Protein AF-F4RUJ7-F1 (afdb_monomer_lite)

Structure (mmCIF, N/CA/C/O backbone):
data_AF-F4RUJ7-F1
#
_entry.id   AF-F4RUJ7-F1
#
loop_
_atom_site.group_PDB
_atom_site.id
_atom_site.type_symbol
_atom_site.label_atom_id
_atom_site.label_alt_id
_atom_site.label_comp_id
_atom_site.label_asym_id
_atom_site.label_entity_id
_atom_site.label_seq_id
_atom_site.pdbx_PDB_ins_code
_atom_site.Cartn_x
_atom_site.Cartn_y
_atom_site.Cartn_z
_atom_site.occupancy
_atom_site.B_iso_or_equiv
_atom_site.auth_seq_id
_atom_site.auth_comp_id
_atom_site.auth_asym_id
_atom_site.auth_atom_id
_atom_site.pdbx_PDB_model_num
ATOM 1 N N . MET A 1 1 ? 26.026 -34.686 -7.373 1.00 47.38 1 MET A N 1
ATOM 2 C CA . MET A 1 1 ? 25.208 -33.524 -6.958 1.00 47.38 1 MET A CA 1
ATOM 3 C C . MET A 1 1 ? 26.094 -32.291 -6.914 1.00 47.38 1 MET A C 1
ATOM 5 O O . MET A 1 1 ? 27.076 -32.300 -6.185 1.00 47.38 1 MET A O 1
ATOM 9 N N . ARG A 1 2 ? 25.824 -31.263 -7.726 1.00 57.09 2 ARG A N 1
ATOM 10 C CA . ARG A 1 2 ? 26.559 -29.990 -7.639 1.00 57.09 2 ARG A CA 1
ATOM 11 C C . ARG A 1 2 ? 25.932 -29.174 -6.509 1.00 57.09 2 ARG A C 1
ATOM 13 O O . ARG A 1 2 ? 24.768 -28.804 -6.608 1.00 57.09 2 ARG A O 1
ATOM 20 N N . TYR A 1 3 ? 26.667 -28.954 -5.423 1.00 57.44 3 TYR A N 1
ATOM 21 C CA . TYR A 1 3 ? 26.180 -28.172 -4.288 1.00 57.44 3 TYR A CA 1
ATOM 22 C C . TYR A 1 3 ? 25.912 -26.721 -4.713 1.00 57.44 3 TYR A C 1
ATOM 24 O O . TYR A 1 3 ? 26.786 -26.054 -5.268 1.00 57.44 3 TYR A O 1
ATOM 32 N N . SER A 1 4 ? 24.703 -26.227 -4.438 1.00 72.12 4 SER A N 1
ATOM 33 C CA . SER A 1 4 ? 24.337 -24.824 -4.645 1.00 72.12 4 SER A CA 1
ATOM 34 C C . SER A 1 4 ? 25.142 -23.938 -3.693 1.00 72.12 4 SER A C 1
ATOM 36 O O . SER A 1 4 ? 24.874 -23.885 -2.490 1.00 72.12 4 SER A O 1
ATOM 38 N N . THR A 1 5 ? 26.132 -23.217 -4.218 1.00 87.12 5 THR A N 1
ATOM 39 C CA . THR A 1 5 ? 26.920 -22.276 -3.407 1.00 87.12 5 THR A CA 1
ATOM 40 C C . THR A 1 5 ? 26.047 -21.111 -2.910 1.00 87.12 5 THR A C 1
ATOM 42 O O . THR A 1 5 ? 24.950 -20.863 -3.416 1.00 87.12 5 THR A O 1
ATOM 45 N N . LYS A 1 6 ? 26.519 -20.356 -1.906 1.00 85.88 6 LYS A N 1
ATOM 46 C CA . LYS A 1 6 ? 25.842 -19.127 -1.435 1.00 85.88 6 LYS A CA 1
ATOM 47 C C . LYS A 1 6 ? 25.550 -18.159 -2.590 1.00 85.88 6 LYS A C 1
ATOM 49 O O . LYS A 1 6 ? 24.469 -17.582 -2.627 1.00 85.88 6 LYS A O 1
ATOM 54 N N . GLN A 1 7 ? 26.468 -18.054 -3.552 1.00 86.12 7 GLN A N 1
ATOM 55 C CA . GLN A 1 7 ? 26.301 -17.200 -4.726 1.00 86.12 7 GLN A CA 1
ATOM 56 C C . GLN A 1 7 ? 25.121 -17.638 -5.597 1.00 86.12 7 GLN A C 1
ATOM 58 O O . GLN A 1 7 ? 24.330 -16.792 -5.987 1.00 86.12 7 GLN A O 1
ATOM 63 N N . HIS A 1 8 ? 24.944 -18.945 -5.824 1.00 88.06 8 HIS A N 1
ATOM 64 C CA . HIS A 1 8 ? 23.804 -19.470 -6.586 1.00 88.06 8 HIS A CA 1
ATOM 65 C C . HIS A 1 8 ? 22.459 -19.173 -5.907 1.00 88.06 8 HIS A C 1
ATOM 67 O O . HIS A 1 8 ? 21.476 -18.878 -6.579 1.00 88.06 8 HIS A O 1
ATOM 73 N N . ARG A 1 9 ? 22.408 -19.202 -4.568 1.00 88.38 9 ARG A N 1
ATOM 74 C CA . A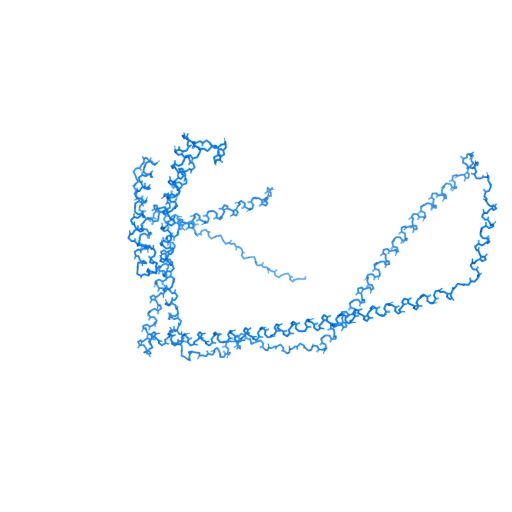RG A 1 9 ? 21.191 -18.844 -3.818 1.00 88.38 9 ARG A CA 1
ATOM 75 C C . ARG A 1 9 ? 20.869 -17.356 -3.932 1.00 88.38 9 ARG A C 1
ATOM 77 O O . ARG A 1 9 ? 19.715 -17.003 -4.144 1.00 88.38 9 ARG A O 1
ATOM 84 N N . LEU A 1 10 ? 21.878 -16.492 -3.818 1.00 89.50 10 LEU A N 1
ATOM 85 C CA . LEU A 1 10 ? 21.692 -15.045 -3.951 1.00 89.50 10 LEU A CA 1
ATOM 86 C C . LEU A 1 10 ? 21.271 -14.653 -5.370 1.00 89.50 10 LEU A C 1
ATOM 88 O O . LEU A 1 10 ? 20.341 -13.866 -5.521 1.00 89.50 10 LEU A O 1
ATOM 92 N N . THR A 1 11 ? 21.888 -15.233 -6.402 1.00 89.38 11 THR A N 1
ATOM 93 C CA . THR A 1 11 ? 21.481 -14.976 -7.790 1.00 89.38 11 THR A CA 1
ATOM 94 C C . THR A 1 11 ? 20.072 -15.493 -8.065 1.00 89.38 11 THR A C 1
ATOM 96 O O . THR A 1 11 ? 19.289 -14.792 -8.695 1.00 89.38 11 THR A O 1
ATOM 99 N N . ALA A 1 12 ? 19.694 -16.662 -7.539 1.00 87.94 12 ALA A N 1
ATOM 100 C CA . ALA A 1 12 ? 18.329 -17.174 -7.662 1.00 87.94 12 ALA A CA 1
ATOM 101 C C . ALA A 1 12 ? 17.289 -16.256 -6.994 1.00 87.94 12 ALA A C 1
ATOM 103 O O . ALA A 1 12 ? 16.228 -16.007 -7.568 1.00 87.94 12 ALA A O 1
ATOM 104 N N . LEU A 1 13 ? 17.591 -15.718 -5.806 1.00 90.00 13 LEU A N 1
ATOM 105 C CA . LEU A 1 13 ? 16.724 -14.747 -5.134 1.00 90.00 13 LEU A CA 1
ATOM 106 C C . LEU A 1 13 ? 16.603 -13.442 -5.927 1.00 90.00 13 LEU A C 1
ATOM 108 O O . LEU A 1 13 ? 15.491 -12.938 -6.081 1.00 90.00 13 LEU A O 1
ATOM 112 N N . ASP A 1 14 ? 17.709 -12.932 -6.471 1.00 91.19 14 ASP A N 1
ATOM 113 C CA . ASP A 1 14 ? 17.715 -11.740 -7.326 1.00 91.19 14 ASP A CA 1
ATOM 114 C C . ASP A 1 14 ? 16.881 -11.952 -8.600 1.00 91.19 14 ASP A C 1
ATOM 116 O O . ASP A 1 14 ? 16.007 -11.143 -8.909 1.00 91.19 14 ASP A O 1
ATOM 120 N N . PHE A 1 15 ? 17.046 -13.084 -9.293 1.00 88.81 15 PHE A N 1
ATOM 121 C CA . PHE A 1 15 ? 16.212 -13.426 -10.450 1.00 88.81 15 PHE A CA 1
ATOM 122 C C . PHE A 1 15 ? 14.732 -13.543 -10.081 1.00 88.81 15 PHE A C 1
ATOM 124 O O . PHE A 1 15 ? 13.878 -13.013 -10.792 1.00 88.81 15 PHE A O 1
ATOM 131 N N . ARG A 1 16 ? 14.410 -14.175 -8.945 1.00 89.25 16 ARG A N 1
ATOM 132 C CA . ARG A 1 16 ? 13.026 -14.291 -8.468 1.00 89.25 16 ARG A CA 1
ATOM 133 C C . ARG A 1 16 ? 12.430 -12.921 -8.150 1.00 89.25 16 ARG A C 1
ATOM 135 O O . ARG A 1 16 ? 11.276 -12.676 -8.496 1.00 89.25 16 ARG A O 1
ATOM 142 N N . ALA A 1 17 ? 13.194 -12.034 -7.516 1.00 89.00 17 ALA A N 1
ATOM 143 C CA . ALA A 1 17 ? 12.764 -10.674 -7.211 1.00 89.00 17 ALA A CA 1
ATOM 144 C C . ALA A 1 17 ? 12.554 -9.854 -8.493 1.00 89.00 17 ALA A C 1
ATOM 146 O O . ALA A 1 17 ? 11.498 -9.247 -8.657 1.00 89.00 17 ALA A O 1
ATOM 147 N N . LYS A 1 18 ? 13.500 -9.901 -9.439 1.00 86.81 18 LYS A N 1
ATOM 148 C CA . LYS A 1 18 ? 13.393 -9.238 -10.749 1.00 86.81 18 LYS A CA 1
ATOM 149 C C . LYS A 1 18 ? 12.168 -9.706 -11.525 1.00 86.81 18 LYS A C 1
ATOM 151 O O . LYS A 1 18 ? 11.369 -8.873 -11.940 1.00 86.81 18 LYS A O 1
ATOM 156 N N . HIS A 1 19 ? 11.967 -11.018 -11.629 1.00 86.31 19 HIS A N 1
ATOM 157 C CA . HIS A 1 19 ? 10.806 -11.592 -12.304 1.00 86.31 19 HIS A CA 1
ATOM 158 C C . HIS A 1 19 ? 9.485 -11.194 -11.626 1.00 86.31 19 HIS A C 1
ATOM 160 O O . HIS A 1 19 ? 8.531 -10.803 -12.298 1.00 86.31 19 HIS A O 1
ATOM 166 N N . LYS A 1 20 ? 9.418 -11.233 -10.286 1.00 87.94 20 LYS A N 1
ATOM 167 C CA . LYS A 1 20 ? 8.234 -10.770 -9.542 1.00 87.94 20 LYS A CA 1
ATOM 168 C C . LYS A 1 20 ? 7.960 -9.285 -9.776 1.00 87.94 20 LYS A C 1
ATOM 170 O O . LYS A 1 20 ? 6.807 -8.921 -9.980 1.00 87.94 20 LYS A O 1
ATOM 175 N N . ASN A 1 21 ? 8.995 -8.448 -9.790 1.00 88.25 21 ASN A N 1
ATOM 176 C CA . ASN A 1 21 ? 8.867 -7.016 -10.050 1.00 88.25 21 ASN A CA 1
ATOM 177 C C . ASN A 1 21 ? 8.399 -6.743 -11.484 1.00 88.25 21 ASN A C 1
ATOM 179 O O . ASN A 1 21 ? 7.529 -5.902 -11.690 1.00 88.25 21 ASN A O 1
ATOM 183 N N . GLU A 1 22 ? 8.925 -7.470 -12.470 1.00 85.50 22 GLU A N 1
ATOM 184 C CA . GLU A 1 22 ? 8.511 -7.363 -13.872 1.00 85.50 22 GLU A CA 1
ATOM 185 C C . GLU A 1 22 ? 7.051 -7.801 -14.062 1.00 85.50 22 GLU A C 1
ATOM 187 O O . GLU A 1 22 ? 6.236 -7.031 -14.576 1.00 85.50 22 GLU A O 1
ATOM 192 N N . ARG A 1 23 ? 6.669 -8.976 -13.534 1.00 86.50 23 ARG A N 1
ATOM 193 C CA . ARG A 1 23 ? 5.269 -9.444 -13.516 1.00 86.50 23 ARG A CA 1
ATOM 194 C C . ARG A 1 23 ? 4.365 -8.454 -12.774 1.00 86.50 23 ARG A C 1
ATOM 196 O O . ARG A 1 23 ? 3.244 -8.206 -13.219 1.00 86.50 23 ARG A O 1
ATOM 203 N N . GLY A 1 24 ? 4.861 -7.859 -11.689 1.00 87.88 24 GLY A N 1
ATOM 204 C CA . GLY A 1 24 ? 4.192 -6.812 -10.920 1.00 87.88 24 GLY A CA 1
ATOM 205 C C . GLY A 1 24 ? 3.903 -5.570 -11.759 1.00 87.88 24 GLY A C 1
ATOM 206 O O . GLY A 1 24 ? 2.753 -5.153 -11.829 1.00 87.88 24 GLY A O 1
ATOM 207 N N . ARG A 1 25 ? 4.899 -5.037 -12.479 1.00 88.75 25 ARG A N 1
ATOM 208 C CA . ARG A 1 25 ? 4.715 -3.909 -13.412 1.00 88.75 25 ARG A CA 1
ATOM 209 C C . ARG A 1 25 ? 3.718 -4.262 -14.513 1.00 88.75 25 ARG A C 1
ATOM 211 O O . ARG A 1 25 ? 2.780 -3.519 -14.763 1.00 88.75 25 ARG A O 1
ATOM 218 N N . HIS A 1 26 ? 3.838 -5.436 -15.124 1.00 87.38 26 HIS A N 1
ATOM 219 C CA . HIS A 1 26 ? 2.922 -5.853 -16.190 1.00 87.38 26 HIS A CA 1
ATOM 220 C C . HIS A 1 26 ? 1.462 -5.921 -15.720 1.00 87.38 26 HIS A C 1
ATOM 222 O O . HIS A 1 26 ? 0.559 -5.528 -16.460 1.00 87.38 26 HIS A O 1
ATOM 228 N N . LYS A 1 27 ? 1.226 -6.410 -14.496 1.00 90.31 27 LYS A N 1
ATOM 229 C CA . LYS A 1 27 ? -0.115 -6.564 -13.919 1.00 90.31 27 LYS A CA 1
ATOM 230 C C . LYS A 1 27 ? -0.575 -5.355 -13.091 1.00 90.31 27 LYS A C 1
ATOM 232 O O . LYS A 1 27 ? -1.715 -5.375 -12.644 1.00 90.31 27 LYS A O 1
ATOM 237 N N . ALA A 1 28 ? 0.245 -4.315 -12.912 1.00 92.06 28 ALA A N 1
ATOM 238 C CA . ALA A 1 28 ? -0.025 -3.209 -11.986 1.00 92.06 28 ALA A CA 1
ATOM 239 C C . ALA A 1 28 ? -1.397 -2.567 -12.232 1.00 92.06 28 ALA A C 1
ATOM 241 O O . ALA A 1 28 ? -2.261 -2.619 -11.366 1.00 92.06 28 ALA A O 1
ATOM 242 N N . VAL A 1 29 ? -1.649 -2.091 -13.454 1.00 92.38 29 VAL A N 1
ATOM 243 C CA . VAL A 1 29 ? -2.915 -1.430 -13.814 1.00 92.38 29 VAL A CA 1
ATOM 244 C C . VAL A 1 29 ? -4.115 -2.374 -13.708 1.00 92.38 29 VAL A C 1
ATOM 246 O O . VAL A 1 29 ? -5.180 -1.977 -13.243 1.00 92.38 29 VAL A O 1
ATOM 249 N N . VAL A 1 30 ? -3.951 -3.643 -14.096 1.00 91.12 30 VAL A N 1
ATOM 250 C CA . VAL A 1 30 ? -5.016 -4.657 -13.992 1.00 91.12 30 VAL A CA 1
ATOM 251 C C . VAL A 1 30 ? -5.370 -4.919 -12.528 1.00 91.12 30 VAL A C 1
ATOM 253 O O . VAL A 1 30 ? -6.547 -4.972 -12.174 1.00 91.12 30 VAL A O 1
ATOM 256 N N . ASN A 1 31 ? -4.359 -5.045 -11.671 1.00 92.44 31 ASN A N 1
ATOM 257 C CA . ASN A 1 31 ? -4.537 -5.259 -10.243 1.00 92.44 31 ASN A CA 1
ATOM 258 C C . ASN A 1 31 ? -5.158 -4.030 -9.574 1.00 92.44 31 ASN A C 1
ATOM 260 O O . ASN A 1 31 ? -6.095 -4.199 -8.800 1.00 92.44 31 ASN A O 1
ATOM 264 N N . SER A 1 32 ? -4.716 -2.815 -9.914 1.00 93.31 32 SER A N 1
ATOM 265 C CA . SER A 1 32 ? -5.319 -1.571 -9.419 1.00 93.31 32 SER A CA 1
ATOM 266 C C . SER A 1 32 ? -6.785 -1.451 -9.833 1.00 93.31 32 SER A C 1
ATOM 268 O O . SER A 1 32 ? -7.613 -1.076 -9.012 1.00 93.31 32 SER A O 1
ATOM 270 N N . LEU A 1 33 ? -7.150 -1.845 -11.058 1.00 92.81 33 LEU A N 1
ATOM 271 C CA . LEU A 1 33 ? -8.552 -1.878 -11.495 1.00 92.81 33 LEU A CA 1
ATOM 272 C C . LEU A 1 33 ? -9.384 -2.932 -10.768 1.00 92.81 33 LEU A C 1
ATOM 274 O O . LEU A 1 33 ? -10.525 -2.672 -10.390 1.00 92.81 33 LEU A O 1
ATOM 278 N N . LYS A 1 34 ? -8.829 -4.129 -10.565 1.00 94.19 34 LYS A N 1
ATOM 279 C CA . LYS A 1 34 ? -9.483 -5.168 -9.764 1.00 94.19 34 LYS A CA 1
ATOM 280 C C . LYS A 1 34 ? -9.705 -4.673 -8.336 1.00 94.19 34 LYS A C 1
ATOM 282 O O . LYS A 1 34 ? -10.796 -4.847 -7.800 1.00 94.19 34 LYS A O 1
ATOM 287 N N . HIS A 1 35 ? -8.695 -4.033 -7.754 1.00 94.44 35 HIS A N 1
ATOM 288 C CA . HIS A 1 35 ? -8.762 -3.476 -6.414 1.00 94.44 35 HIS A CA 1
ATOM 289 C C . HIS A 1 35 ? -9.791 -2.344 -6.326 1.00 94.44 35 HIS A C 1
ATOM 291 O O . HIS A 1 35 ? -10.635 -2.380 -5.439 1.00 94.44 35 HIS A O 1
ATOM 297 N N . LEU A 1 36 ? -9.822 -1.433 -7.305 1.00 93.62 36 LEU A N 1
ATOM 298 C CA . LEU A 1 36 ? -10.831 -0.376 -7.417 1.00 93.62 36 LEU A CA 1
ATOM 299 C C . LEU A 1 36 ? -12.250 -0.953 -7.379 1.00 93.62 36 LEU A C 1
ATOM 301 O O . LEU A 1 36 ? -13.055 -0.547 -6.548 1.00 93.62 36 LEU A O 1
ATOM 305 N N . ARG A 1 37 ? -12.539 -1.946 -8.230 1.00 94.31 37 ARG A N 1
ATOM 306 C CA . ARG A 1 37 ? -13.860 -2.594 -8.293 1.00 94.31 37 ARG A CA 1
ATOM 307 C C . ARG A 1 37 ? -14.232 -3.274 -6.977 1.00 94.31 37 ARG A C 1
ATOM 309 O O . ARG A 1 37 ? -15.381 -3.212 -6.553 1.00 94.31 37 ARG A O 1
ATOM 316 N N . GLN A 1 38 ? -13.272 -3.932 -6.328 1.00 95.88 38 GLN A N 1
ATOM 317 C CA . GLN A 1 38 ? -13.493 -4.566 -5.028 1.00 95.88 38 GLN A CA 1
ATOM 318 C C . GLN A 1 38 ? -13.792 -3.535 -3.937 1.00 95.88 38 GLN A C 1
ATOM 320 O O . GLN A 1 38 ? -14.702 -3.747 -3.141 1.00 95.88 38 GLN A O 1
ATOM 325 N N . THR A 1 39 ? -13.051 -2.429 -3.905 1.00 93.81 39 THR A N 1
ATOM 326 C CA . THR A 1 39 ? -13.245 -1.347 -2.935 1.00 93.81 39 THR A CA 1
ATOM 327 C C . THR A 1 39 ? -14.577 -0.631 -3.160 1.00 93.81 39 THR A C 1
ATOM 329 O O . THR A 1 39 ? -15.305 -0.415 -2.198 1.00 93.81 39 THR A O 1
ATOM 332 N N . GLN A 1 40 ? -14.953 -0.357 -4.415 1.00 93.62 40 GLN A N 1
ATOM 333 C CA . GLN A 1 40 ? -16.271 0.191 -4.766 1.00 93.62 40 GLN A CA 1
ATOM 334 C C . GLN A 1 40 ? -17.399 -0.741 -4.325 1.00 93.62 40 GLN A C 1
ATOM 336 O O . GLN A 1 40 ? -18.307 -0.305 -3.630 1.00 93.62 40 GLN A O 1
ATOM 341 N N . LYS A 1 41 ? -17.293 -2.044 -4.617 1.00 95.50 41 LYS A N 1
ATOM 342 C CA . LYS A 1 41 ? -18.289 -3.026 -4.172 1.00 95.50 41 LYS A CA 1
ATOM 343 C C . LYS A 1 41 ? -18.437 -3.044 -2.647 1.00 95.50 41 LYS A C 1
ATOM 345 O O . LYS A 1 41 ? -19.553 -3.008 -2.147 1.00 95.50 41 LYS A O 1
ATOM 350 N N . LYS A 1 42 ? -17.322 -3.069 -1.905 1.00 94.81 42 LYS A N 1
ATOM 351 C CA . LYS A 1 42 ? -17.347 -3.021 -0.432 1.00 94.81 42 LYS A CA 1
ATOM 352 C C . LYS A 1 42 ? -18.001 -1.743 0.089 1.00 94.81 42 LYS A C 1
ATOM 354 O O . LYS A 1 42 ? -18.748 -1.799 1.059 1.00 94.81 42 LYS A O 1
ATOM 359 N N . MET A 1 43 ? -17.726 -0.611 -0.554 1.00 94.44 43 MET A N 1
ATOM 360 C CA . MET A 1 43 ? -18.342 0.667 -0.216 1.00 94.44 43 MET A CA 1
ATOM 361 C C . MET A 1 43 ? -19.849 0.654 -0.490 1.00 94.44 43 MET A C 1
ATOM 363 O O . MET A 1 43 ? -20.616 1.101 0.356 1.00 94.44 43 MET A O 1
ATOM 367 N N . ASP A 1 44 ? -20.282 0.110 -1.627 1.00 94.75 44 ASP A N 1
ATOM 368 C CA . ASP A 1 44 ? -21.699 -0.016 -1.978 1.00 94.75 44 ASP A CA 1
ATOM 369 C C . ASP A 1 44 ? -22.446 -0.938 -1.015 1.00 94.75 44 ASP A C 1
ATOM 371 O O . ASP A 1 44 ? -23.552 -0.613 -0.590 1.00 94.75 44 ASP A O 1
ATOM 375 N N . ASP A 1 45 ? -21.847 -2.069 -0.644 1.00 95.38 45 ASP A N 1
ATOM 376 C CA . ASP A 1 45 ? -22.439 -3.014 0.300 1.00 95.38 45 ASP A CA 1
ATOM 377 C C . ASP A 1 45 ? -22.556 -2.392 1.703 1.00 95.38 45 ASP A C 1
ATOM 379 O O . ASP A 1 45 ? -23.628 -2.441 2.301 1.00 95.38 45 ASP A O 1
ATOM 383 N N . ALA A 1 46 ? -21.526 -1.688 2.184 1.00 93.12 46 ALA A N 1
ATOM 384 C CA . ALA A 1 46 ? -21.599 -0.952 3.450 1.00 93.12 46 ALA A CA 1
ATOM 385 C C . ALA A 1 46 ? -22.613 0.214 3.408 1.00 93.12 46 ALA A C 1
ATOM 387 O O . ALA A 1 46 ? -23.316 0.467 4.385 1.00 93.12 46 ALA A O 1
ATOM 388 N N . ASN A 1 47 ? -22.746 0.899 2.267 1.00 93.12 47 ASN A N 1
ATOM 389 C CA . ASN A 1 47 ? -23.763 1.936 2.072 1.00 93.12 47 ASN A CA 1
ATOM 390 C C . ASN A 1 47 ? -25.189 1.372 2.093 1.00 93.12 47 ASN A C 1
ATOM 392 O O . ASN A 1 47 ? -26.098 2.062 2.551 1.00 93.12 47 ASN A O 1
ATOM 396 N N . LYS A 1 48 ? -25.410 0.150 1.589 1.00 94.25 48 LYS A N 1
ATOM 397 C CA . LYS A 1 48 ? -26.714 -0.525 1.699 1.00 94.25 48 LYS A CA 1
ATOM 398 C C . LYS A 1 48 ? -27.047 -0.795 3.159 1.00 94.25 48 LYS A C 1
ATOM 400 O O . LYS A 1 48 ? -28.104 -0.367 3.597 1.00 94.25 48 LYS A O 1
ATOM 405 N N . VAL A 1 49 ? -26.103 -1.354 3.919 1.00 92.62 49 VAL A N 1
ATOM 406 C CA . VAL A 1 49 ? -26.273 -1.600 5.361 1.00 92.62 49 VAL A CA 1
ATOM 407 C C . VAL A 1 49 ? -26.656 -0.313 6.101 1.00 92.62 49 VAL A C 1
ATOM 409 O O . VAL A 1 49 ? -27.642 -0.293 6.830 1.00 92.62 49 VAL A O 1
ATOM 412 N N . LEU A 1 50 ? -25.963 0.807 5.856 1.00 90.75 50 LEU A N 1
ATOM 413 C CA . LEU A 1 50 ? -26.335 2.084 6.483 1.00 90.75 50 LEU A CA 1
ATOM 414 C C . LEU A 1 50 ? -27.720 2.596 6.062 1.00 90.75 50 LEU A C 1
ATOM 416 O O . LEU A 1 50 ? -28.428 3.179 6.883 1.00 90.75 50 LEU A O 1
ATOM 420 N N . LYS A 1 51 ? -28.119 2.405 4.800 1.00 91.00 51 LYS A N 1
ATOM 421 C CA . LYS A 1 51 ? -29.462 2.779 4.331 1.00 91.00 51 LYS A CA 1
ATOM 422 C C . LYS A 1 51 ? -30.537 1.930 4.999 1.00 91.00 51 LYS A C 1
ATOM 424 O O . LYS A 1 51 ? -31.532 2.493 5.450 1.00 91.00 51 LYS A O 1
ATOM 429 N N . ASP A 1 52 ? -30.307 0.627 5.108 1.00 91.81 52 ASP A N 1
ATOM 430 C CA . ASP A 1 52 ? -31.227 -0.323 5.727 1.00 91.81 52 ASP A CA 1
ATOM 431 C C . ASP A 1 52 ? -31.398 -0.011 7.223 1.00 91.81 52 ASP A C 1
ATOM 433 O O . ASP A 1 52 ? -32.525 0.074 7.726 1.00 91.81 52 ASP A O 1
ATOM 437 N N . LEU A 1 53 ? -30.298 0.295 7.920 1.00 89.56 53 LEU A N 1
ATOM 438 C CA . LEU A 1 53 ? -30.312 0.733 9.320 1.00 89.56 53 LEU A CA 1
ATOM 439 C C . LEU A 1 53 ? -31.014 2.084 9.509 1.00 89.56 53 LEU A C 1
ATOM 441 O O . LEU A 1 53 ? -31.753 2.266 10.478 1.00 89.56 53 LEU A O 1
ATOM 445 N N . ASN A 1 54 ? -30.853 3.020 8.572 1.00 89.50 54 ASN A N 1
ATOM 446 C CA . ASN A 1 54 ? -31.584 4.285 8.602 1.00 89.50 54 ASN A CA 1
ATOM 447 C C . ASN A 1 54 ? -33.094 4.068 8.399 1.00 89.50 54 ASN A C 1
ATOM 449 O O . ASN A 1 54 ? -33.902 4.678 9.092 1.00 89.50 54 ASN A O 1
ATOM 453 N N . THR A 1 55 ? -33.499 3.169 7.497 1.00 89.06 55 THR A N 1
ATOM 454 C CA . THR A 1 55 ? -34.925 2.859 7.288 1.00 89.06 55 THR A CA 1
ATOM 455 C C . THR A 1 55 ? -35.557 2.098 8.451 1.00 89.06 55 THR A C 1
ATOM 457 O O . THR A 1 55 ? -36.727 2.322 8.750 1.00 89.06 55 THR A O 1
ATOM 460 N N . THR A 1 56 ? -34.796 1.226 9.114 1.00 88.94 56 THR A N 1
ATOM 461 C CA . THR A 1 56 ? -35.313 0.335 10.164 1.00 88.94 56 THR A CA 1
ATOM 462 C C . THR A 1 56 ? -35.304 1.004 11.538 1.00 88.94 56 THR A C 1
ATOM 464 O O . THR A 1 56 ? -36.265 0.877 12.293 1.00 88.94 56 THR A O 1
ATOM 467 N N . HIS A 1 57 ? -34.243 1.753 11.852 1.00 82.94 57 HIS A N 1
ATOM 468 C CA . HIS A 1 57 ? -34.008 2.315 13.187 1.00 82.94 57 HIS A CA 1
ATOM 469 C C . HIS A 1 57 ? -33.950 3.851 13.215 1.00 82.94 57 HIS A C 1
ATOM 471 O O . HIS A 1 57 ? -33.882 4.444 14.290 1.00 82.94 57 HIS A O 1
ATOM 477 N N . GLY A 1 58 ? -33.966 4.522 12.057 1.00 83.00 58 GLY A N 1
ATOM 478 C CA . GLY A 1 58 ? -33.843 5.983 11.975 1.00 83.00 58 GLY A CA 1
ATOM 479 C C . GLY A 1 58 ? -32.449 6.511 12.335 1.00 83.00 58 GLY A C 1
ATOM 480 O O . GLY A 1 58 ? -32.303 7.691 12.659 1.00 83.00 58 GLY A O 1
ATOM 481 N N . HIS A 1 59 ? -31.425 5.652 12.341 1.00 82.88 59 HIS A N 1
ATOM 482 C CA . HIS A 1 59 ? -30.057 6.046 12.666 1.00 82.88 59 HIS A CA 1
ATOM 483 C C . HIS A 1 59 ? -29.372 6.740 11.483 1.00 82.88 59 HIS A C 1
ATOM 485 O O . HIS A 1 59 ? -29.182 6.159 10.415 1.00 82.88 59 HIS A O 1
ATOM 491 N N . THR A 1 60 ? -28.948 7.984 11.698 1.00 87.31 60 THR A N 1
ATOM 492 C CA . THR A 1 60 ? -28.236 8.790 10.696 1.00 87.31 60 THR A CA 1
ATOM 493 C C . THR A 1 60 ? -26.733 8.485 10.684 1.00 87.31 60 THR A C 1
ATOM 495 O O . THR A 1 60 ? -26.143 8.182 11.715 1.00 87.31 60 THR A O 1
ATOM 498 N N . GLU A 1 61 ? -26.059 8.694 9.551 1.00 83.12 61 GLU A N 1
ATOM 499 C CA . GLU A 1 61 ? -24.589 8.617 9.437 1.00 83.12 61 GLU A CA 1
ATOM 500 C C . GLU A 1 61 ? -23.852 9.454 10.506 1.00 83.12 61 GLU A C 1
ATOM 502 O O . GLU A 1 61 ? -22.911 8.982 11.143 1.00 83.12 61 GLU A O 1
ATOM 507 N N . MET A 1 62 ? -24.353 10.663 10.791 1.00 86.19 62 MET A N 1
ATOM 508 C CA . MET A 1 62 ? -23.863 11.544 11.864 1.00 86.19 62 MET A CA 1
ATOM 509 C C . MET A 1 62 ? -23.863 10.876 13.245 1.00 86.19 62 MET A C 1
ATOM 511 O O . MET A 1 62 ? -22.966 11.115 14.052 1.00 86.19 62 MET A O 1
ATOM 515 N N . TYR A 1 63 ? -24.865 10.043 13.531 1.00 86.38 63 TYR A N 1
ATOM 516 C CA . TYR A 1 63 ? -24.952 9.327 14.798 1.00 86.38 63 TYR A CA 1
ATOM 517 C C . TYR A 1 63 ? -23.811 8.308 14.913 1.00 86.38 63 TYR A C 1
ATOM 519 O O . TYR A 1 63 ? -23.086 8.314 15.909 1.00 86.38 63 TYR A O 1
ATOM 527 N N . PHE A 1 64 ? -23.571 7.507 13.870 1.00 87.25 64 PHE A N 1
ATOM 528 C CA . PHE A 1 64 ? -22.471 6.537 13.857 1.00 87.25 64 PHE A CA 1
ATOM 529 C C . PHE A 1 64 ? -21.095 7.207 13.908 1.00 87.25 64 PHE A C 1
ATOM 531 O O . PHE A 1 64 ? -20.205 6.725 14.613 1.00 87.25 64 PHE A O 1
ATOM 538 N N . GLN A 1 65 ? -20.931 8.358 13.250 1.00 88.06 65 GLN A N 1
ATOM 539 C CA . GLN A 1 65 ? -19.716 9.161 13.366 1.00 88.06 65 GLN A CA 1
ATOM 540 C C . GLN A 1 65 ? -19.448 9.580 14.817 1.00 88.06 65 GLN A C 1
ATOM 542 O O . GLN A 1 65 ? -18.342 9.375 15.321 1.00 88.06 65 GLN A O 1
ATOM 547 N N . GLN A 1 66 ? -20.449 10.135 15.504 1.00 85.81 66 GLN A N 1
ATOM 548 C CA . GLN A 1 66 ? -20.308 10.583 16.892 1.00 85.81 66 GLN A CA 1
ATOM 549 C C . GLN A 1 66 ? -20.019 9.418 17.845 1.00 85.81 66 GLN A C 1
ATOM 551 O O . GLN A 1 66 ? -19.158 9.535 18.720 1.00 85.81 66 GLN A O 1
ATOM 556 N N . GLN A 1 67 ? -20.680 8.270 17.657 1.00 85.25 67 GLN A N 1
ATOM 557 C CA . GLN A 1 67 ? -20.387 7.065 18.440 1.00 85.25 67 GLN A CA 1
ATOM 558 C C . GLN A 1 67 ? -18.953 6.574 18.203 1.00 85.25 67 GLN A C 1
ATOM 560 O O . GLN A 1 67 ? -18.244 6.219 19.149 1.00 85.25 67 GLN A O 1
ATOM 565 N N . TRP A 1 68 ? -18.478 6.620 16.957 1.00 87.06 68 TRP A N 1
ATOM 566 C CA . TRP A 1 68 ? -17.107 6.250 16.618 1.00 87.06 68 TRP A CA 1
ATOM 567 C C . TRP A 1 68 ? -16.063 7.204 17.213 1.00 87.06 68 TRP A C 1
ATOM 569 O O . TRP A 1 68 ? -15.036 6.762 17.732 1.00 87.06 68 TRP A O 1
ATOM 579 N N . GLU A 1 69 ? -16.303 8.513 17.172 1.00 86.00 69 GLU A N 1
ATOM 580 C CA . GLU A 1 69 ? -15.423 9.512 17.791 1.00 86.00 69 GLU A CA 1
ATOM 581 C C . GLU A 1 69 ? -15.362 9.347 19.308 1.00 86.00 69 GLU A C 1
ATOM 583 O O . GLU A 1 69 ? -14.270 9.340 19.885 1.00 86.00 69 GLU A O 1
ATOM 588 N N . ARG A 1 70 ? -16.510 9.102 19.945 1.00 82.69 70 ARG A N 1
ATOM 589 C CA . ARG A 1 70 ? -16.584 8.787 21.373 1.00 82.69 70 ARG A CA 1
ATOM 590 C C . ARG A 1 70 ? -15.783 7.531 21.715 1.00 82.69 70 ARG A C 1
ATOM 592 O O . ARG A 1 70 ? -15.005 7.552 22.670 1.00 82.69 70 ARG A O 1
ATOM 599 N N . LYS A 1 71 ? -15.909 6.463 20.918 1.00 80.06 71 LYS A N 1
ATOM 600 C CA . LYS A 1 71 ? -15.106 5.241 21.083 1.00 80.06 71 LYS A CA 1
ATOM 601 C C . LYS A 1 71 ? -13.611 5.535 20.980 1.00 80.06 71 LYS A C 1
ATOM 603 O O . LYS A 1 71 ? -12.854 5.124 21.859 1.00 80.06 71 LYS A O 1
ATOM 608 N N . LYS A 1 72 ? -13.181 6.271 19.950 1.00 82.12 72 LYS A N 1
ATOM 609 C CA . LYS A 1 72 ? -11.769 6.645 19.769 1.00 82.12 72 LYS A CA 1
ATOM 610 C C . LYS A 1 72 ? -11.227 7.462 20.941 1.00 82.12 72 LYS A C 1
ATOM 612 O O . LYS A 1 72 ? -10.117 7.191 21.385 1.00 82.12 72 LYS A O 1
ATOM 617 N N . ALA A 1 73 ? -11.995 8.416 21.468 1.00 81.12 73 ALA A N 1
ATOM 618 C CA . ALA A 1 73 ? -11.575 9.235 22.606 1.00 81.12 73 ALA A CA 1
ATOM 619 C C . ALA A 1 73 ? -11.341 8.391 23.871 1.00 81.12 73 ALA A C 1
ATOM 621 O O . ALA A 1 73 ? -10.310 8.530 24.528 1.00 81.12 73 ALA A O 1
ATOM 622 N N . ILE A 1 74 ? -12.255 7.465 24.171 1.00 75.81 74 ILE A N 1
ATOM 623 C CA . ILE A 1 74 ? -12.148 6.575 25.337 1.00 75.81 74 ILE A CA 1
ATOM 624 C C . ILE A 1 74 ? -10.978 5.593 25.173 1.00 75.81 74 ILE A C 1
ATOM 626 O O . ILE A 1 74 ? -10.210 5.379 26.113 1.00 75.81 74 ILE A O 1
ATOM 630 N N . GLN A 1 75 ? -10.802 5.018 23.977 1.00 74.62 75 GLN A N 1
ATOM 631 C CA . GLN A 1 75 ? -9.655 4.152 23.680 1.00 74.62 75 GLN A CA 1
ATOM 632 C C . GLN A 1 75 ? -8.331 4.914 23.798 1.00 74.62 75 GLN A C 1
ATOM 634 O O . GLN A 1 75 ? -7.396 4.411 24.413 1.00 74.62 75 GLN A O 1
ATOM 639 N N . GLY A 1 76 ? -8.266 6.145 23.284 1.00 73.00 76 GLY A N 1
ATOM 640 C CA . GLY A 1 76 ? -7.089 7.004 23.403 1.00 73.00 76 GLY A CA 1
ATOM 641 C C . GLY A 1 76 ? -6.729 7.314 24.857 1.00 73.00 76 GLY A C 1
ATOM 642 O O . GLY A 1 76 ? -5.566 7.202 25.234 1.00 73.00 76 GLY A O 1
ATOM 643 N N . GLN A 1 77 ? -7.720 7.626 25.696 1.00 73.88 77 GLN A N 1
ATOM 644 C CA . GLN A 1 77 ? -7.510 7.848 27.131 1.00 73.88 77 GLN A CA 1
ATOM 645 C C . GLN A 1 77 ? -7.024 6.584 27.846 1.00 73.88 77 GLN A C 1
ATOM 647 O O . GLN A 1 77 ? -6.106 6.662 28.655 1.00 73.88 77 GLN A O 1
ATOM 652 N N . THR A 1 78 ? -7.589 5.422 27.511 1.00 70.00 78 THR A N 1
ATOM 653 C CA . THR A 1 78 ? -7.188 4.140 28.112 1.00 70.00 78 THR A CA 1
ATOM 654 C C . THR A 1 78 ? -5.746 3.792 27.736 1.00 70.00 78 THR A C 1
ATOM 656 O O . THR A 1 78 ? -4.947 3.515 28.618 1.00 70.00 78 THR A O 1
ATOM 659 N N . ILE A 1 79 ? -5.371 3.901 26.454 1.00 68.44 79 ILE A N 1
ATOM 660 C CA . ILE A 1 79 ? -3.996 3.644 25.985 1.00 68.44 79 ILE A CA 1
ATOM 661 C C . ILE A 1 79 ? -3.009 4.634 26.608 1.00 68.44 79 ILE A C 1
ATOM 663 O O . ILE A 1 79 ? -1.916 4.242 27.008 1.00 68.44 79 ILE A O 1
ATOM 667 N N . SER A 1 80 ? -3.384 5.912 26.713 1.00 70.69 80 SER A N 1
ATOM 668 C CA . SER A 1 80 ? -2.536 6.923 27.347 1.00 70.69 80 SER A CA 1
ATOM 669 C C . SER A 1 80 ? -2.334 6.649 28.835 1.00 70.69 80 SER A C 1
ATOM 671 O O . SER A 1 80 ? -1.231 6.853 29.335 1.00 70.69 80 SER A O 1
ATOM 673 N N . GLN A 1 81 ? -3.376 6.198 29.534 1.00 69.19 81 GLN A N 1
ATOM 674 C CA . GLN A 1 81 ? -3.285 5.833 30.943 1.00 69.19 81 GLN A CA 1
ATOM 675 C C . GLN A 1 81 ? -2.399 4.598 31.114 1.00 69.19 81 GLN A C 1
ATOM 677 O O . GLN A 1 81 ? -1.414 4.657 31.832 1.00 69.19 81 GLN A O 1
ATOM 682 N N . THR A 1 82 ? -2.643 3.541 30.341 1.00 73.50 82 THR A N 1
ATOM 683 C CA . THR A 1 82 ? -1.817 2.331 30.352 1.00 73.50 82 THR A CA 1
ATOM 684 C C . THR A 1 82 ? -0.351 2.627 30.017 1.00 73.50 82 THR A C 1
ATOM 686 O O . THR A 1 82 ? 0.549 2.112 30.669 1.00 73.50 82 THR A O 1
ATOM 689 N N . SER A 1 83 ? -0.075 3.496 29.038 1.00 70.69 83 SER A N 1
ATOM 690 C CA . SER A 1 83 ? 1.296 3.913 28.713 1.00 70.69 83 SER A CA 1
ATOM 691 C C . SER A 1 83 ? 1.966 4.676 29.855 1.00 70.69 83 SER A C 1
ATOM 693 O O . SER A 1 83 ? 3.179 4.564 30.019 1.00 70.69 83 SER A O 1
ATOM 695 N N . LYS A 1 84 ? 1.207 5.472 30.613 1.00 76.69 84 LYS A N 1
ATOM 696 C CA . LYS A 1 84 ? 1.708 6.173 31.795 1.00 76.69 84 LYS A CA 1
ATOM 697 C C . LYS A 1 84 ? 2.029 5.177 32.911 1.00 76.69 84 LYS A C 1
ATOM 699 O O . LYS A 1 84 ? 3.120 5.249 33.465 1.00 76.69 84 LYS A O 1
ATOM 704 N N . ASP A 1 85 ? 1.135 4.224 33.154 1.00 76.81 85 ASP A N 1
ATOM 705 C CA . ASP A 1 85 ? 1.305 3.178 34.166 1.00 76.81 85 ASP A CA 1
ATOM 706 C C . ASP A 1 85 ? 2.529 2.289 33.845 1.00 76.81 85 ASP A C 1
ATOM 708 O O . ASP A 1 85 ? 3.319 1.958 34.727 1.00 76.81 85 ASP A O 1
ATOM 712 N N . TYR A 1 86 ? 2.769 1.974 32.563 1.00 70.12 86 TYR A N 1
ATOM 713 C CA . TYR A 1 86 ? 3.984 1.270 32.129 1.00 70.12 86 TYR A CA 1
ATOM 714 C C . TYR A 1 86 ? 5.266 2.076 32.369 1.00 70.12 86 TYR A C 1
ATOM 716 O O . TYR A 1 86 ? 6.280 1.503 32.765 1.00 70.12 86 TYR A O 1
ATOM 724 N N . LEU A 1 87 ? 5.252 3.387 32.115 1.00 75.62 87 LEU A N 1
ATOM 725 C CA . LEU A 1 87 ? 6.417 4.244 32.358 1.00 75.62 87 LEU A CA 1
ATOM 726 C C . LEU A 1 87 ? 6.729 4.375 33.851 1.00 75.62 87 LEU A C 1
ATOM 728 O O . LEU A 1 87 ? 7.901 4.392 34.218 1.00 75.62 87 LEU A O 1
ATOM 732 N N . GLU A 1 88 ? 5.701 4.435 34.696 1.00 85.69 88 GLU A N 1
ATOM 733 C CA . GLU A 1 88 ? 5.842 4.427 36.155 1.00 85.69 88 GLU A CA 1
ATOM 734 C C . GLU A 1 88 ? 6.484 3.119 36.631 1.00 85.69 88 GLU A C 1
ATOM 736 O O . GLU A 1 88 ? 7.513 3.150 37.302 1.00 85.69 88 GLU A O 1
ATOM 741 N N . HIS A 1 89 ? 5.996 1.974 36.145 1.00 74.25 89 HIS A N 1
ATOM 742 C CA . HIS A 1 89 ? 6.575 0.670 36.470 1.00 74.25 89 HIS A CA 1
ATOM 743 C C . HIS A 1 89 ? 8.039 0.517 36.016 1.00 74.25 89 HIS A C 1
ATOM 745 O O . HIS A 1 89 ? 8.862 -0.059 36.726 1.00 74.25 89 HIS A O 1
ATOM 751 N N . VAL A 1 90 ? 8.401 1.050 34.842 1.00 77.19 90 VAL A N 1
ATOM 752 C CA . VAL A 1 90 ? 9.806 1.081 34.390 1.00 77.19 90 VAL A CA 1
ATOM 753 C C . VAL A 1 90 ? 10.657 1.969 35.300 1.00 77.19 90 VAL A C 1
ATOM 755 O O . VAL A 1 90 ? 11.798 1.614 35.587 1.00 77.19 90 VAL A O 1
ATOM 758 N N . GLY A 1 91 ? 10.112 3.090 35.780 1.00 80.62 91 GLY A N 1
ATOM 759 C CA . GLY A 1 91 ? 10.766 3.941 36.774 1.00 80.62 91 GLY A CA 1
ATOM 760 C C . GLY A 1 91 ? 11.099 3.178 38.058 1.00 80.62 91 GLY A C 1
ATOM 761 O O . GLY A 1 91 ? 12.251 3.191 38.492 1.00 80.62 91 GLY A O 1
ATOM 762 N N . ASP A 1 92 ? 10.129 2.438 38.596 1.00 85.50 92 ASP A N 1
ATOM 763 C CA . ASP A 1 92 ? 10.316 1.619 39.798 1.00 85.50 92 ASP A CA 1
ATOM 764 C C . ASP A 1 92 ? 11.386 0.532 39.598 1.00 85.50 92 ASP A C 1
ATOM 766 O O . ASP A 1 92 ? 12.224 0.297 40.473 1.00 85.50 92 ASP A O 1
ATOM 770 N N . LEU A 1 93 ? 11.404 -0.120 38.428 1.00 82.62 93 LEU A N 1
ATOM 771 C CA . LEU A 1 93 ? 12.408 -1.137 38.093 1.00 82.62 93 LEU A CA 1
ATOM 772 C C . LEU A 1 93 ? 13.825 -0.558 38.023 1.00 82.62 93 LEU A C 1
ATOM 774 O O . LEU A 1 93 ? 14.763 -1.196 38.503 1.00 82.62 93 LEU A O 1
ATOM 778 N N . VAL A 1 94 ? 13.984 0.643 37.465 1.00 84.00 94 VAL A N 1
ATOM 779 C CA . VAL A 1 94 ? 15.280 1.337 37.426 1.00 84.00 94 VAL A CA 1
ATOM 780 C C . VAL A 1 94 ? 15.738 1.703 38.839 1.00 84.00 94 VAL A C 1
ATOM 782 O O . VAL A 1 94 ? 16.907 1.511 39.172 1.00 84.00 94 VAL A O 1
ATOM 785 N N . GLU A 1 95 ? 14.833 2.162 39.706 1.00 86.19 95 GLU A N 1
ATOM 786 C CA . GLU A 1 95 ? 15.174 2.457 41.103 1.00 86.19 95 GLU A CA 1
ATOM 787 C C . GLU A 1 95 ? 15.612 1.189 41.863 1.00 86.19 95 GLU A C 1
ATOM 789 O O . GLU A 1 95 ? 16.551 1.213 42.667 1.00 86.19 95 GLU A O 1
ATOM 794 N N . LEU A 1 96 ? 14.961 0.051 41.602 1.00 87.00 96 LEU A N 1
ATOM 795 C CA . LEU A 1 96 ? 15.358 -1.244 42.157 1.00 87.00 96 LEU A CA 1
ATOM 796 C C . LEU A 1 96 ? 16.713 -1.720 41.618 1.00 87.00 96 LEU A C 1
ATOM 798 O O . LEU A 1 96 ? 17.514 -2.250 42.392 1.00 87.00 96 LEU A O 1
ATOM 802 N N . GLU A 1 97 ? 16.997 -1.512 40.331 1.00 83.94 97 GLU A N 1
ATOM 803 C CA . GLU A 1 97 ? 18.305 -1.805 39.738 1.00 83.94 97 GLU A CA 1
ATOM 804 C C . GLU A 1 97 ? 19.408 -0.975 40.407 1.00 83.94 97 GLU A C 1
ATOM 806 O O . GLU A 1 97 ? 20.426 -1.530 40.824 1.00 83.94 97 GLU A O 1
ATOM 811 N N . GLU A 1 98 ? 19.188 0.328 40.602 1.00 83.94 98 GLU A N 1
ATOM 812 C CA . GLU A 1 98 ? 20.141 1.206 41.288 1.00 83.94 98 GLU A CA 1
ATOM 813 C C . GLU A 1 98 ? 20.409 0.727 42.725 1.00 83.94 98 GLU A C 1
ATOM 815 O O . GLU A 1 98 ? 21.564 0.598 43.147 1.00 83.94 98 GLU A O 1
ATOM 820 N N . LYS A 1 99 ? 19.355 0.360 43.466 1.00 87.44 99 LYS A N 1
ATOM 821 C CA . LYS A 1 99 ? 19.481 -0.228 44.812 1.00 87.44 99 LYS A CA 1
ATOM 822 C C . LYS A 1 99 ? 20.274 -1.539 44.801 1.00 87.44 99 LYS A C 1
ATOM 824 O O . LYS A 1 99 ? 21.081 -1.765 45.708 1.00 87.44 99 LYS A O 1
ATOM 829 N N . LEU A 1 100 ? 20.080 -2.391 43.793 1.00 86.12 100 LEU A N 1
ATOM 830 C CA . LEU A 1 100 ? 20.815 -3.651 43.639 1.00 86.12 100 LEU A CA 1
ATOM 831 C C . LEU A 1 100 ? 22.303 -3.384 43.388 1.00 86.12 100 LEU A C 1
ATOM 833 O O . LEU A 1 100 ? 23.148 -3.965 44.072 1.00 86.12 100 LEU A O 1
ATOM 837 N N . VAL A 1 101 ? 22.631 -2.467 42.475 1.00 86.12 101 VAL A N 1
ATOM 838 C CA . VAL A 1 101 ? 24.019 -2.068 42.191 1.00 86.12 101 VAL A CA 1
ATOM 839 C C . VAL A 1 101 ? 24.710 -1.572 43.465 1.00 86.12 101 VAL A C 1
ATOM 841 O O . VAL A 1 101 ? 25.799 -2.046 43.799 1.00 86.12 101 VAL A O 1
ATOM 844 N N . ILE A 1 102 ? 24.046 -0.711 44.244 1.00 88.88 102 ILE A N 1
ATOM 845 C CA . ILE A 1 102 ? 24.564 -0.224 45.532 1.00 88.88 102 ILE A CA 1
ATOM 846 C C . ILE A 1 102 ? 24.811 -1.386 46.508 1.00 88.88 102 ILE A C 1
ATOM 848 O O . ILE A 1 102 ? 25.862 -1.451 47.152 1.00 88.88 102 ILE A O 1
ATOM 852 N N . ALA A 1 103 ? 23.870 -2.326 46.627 1.00 86.44 103 ALA A N 1
ATOM 853 C CA . ALA A 1 103 ? 24.018 -3.488 47.504 1.00 86.44 103 ALA A CA 1
ATOM 854 C C . ALA A 1 103 ? 25.174 -4.409 47.063 1.00 86.44 103 ALA A C 1
ATOM 856 O O . ALA A 1 103 ? 25.909 -4.947 47.901 1.00 86.44 103 ALA A O 1
ATOM 857 N N . GLN A 1 104 ? 25.378 -4.568 45.754 1.00 82.38 104 GLN A N 1
ATOM 858 C CA . GLN A 1 104 ? 26.472 -5.357 45.197 1.00 82.38 104 GLN A CA 1
ATOM 859 C C . GLN A 1 104 ? 27.840 -4.730 45.502 1.00 82.38 104 GLN A C 1
ATOM 861 O O . GLN A 1 104 ? 28.754 -5.445 45.929 1.00 82.38 104 GLN A O 1
ATOM 866 N N . ASP A 1 105 ? 27.971 -3.409 45.377 1.00 85.44 105 ASP A N 1
ATOM 867 C CA . ASP A 1 105 ? 29.190 -2.679 45.747 1.00 85.44 105 ASP A CA 1
ATOM 868 C C . ASP A 1 105 ? 29.513 -2.829 47.240 1.00 85.44 105 ASP A C 1
ATOM 870 O O . ASP A 1 105 ? 30.655 -3.115 47.625 1.00 85.44 105 ASP A O 1
ATOM 874 N N . GLN A 1 106 ? 28.496 -2.734 48.102 1.00 87.75 106 GLN A N 1
ATOM 875 C CA . GLN A 1 106 ? 28.657 -2.971 49.539 1.00 87.75 106 GLN A CA 1
ATOM 876 C C . GLN A 1 106 ? 29.161 -4.395 49.830 1.00 87.75 106 GLN A C 1
ATOM 878 O O . GLN A 1 106 ? 30.050 -4.593 50.670 1.00 87.75 106 GLN A O 1
ATOM 883 N N . LEU A 1 107 ? 28.641 -5.400 49.118 1.00 82.06 107 LEU A N 1
ATOM 884 C CA . LEU A 1 107 ? 29.075 -6.789 49.258 1.00 82.06 107 LEU A CA 1
ATOM 885 C C . LEU A 1 107 ? 30.523 -6.990 48.786 1.00 82.06 107 LEU A C 1
ATOM 887 O O . LEU A 1 107 ? 31.303 -7.695 49.442 1.00 82.06 107 LEU A O 1
ATOM 891 N N . GLU A 1 108 ? 30.917 -6.367 47.674 1.00 83.88 108 GLU A N 1
ATOM 892 C CA . GLU A 1 108 ? 32.304 -6.382 47.215 1.00 83.88 108 GLU A CA 1
ATOM 893 C C . GLU A 1 108 ? 33.255 -5.800 48.258 1.00 83.88 108 GLU A C 1
ATOM 895 O O . GLU A 1 108 ? 34.308 -6.387 48.543 1.00 83.88 108 GLU A O 1
ATOM 900 N N . ASP A 1 109 ? 32.879 -4.685 48.873 1.00 86.12 109 ASP A N 1
ATOM 901 C CA . ASP A 1 109 ? 33.662 -4.050 49.921 1.00 86.12 109 ASP A CA 1
ATOM 902 C C . ASP A 1 109 ? 33.813 -4.942 51.155 1.00 86.12 109 ASP A C 1
ATOM 904 O O . ASP A 1 109 ? 34.926 -5.098 51.683 1.00 86.12 109 ASP A O 1
ATOM 908 N N . LEU A 1 110 ? 32.744 -5.618 51.581 1.00 84.38 110 LEU A N 1
ATOM 909 C CA . LEU A 1 110 ? 32.806 -6.610 52.658 1.00 84.38 110 LEU A CA 1
ATOM 910 C C . LEU A 1 110 ? 33.729 -7.783 52.298 1.00 84.38 110 LEU A C 1
ATOM 912 O O . LEU A 1 110 ? 34.578 -8.192 53.106 1.00 84.38 110 LEU A O 1
ATOM 916 N N . HIS A 1 111 ? 33.653 -8.291 51.066 1.00 75.81 111 HIS A N 1
ATOM 917 C CA . HIS A 1 111 ? 34.553 -9.335 50.579 1.00 75.81 111 HIS A CA 1
ATOM 918 C C . HIS A 1 111 ? 36.018 -8.878 50.545 1.00 75.81 111 HIS A C 1
ATOM 920 O O . HIS A 1 111 ? 36.915 -9.634 50.950 1.00 75.81 111 HIS A O 1
ATOM 926 N N . ARG A 1 112 ? 36.290 -7.641 50.113 1.00 76.62 112 ARG A N 1
ATOM 927 C CA . ARG A 1 112 ? 37.633 -7.038 50.120 1.00 76.62 112 ARG A CA 1
ATOM 928 C C . ARG A 1 112 ? 38.169 -6.928 51.550 1.00 76.62 112 ARG A C 1
ATOM 930 O O . ARG A 1 112 ? 39.314 -7.332 51.795 1.00 76.62 112 ARG A O 1
ATOM 937 N N . ARG A 1 113 ? 37.353 -6.469 52.507 1.00 77.75 113 ARG A N 1
ATOM 938 C CA . ARG A 1 113 ? 37.707 -6.389 53.940 1.00 77.75 113 ARG A CA 1
ATOM 939 C C . ARG A 1 113 ? 38.038 -7.772 54.521 1.00 77.75 113 ARG A C 1
ATOM 941 O O . ARG A 1 113 ? 39.126 -7.961 55.073 1.00 77.75 113 ARG A O 1
ATOM 948 N N . SER A 1 114 ? 37.186 -8.772 54.291 1.00 70.00 114 SER A N 1
ATOM 949 C CA . SER A 1 114 ? 37.383 -10.147 54.782 1.00 70.00 114 SER A CA 1
ATOM 950 C C . SER A 1 114 ? 38.643 -10.820 54.205 1.00 70.00 114 SER A C 1
ATOM 952 O O . SER A 1 114 ? 39.434 -11.438 54.932 1.00 70.00 114 SER A O 1
ATOM 954 N N . ARG A 1 115 ? 38.924 -10.639 52.903 1.00 70.75 115 ARG A N 1
ATOM 955 C CA . ARG A 1 115 ? 40.153 -11.148 52.258 1.00 70.75 115 ARG A CA 1
ATOM 956 C C . ARG A 1 115 ? 41.423 -10.539 52.863 1.00 70.75 115 ARG A C 1
ATOM 958 O O . ARG A 1 115 ? 42.396 -11.266 53.089 1.00 70.75 115 ARG A O 1
ATOM 965 N N . ARG A 1 116 ? 41.427 -9.230 53.149 1.00 69.94 116 ARG A N 1
ATOM 966 C CA . ARG A 1 116 ? 42.563 -8.541 53.797 1.00 69.94 116 ARG A CA 1
ATOM 967 C C . ARG A 1 116 ? 42.838 -9.112 55.192 1.00 69.94 116 ARG A C 1
ATOM 969 O O . ARG A 1 116 ? 43.995 -9.375 55.525 1.00 69.94 116 ARG A O 1
ATOM 976 N N . GLN A 1 117 ? 41.792 -9.386 55.968 1.00 66.25 117 GLN A N 1
ATOM 977 C CA . GLN A 1 117 ? 41.909 -9.931 57.323 1.00 66.25 117 GLN A CA 1
ATOM 978 C C . GLN A 1 117 ? 42.478 -11.363 57.333 1.00 66.25 117 GLN A C 1
ATOM 980 O O . GLN A 1 117 ? 43.424 -11.650 58.073 1.00 66.25 117 GLN A O 1
ATOM 985 N N . ARG A 1 118 ? 42.016 -12.239 56.427 1.00 62.97 118 ARG A N 1
ATOM 986 C CA . ARG A 1 118 ? 42.536 -13.617 56.288 1.00 62.97 118 ARG A CA 1
ATOM 987 C C . ARG A 1 118 ? 44.016 -13.670 55.885 1.00 62.97 118 ARG A C 1
ATOM 989 O O . ARG A 1 118 ? 44.764 -14.513 56.387 1.00 62.97 118 ARG A O 1
ATOM 996 N N . ARG A 1 119 ? 44.472 -12.759 55.011 1.00 61.47 119 ARG A N 1
ATOM 997 C CA . ARG A 1 119 ? 45.892 -12.663 54.608 1.00 61.47 119 ARG A CA 1
ATOM 998 C C . ARG A 1 119 ? 46.806 -12.279 55.777 1.00 61.47 119 ARG A C 1
ATOM 1000 O O . ARG A 1 119 ? 47.891 -12.849 55.899 1.00 61.47 119 ARG A O 1
ATOM 1007 N N . ARG A 1 120 ? 46.365 -11.371 56.659 1.00 60.31 120 ARG A N 1
ATOM 1008 C CA . ARG A 1 120 ? 47.116 -10.993 57.873 1.00 60.31 120 ARG A CA 1
ATOM 1009 C C . ARG A 1 120 ? 47.276 -12.174 58.838 1.00 60.31 120 ARG A C 1
ATOM 1011 O O . ARG A 1 120 ? 48.367 -12.381 59.361 1.00 60.31 120 ARG A O 1
ATOM 1018 N N . HIS A 1 121 ? 46.238 -12.994 59.002 1.00 56.62 121 HIS A N 1
ATOM 1019 C CA . HIS A 1 121 ? 46.274 -14.171 59.878 1.00 56.62 121 HIS A CA 1
ATOM 1020 C C . HIS A 1 121 ? 47.242 -15.268 59.391 1.00 56.62 121 HIS A C 1
ATOM 1022 O O . HIS A 1 121 ? 48.044 -15.779 60.169 1.00 56.62 121 HIS A O 1
ATOM 1028 N N . ARG A 1 122 ? 47.248 -15.588 58.086 1.00 58.22 122 ARG A N 1
ATOM 1029 C CA . ARG A 1 122 ? 48.155 -16.615 57.526 1.00 58.22 122 ARG A CA 1
ATOM 1030 C C . ARG A 1 122 ? 49.638 -16.253 57.644 1.00 58.22 122 ARG A C 1
ATOM 1032 O O . ARG A 1 122 ? 50.445 -17.124 57.957 1.00 58.22 122 ARG A O 1
ATOM 1039 N N . ARG A 1 123 ? 50.001 -14.981 57.429 1.00 57.44 123 ARG A N 1
ATOM 1040 C CA . ARG A 1 123 ? 51.395 -14.517 57.573 1.00 57.44 123 ARG A CA 1
ATOM 1041 C C . ARG A 1 123 ? 51.907 -14.637 59.010 1.00 57.44 123 ARG A C 1
ATOM 1043 O O . ARG A 1 123 ? 53.080 -14.939 59.201 1.00 57.44 123 ARG A O 1
ATOM 1050 N N . ARG A 1 124 ? 51.035 -14.443 60.005 1.00 54.44 124 ARG A N 1
ATOM 1051 C CA . ARG A 1 124 ? 51.392 -14.568 61.424 1.00 54.44 124 ARG A CA 1
ATOM 1052 C C . ARG A 1 124 ? 51.672 -16.025 61.817 1.00 54.44 124 ARG A C 1
ATOM 1054 O O . ARG A 1 124 ? 52.667 -16.275 62.478 1.00 54.44 124 ARG A O 1
ATOM 1061 N N . ASN A 1 125 ? 50.886 -16.982 61.318 1.00 54.25 125 ASN A N 1
ATOM 1062 C CA . ASN A 1 125 ? 51.039 -18.401 61.673 1.00 54.25 125 ASN A CA 1
ATOM 1063 C C . ASN A 1 125 ? 52.215 -19.114 60.974 1.00 54.25 125 ASN A C 1
ATOM 1065 O O . ASN A 1 125 ? 52.714 -20.106 61.498 1.00 54.25 125 ASN A O 1
ATOM 1069 N N . HIS A 1 126 ? 52.665 -18.645 59.802 1.00 51.56 126 HIS A N 1
ATOM 1070 C CA . HIS A 1 126 ? 53.778 -19.280 59.077 1.00 51.56 126 HIS A CA 1
ATOM 1071 C C . HIS A 1 126 ? 55.152 -18.991 59.710 1.00 51.56 126 HIS A C 1
ATOM 1073 O O . HIS A 1 126 ? 56.027 -19.848 59.684 1.00 51.56 126 HIS A O 1
ATOM 1079 N N . ARG A 1 127 ? 55.324 -17.826 60.352 1.00 50.34 127 ARG A N 1
ATOM 1080 C CA . ARG A 1 127 ? 56.571 -17.457 61.051 1.00 50.34 127 ARG A CA 1
ATOM 1081 C C . ARG A 1 127 ? 56.796 -18.202 62.372 1.00 50.34 127 ARG A C 1
ATOM 1083 O O . ARG A 1 127 ? 57.901 -18.173 62.888 1.00 50.34 127 ARG A O 1
ATOM 1090 N N . SER A 1 128 ? 55.784 -18.881 62.905 1.00 52.28 128 SER A N 1
ATOM 1091 C CA . SER A 1 128 ? 55.847 -19.538 64.219 1.00 52.28 128 SER A CA 1
ATOM 1092 C C . SER A 1 128 ? 56.090 -21.056 64.154 1.00 52.28 128 SER A C 1
ATOM 1094 O O . SER A 1 128 ? 55.953 -21.716 65.177 1.00 52.28 128 SER A O 1
ATOM 1096 N N . ARG A 1 129 ? 56.379 -21.643 62.977 1.00 56.00 129 ARG A N 1
ATOM 1097 C CA . ARG A 1 129 ? 56.383 -23.114 62.776 1.00 56.00 129 ARG A CA 1
ATOM 1098 C C . ARG A 1 129 ? 57.612 -23.709 62.063 1.00 56.00 129 ARG A C 1
ATOM 1100 O O . ARG A 1 129 ? 57.475 -24.770 61.466 1.00 56.00 129 ARG A O 1
ATOM 1107 N N . LEU A 1 130 ? 58.797 -23.098 62.120 1.00 51.84 130 LEU A N 1
ATOM 1108 C CA . LEU A 1 130 ? 60.031 -23.760 61.649 1.00 51.84 130 LEU A CA 1
ATOM 1109 C C . LEU A 1 130 ? 60.926 -24.156 62.843 1.00 51.84 130 LEU A C 1
ATOM 1111 O O . LEU A 1 130 ? 61.428 -23.262 63.520 1.00 51.84 130 LEU A O 1
ATOM 1115 N N . PRO A 1 131 ? 61.103 -25.463 63.136 1.00 58.84 131 PRO A N 1
ATOM 1116 C CA . PRO A 1 131 ? 61.987 -25.954 64.200 1.00 58.84 131 PRO A CA 1
ATOM 1117 C C . PRO A 1 131 ? 63.451 -26.127 63.742 1.00 58.84 131 PRO A C 1
ATOM 1119 O O . PRO A 1 131 ? 63.712 -26.606 62.640 1.00 58.84 131 PRO A O 1
ATOM 1122 N N . ASN A 1 132 ? 64.396 -25.814 64.638 1.00 55.75 132 ASN A N 1
ATOM 1123 C CA . ASN A 1 132 ? 65.867 -25.837 64.481 1.00 55.75 132 ASN A CA 1
ATOM 1124 C C . ASN A 1 132 ? 66.513 -27.169 64.028 1.00 55.75 132 ASN A C 1
ATOM 1126 O O . ASN A 1 132 ? 67.728 -27.233 63.868 1.00 55.75 132 ASN A O 1
ATOM 1130 N N . THR A 1 133 ? 65.753 -28.238 63.804 1.00 58.50 133 THR A N 1
ATOM 1131 C CA . THR A 1 133 ? 66.282 -29.537 63.355 1.00 58.50 133 THR A CA 1
ATOM 1132 C C . THR A 1 133 ? 66.512 -29.610 61.843 1.00 58.50 133 THR A C 1
ATOM 1134 O O . THR A 1 133 ? 67.293 -30.441 61.394 1.00 58.50 133 THR A O 1
ATOM 1137 N N . LEU A 1 134 ? 65.878 -28.736 61.050 1.00 62.06 134 LEU A N 1
ATOM 1138 C CA . LEU A 1 134 ? 66.032 -28.720 59.587 1.00 62.06 134 LEU A CA 1
ATOM 1139 C C . LEU A 1 134 ? 67.413 -28.189 59.150 1.00 62.06 134 LEU A C 1
ATOM 1141 O O . LEU A 1 134 ? 68.019 -28.727 58.233 1.00 62.06 134 LEU A O 1
ATOM 1145 N N . VAL A 1 135 ? 67.950 -27.209 59.883 1.00 62.50 135 VAL A N 1
ATOM 1146 C CA . VAL A 1 135 ? 69.273 -26.602 59.634 1.00 62.50 135 VAL A CA 1
ATOM 1147 C C . VAL A 1 135 ? 70.419 -27.574 59.951 1.00 62.50 135 VAL A C 1
ATOM 1149 O O . VAL A 1 135 ? 71.481 -27.520 59.337 1.00 62.50 135 VAL A O 1
ATOM 1152 N N . LEU A 1 136 ? 70.207 -28.503 60.889 1.00 64.88 136 LEU A N 1
ATOM 1153 C CA . LEU A 1 136 ? 71.197 -29.530 61.228 1.00 64.88 136 LEU A CA 1
ATOM 1154 C C . LEU A 1 136 ? 71.264 -30.652 60.180 1.00 64.88 136 LEU A C 1
ATOM 1156 O O . LEU A 1 136 ? 72.329 -31.231 59.982 1.00 64.88 136 LEU A O 1
ATOM 1160 N N . LEU A 1 137 ? 70.153 -30.942 59.496 1.00 62.38 137 LEU A N 1
ATOM 1161 C CA . LEU A 1 137 ? 70.100 -31.972 58.455 1.00 62.38 137 LEU A CA 1
ATOM 1162 C C . LEU A 1 137 ? 70.732 -31.511 57.134 1.00 62.38 137 LEU A C 1
ATOM 1164 O O . LEU A 1 137 ? 71.375 -32.318 56.473 1.00 62.38 137 LEU A O 1
ATOM 1168 N N . GLU A 1 138 ? 70.611 -30.233 56.768 1.00 69.19 138 GLU A N 1
ATOM 1169 C CA . GLU A 1 138 ? 71.232 -29.695 55.545 1.00 69.19 138 GLU A CA 1
ATOM 1170 C C . GLU A 1 138 ? 72.766 -29.754 55.603 1.00 69.19 138 GLU A C 1
ATOM 1172 O O . GLU A 1 138 ? 73.408 -30.208 54.658 1.00 69.19 138 GLU A O 1
ATOM 1177 N N . ARG A 1 139 ? 73.354 -29.430 56.760 1.00 63.00 139 ARG A N 1
ATOM 1178 C CA . ARG A 1 139 ? 74.813 -29.446 56.945 1.00 63.00 139 ARG A CA 1
ATOM 1179 C C . ARG A 1 139 ? 75.424 -30.851 56.864 1.00 63.00 139 ARG A C 1
ATOM 1181 O O . ARG A 1 139 ? 76.543 -31.009 56.390 1.00 63.00 139 ARG A O 1
ATOM 1188 N N . ALA A 1 140 ? 74.689 -31.873 57.306 1.00 65.62 140 ALA A N 1
ATOM 1189 C CA . ALA A 1 140 ? 75.131 -33.267 57.230 1.00 65.62 140 ALA A CA 1
ATOM 1190 C C . ALA A 1 140 ? 75.085 -33.829 55.796 1.00 65.62 140 ALA A C 1
ATOM 1192 O O . ALA A 1 140 ? 75.825 -34.755 55.471 1.00 65.62 140 ALA A O 1
ATOM 1193 N N . ILE A 1 141 ? 74.219 -33.284 54.936 1.00 66.81 141 ILE A N 1
ATOM 1194 C CA . ILE A 1 141 ? 74.074 -33.719 53.541 1.00 66.81 141 ILE A CA 1
ATOM 1195 C C . ILE A 1 141 ? 75.205 -33.153 52.671 1.00 66.81 141 ILE A C 1
ATOM 1197 O O . ILE A 1 141 ? 75.736 -33.879 51.830 1.00 66.81 141 ILE A O 1
ATOM 1201 N N . GLU A 1 142 ? 75.621 -31.906 52.901 1.00 67.94 142 GLU A N 1
ATOM 1202 C CA . GLU A 1 142 ? 76.755 -31.297 52.185 1.00 67.94 142 GLU A CA 1
ATOM 1203 C C . GLU A 1 142 ? 78.075 -32.034 52.471 1.00 67.94 142 GLU A C 1
ATOM 1205 O O . GLU A 1 142 ? 78.809 -32.366 51.544 1.00 67.94 142 GLU A O 1
ATOM 1210 N N . GLU A 1 143 ? 78.320 -32.440 53.722 1.00 70.56 143 GLU A N 1
ATOM 1211 C CA . GLU A 1 143 ? 79.559 -33.136 54.105 1.00 70.56 143 GLU A CA 1
ATOM 1212 C C . GLU A 1 143 ? 79.704 -34.545 53.481 1.00 70.56 143 GLU A C 1
ATOM 1214 O O . GLU A 1 143 ? 80.815 -35.033 53.265 1.00 70.56 143 GLU A O 1
ATOM 1219 N N . VAL A 1 144 ? 78.586 -35.216 53.173 1.00 65.75 144 VAL A N 1
ATOM 1220 C CA . VAL A 1 144 ? 78.578 -36.536 52.511 1.00 65.75 144 VAL A CA 1
ATOM 1221 C C . VAL A 1 144 ? 78.752 -36.404 50.995 1.00 65.75 144 VAL A C 1
ATOM 1223 O O . VAL A 1 144 ? 79.354 -37.279 50.370 1.00 65.75 144 VAL A O 1
ATOM 1226 N N . SER A 1 145 ? 78.260 -35.315 50.403 1.00 64.69 145 SER A N 1
ATOM 1227 C CA . SER A 1 145 ? 78.333 -35.079 48.959 1.00 64.69 145 SER A CA 1
ATOM 1228 C C . SER A 1 145 ? 79.756 -34.761 48.487 1.00 64.69 145 SER A C 1
ATOM 1230 O O . SER A 1 145 ? 80.150 -35.220 47.416 1.00 64.69 145 SER A O 1
ATOM 1232 N N . ASP A 1 146 ? 80.554 -34.077 49.308 1.00 60.84 146 ASP A N 1
ATOM 1233 C CA . ASP A 1 146 ? 81.951 -33.752 48.988 1.00 60.84 146 ASP A CA 1
ATOM 1234 C C . ASP A 1 146 ? 82.882 -34.980 49.045 1.00 60.84 146 ASP A C 1
ATOM 1236 O O . ASP A 1 146 ? 83.915 -35.016 48.382 1.00 60.84 146 ASP A O 1
ATOM 1240 N N . ARG A 1 147 ? 82.505 -36.042 49.777 1.00 56.59 147 ARG A N 1
ATOM 1241 C CA . ARG A 1 147 ? 83.304 -37.283 49.900 1.00 56.59 147 ARG A CA 1
ATOM 1242 C C . ARG A 1 147 ? 83.091 -38.287 48.760 1.00 56.59 147 ARG A C 1
ATOM 1244 O O . ARG A 1 147 ? 83.872 -39.224 48.627 1.00 56.59 147 ARG A O 1
ATOM 1251 N N . LEU A 1 148 ? 82.037 -38.129 47.959 1.00 57.66 148 LEU A N 1
ATOM 1252 C CA . LEU A 1 148 ? 81.634 -39.065 46.893 1.00 57.66 148 LEU A CA 1
ATOM 1253 C C . LEU A 1 148 ? 81.990 -38.566 45.478 1.00 57.66 148 LEU A C 1
ATOM 1255 O O . LEU A 1 148 ? 81.541 -39.147 44.489 1.00 57.66 148 LEU A O 1
ATOM 1259 N N . GLY A 1 149 ? 82.778 -37.492 45.379 1.00 56.53 149 GLY A N 1
ATOM 1260 C CA . GLY A 1 149 ? 82.998 -36.738 44.145 1.00 56.53 149 GLY A CA 1
ATOM 1261 C C . GLY A 1 149 ? 84.232 -37.073 43.299 1.00 56.53 149 GLY A C 1
ATOM 1262 O O . GLY A 1 149 ? 84.350 -36.476 42.234 1.00 56.53 149 GLY A O 1
ATOM 1263 N N . ASP A 1 150 ? 85.124 -37.997 43.686 1.00 50.62 150 ASP A N 1
ATOM 1264 C CA . ASP A 1 150 ? 86.432 -38.116 43.012 1.00 50.62 150 ASP A CA 1
ATOM 1265 C C . ASP A 1 150 ? 86.624 -39.335 42.078 1.00 50.62 150 ASP A C 1
ATOM 1267 O O . ASP A 1 150 ? 86.573 -40.507 42.456 1.00 50.62 150 ASP A O 1
ATOM 1271 N N . ALA A 1 151 ? 86.919 -38.985 40.820 1.00 54.75 151 ALA A N 1
ATOM 1272 C CA . ALA A 1 151 ? 87.763 -39.641 39.811 1.00 54.75 151 ALA A CA 1
ATOM 1273 C C . ALA A 1 151 ? 87.447 -41.054 39.262 1.00 54.75 151 ALA A C 1
ATOM 1275 O O . ALA A 1 151 ? 87.853 -41.334 38.137 1.00 54.75 151 ALA A O 1
ATOM 1276 N N . GLN A 1 152 ? 86.694 -41.936 39.924 1.00 52.59 152 GLN A N 1
ATOM 1277 C CA . GLN A 1 152 ? 86.504 -43.318 39.416 1.00 52.59 152 GLN A CA 1
ATOM 1278 C C . GLN A 1 152 ? 85.357 -43.515 38.409 1.00 52.59 152 GLN A C 1
ATOM 1280 O O . GLN A 1 152 ? 85.264 -44.562 37.770 1.00 52.59 152 GLN A O 1
ATOM 1285 N N . LEU A 1 153 ? 84.484 -42.522 38.216 1.00 50.44 153 LEU A N 1
ATOM 1286 C CA . LEU A 1 153 ? 83.398 -42.623 37.227 1.00 50.44 153 LEU A CA 1
ATOM 1287 C C . LEU A 1 153 ? 83.848 -42.324 35.788 1.00 50.44 153 LEU A C 1
ATOM 1289 O O . LEU A 1 153 ? 83.095 -42.609 34.857 1.00 50.44 153 LEU A O 1
ATOM 1293 N N . ILE A 1 154 ? 85.061 -41.788 35.601 1.00 54.50 154 ILE A N 1
ATOM 1294 C CA . ILE A 1 154 ? 85.585 -41.356 34.295 1.00 54.50 154 ILE A CA 1
ATOM 1295 C C . ILE A 1 154 ? 86.104 -42.532 33.430 1.00 54.50 154 ILE A C 1
ATOM 1297 O O . ILE A 1 154 ? 86.143 -42.400 32.213 1.00 54.50 154 ILE A O 1
ATOM 1301 N N . GLU A 1 155 ? 86.378 -43.722 33.976 1.00 54.75 155 GLU A N 1
ATOM 1302 C CA . GLU A 1 155 ? 86.861 -44.886 33.189 1.00 54.75 155 GLU A CA 1
ATOM 1303 C C . GLU A 1 155 ? 85.789 -45.953 32.867 1.00 54.75 155 GLU A C 1
ATOM 1305 O O . GLU A 1 155 ? 86.010 -46.851 32.054 1.00 54.75 155 GLU A O 1
ATOM 1310 N N . LEU A 1 156 ? 84.583 -45.855 33.437 1.00 50.19 156 LEU A N 1
ATOM 1311 C CA . LEU A 1 156 ? 83.561 -46.918 33.387 1.00 50.19 156 LEU A CA 1
ATOM 1312 C C . LEU A 1 156 ? 82.697 -46.965 32.106 1.00 50.19 156 LEU A C 1
ATOM 1314 O O . LEU A 1 156 ? 81.744 -47.744 32.036 1.00 50.19 156 LEU A O 1
ATOM 1318 N N . THR A 1 157 ? 83.016 -46.176 31.073 1.00 56.38 157 THR A N 1
ATOM 1319 C CA . THR A 1 157 ? 82.408 -46.281 29.725 1.00 56.38 157 THR A CA 1
ATOM 1320 C C . THR A 1 157 ? 83.253 -47.049 28.706 1.00 56.38 157 THR A C 1
ATOM 1322 O O . THR A 1 157 ? 82.967 -46.987 27.513 1.00 56.38 157 THR A O 1
ATOM 1325 N N . GLY A 1 158 ? 84.236 -47.843 29.135 1.00 55.06 158 GLY A N 1
ATOM 1326 C CA . GLY A 1 158 ? 84.954 -48.709 28.203 1.00 55.06 158 GLY A CA 1
ATOM 1327 C C . GLY A 1 158 ? 85.607 -49.917 28.849 1.00 55.06 158 GLY A C 1
ATOM 1328 O O . GLY A 1 158 ? 86.813 -49.901 29.029 1.00 55.06 158 GLY A O 1
ATOM 1329 N N . THR A 1 159 ? 84.845 -50.978 29.145 1.00 48.94 159 THR A N 1
ATOM 1330 C CA . THR A 1 159 ? 85.367 -52.361 29.159 1.00 48.94 159 THR A CA 1
ATOM 1331 C C . THR A 1 159 ? 84.264 -53.420 29.236 1.00 48.94 159 THR A C 1
ATOM 1333 O O . THR A 1 159 ? 83.187 -53.246 29.804 1.00 48.94 159 THR A O 1
ATOM 1336 N N . SER A 1 160 ? 84.570 -54.518 28.554 1.00 52.50 160 SER A N 1
ATOM 1337 C CA . SER A 1 160 ? 83.726 -55.620 28.111 1.00 52.50 160 SER A CA 1
ATOM 1338 C C . SER A 1 160 ? 83.484 -56.651 29.219 1.00 52.50 160 SER A C 1
ATOM 1340 O O . SER A 1 160 ? 84.093 -57.719 29.202 1.00 52.50 160 SER A O 1
ATOM 1342 N N . ASP A 1 161 ? 82.596 -56.352 30.168 1.00 53.34 161 ASP A N 1
ATOM 1343 C CA . ASP A 1 161 ? 82.245 -57.296 31.235 1.00 53.34 161 ASP A CA 1
ATOM 1344 C C . ASP A 1 161 ? 80.767 -57.720 31.166 1.00 53.34 161 ASP A C 1
ATOM 1346 O O . ASP A 1 161 ? 79.861 -56.895 31.003 1.00 53.34 161 ASP A O 1
ATOM 1350 N N . ALA A 1 162 ? 80.493 -59.022 31.294 1.00 57.31 162 ALA A N 1
ATOM 1351 C CA . ALA A 1 162 ? 79.180 -59.644 31.055 1.00 57.31 162 ALA A CA 1
ATOM 1352 C C . ALA A 1 162 ? 78.066 -59.169 32.023 1.00 57.31 162 ALA A C 1
ATOM 1354 O O . ALA A 1 162 ? 76.892 -59.506 31.858 1.00 57.31 162 ALA A O 1
ATOM 1355 N N . ARG A 1 163 ? 78.403 -58.328 33.010 1.00 57.09 163 ARG A N 1
ATOM 1356 C CA . ARG A 1 163 ? 77.469 -57.636 33.918 1.00 57.09 163 ARG A CA 1
ATOM 1357 C C . ARG A 1 163 ? 77.033 -56.239 33.445 1.00 57.09 163 ARG A C 1
ATOM 1359 O O . ARG A 1 163 ? 76.106 -55.672 34.024 1.00 57.09 163 ARG A O 1
ATOM 1366 N N . ALA A 1 164 ? 77.601 -55.696 32.368 1.00 55.38 164 ALA A N 1
ATOM 1367 C CA . ALA A 1 164 ? 77.167 -54.418 31.793 1.00 55.38 164 ALA A CA 1
ATOM 1368 C C . ALA A 1 164 ? 75.767 -54.507 31.153 1.00 55.38 164 ALA A C 1
ATOM 1370 O O . ALA A 1 164 ? 74.958 -53.582 31.249 1.00 55.38 164 ALA A O 1
ATOM 1371 N N . GLN A 1 165 ? 75.431 -55.658 30.566 1.00 52.69 165 GLN A N 1
ATOM 1372 C CA . GLN A 1 165 ? 74.128 -55.896 29.945 1.00 52.69 165 GLN A CA 1
ATOM 1373 C C . GLN A 1 165 ? 72.946 -55.823 30.944 1.00 52.69 165 GLN A C 1
ATOM 1375 O O . GLN A 1 165 ? 71.962 -55.140 30.640 1.00 52.69 165 GLN A O 1
ATOM 1380 N N . PRO A 1 166 ? 72.997 -56.452 32.141 1.00 59.03 166 PRO A N 1
ATOM 1381 C CA . PRO A 1 166 ? 71.943 -56.290 33.142 1.00 59.03 166 PRO A CA 1
ATOM 1382 C C . PRO A 1 166 ? 71.859 -54.867 33.714 1.00 59.03 166 PRO A C 1
ATOM 1384 O O . PRO A 1 166 ? 70.754 -54.390 33.953 1.00 59.03 166 PRO A O 1
ATOM 1387 N N . LEU A 1 167 ? 72.971 -54.137 33.853 1.00 61.72 167 LEU A N 1
ATOM 1388 C CA . LEU A 1 167 ? 72.956 -52.732 34.289 1.00 61.72 167 LEU A CA 1
ATOM 1389 C C . LEU A 1 167 ? 72.293 -51.802 33.261 1.00 61.72 167 LEU A C 1
ATOM 1391 O O . LEU A 1 167 ? 71.501 -50.940 33.643 1.00 61.72 167 LEU A O 1
ATOM 1395 N N . ILE A 1 168 ? 72.530 -52.016 31.963 1.00 59.53 168 ILE A N 1
ATOM 1396 C CA . ILE A 1 168 ? 71.819 -51.307 30.886 1.00 59.53 168 ILE A CA 1
ATOM 1397 C C . ILE A 1 168 ? 70.326 -51.652 30.921 1.00 59.53 168 ILE A C 1
ATOM 1399 O O . ILE A 1 168 ? 69.495 -50.746 30.869 1.00 59.53 168 ILE A O 1
ATOM 1403 N N . LYS A 1 169 ? 69.964 -52.930 31.102 1.00 58.62 169 LYS A N 1
ATOM 1404 C CA . LYS A 1 169 ? 68.558 -53.349 31.255 1.00 58.62 169 LYS A CA 1
ATOM 1405 C C . LYS A 1 169 ? 67.891 -52.703 32.471 1.00 58.62 169 LYS A C 1
ATOM 1407 O O . LYS A 1 169 ? 66.763 -52.239 32.349 1.00 58.62 169 LYS A O 1
ATOM 1412 N N . ILE A 1 170 ? 68.583 -52.592 33.607 1.00 69.69 170 ILE A N 1
ATOM 1413 C CA . ILE A 1 170 ? 68.084 -51.884 34.797 1.00 69.69 170 ILE A CA 1
ATOM 1414 C C . ILE A 1 170 ? 67.931 -50.385 34.516 1.00 69.69 170 ILE A C 1
ATOM 1416 O O . ILE A 1 170 ? 66.953 -49.783 34.951 1.00 69.69 170 ILE A O 1
ATOM 1420 N N . ARG A 1 171 ? 68.845 -49.765 33.761 1.00 68.19 171 ARG A N 1
ATOM 1421 C CA . ARG A 1 171 ? 68.765 -48.337 33.404 1.00 68.19 171 ARG A CA 1
ATOM 1422 C C . ARG A 1 171 ? 67.595 -48.051 32.460 1.00 68.19 171 ARG A C 1
ATOM 1424 O O . ARG A 1 171 ? 66.871 -47.082 32.678 1.00 68.19 171 ARG A O 1
ATOM 1431 N N . VAL A 1 172 ? 67.360 -48.929 31.485 1.00 61.53 172 VAL A N 1
ATOM 1432 C CA . VAL A 1 172 ? 66.188 -48.891 30.595 1.00 61.53 172 VAL A CA 1
ATOM 1433 C C . VAL A 1 172 ? 64.901 -49.143 31.385 1.00 61.53 172 VAL A C 1
ATOM 1435 O O . VAL A 1 172 ? 63.947 -48.382 31.255 1.00 61.53 172 VAL A O 1
ATOM 1438 N N . ALA A 1 173 ? 64.883 -50.133 32.282 1.00 65.06 173 ALA A N 1
ATOM 1439 C CA . ALA A 1 173 ? 63.740 -50.397 33.155 1.00 65.06 173 ALA A CA 1
ATOM 1440 C C . ALA A 1 173 ? 63.445 -49.213 34.090 1.00 65.06 173 ALA A C 1
ATOM 1442 O O . ALA A 1 173 ? 62.288 -48.841 34.258 1.00 65.06 173 ALA A O 1
ATOM 1443 N N . LYS A 1 174 ? 64.477 -48.559 34.640 1.00 70.00 174 LYS A N 1
ATOM 1444 C CA . LYS A 1 174 ? 64.347 -47.328 35.432 1.00 70.00 174 LYS A CA 1
ATOM 1445 C C . LYS A 1 174 ? 63.785 -46.182 34.588 1.00 70.00 174 LYS A C 1
ATOM 1447 O O . LYS A 1 174 ? 62.920 -45.461 35.073 1.00 70.00 174 LYS A O 1
ATOM 1452 N N . GLY A 1 175 ? 64.223 -46.036 33.335 1.00 66.50 175 GLY A N 1
ATOM 1453 C CA . GLY A 1 175 ? 63.660 -45.073 32.383 1.00 66.50 175 GLY A CA 1
ATOM 1454 C C . GLY A 1 175 ? 62.170 -45.314 32.122 1.00 66.50 175 GLY A C 1
ATOM 1455 O O . GLY A 1 175 ? 61.362 -44.399 32.268 1.00 66.50 175 GLY A O 1
ATOM 1456 N N . ASN A 1 176 ? 61.788 -46.564 31.855 1.00 63.03 176 ASN A N 1
ATOM 1457 C CA . ASN A 1 176 ? 60.392 -46.953 31.637 1.00 63.03 176 ASN A CA 1
ATOM 1458 C C . ASN A 1 176 ? 59.532 -46.761 32.896 1.00 63.03 176 ASN A C 1
ATOM 1460 O O . ASN A 1 176 ? 58.405 -46.279 32.806 1.00 63.03 176 ASN A O 1
ATOM 1464 N N . LEU A 1 177 ? 60.068 -47.066 34.082 1.00 73.56 177 LEU A N 1
ATOM 1465 C CA . LEU A 1 177 ? 59.381 -46.857 35.358 1.00 73.56 177 LEU A CA 1
ATOM 1466 C C . LEU A 1 177 ? 59.160 -45.366 35.648 1.00 73.56 177 LEU A C 1
ATOM 1468 O O . LEU A 1 177 ? 58.111 -44.983 36.161 1.00 73.56 177 LEU A O 1
ATOM 1472 N N . LEU A 1 178 ? 60.127 -44.510 35.303 1.00 75.94 178 LEU A N 1
ATOM 1473 C CA . LEU A 1 178 ? 59.971 -43.059 35.408 1.00 75.94 178 LEU A CA 1
ATOM 1474 C C . LEU A 1 178 ? 58.921 -42.534 34.419 1.00 75.94 178 LEU A C 1
ATOM 1476 O O . LEU A 1 178 ? 58.105 -41.703 34.813 1.00 75.94 178 LEU A O 1
ATOM 1480 N N . GLY A 1 179 ? 58.873 -43.062 33.190 1.00 70.44 179 GLY A N 1
ATOM 1481 C CA . GLY A 1 179 ? 57.816 -42.757 32.216 1.00 70.44 179 GLY A CA 1
ATOM 1482 C C . GLY A 1 179 ? 56.420 -43.190 32.688 1.00 70.44 179 GLY A C 1
ATOM 1483 O O . GLY A 1 179 ? 55.460 -42.420 32.602 1.00 70.44 179 GLY A O 1
ATOM 1484 N N . ALA A 1 180 ? 56.310 -44.380 33.285 1.00 71.25 180 ALA A N 1
ATOM 1485 C CA . ALA A 1 180 ? 55.071 -44.861 33.894 1.00 71.25 180 ALA A CA 1
ATOM 1486 C C . ALA A 1 180 ? 54.663 -44.004 35.105 1.00 71.25 180 ALA A C 1
ATOM 1488 O O . ALA A 1 180 ? 53.503 -43.616 35.226 1.00 71.25 180 ALA A O 1
ATOM 1489 N N . LYS A 1 181 ? 55.616 -43.626 35.968 1.00 75.62 181 LYS A N 1
ATOM 1490 C CA . LYS A 1 181 ? 55.373 -42.723 37.103 1.00 75.62 181 LYS A CA 1
ATOM 1491 C C . LYS A 1 181 ? 54.895 -41.348 36.636 1.00 75.62 181 LYS A C 1
ATOM 1493 O O . LYS A 1 181 ? 53.961 -40.817 37.226 1.00 75.62 181 LYS A O 1
ATOM 1498 N N . ALA A 1 182 ? 55.490 -40.788 35.583 1.00 70.62 182 ALA A N 1
ATOM 1499 C CA . ALA A 1 182 ? 55.040 -39.528 34.993 1.00 70.62 182 ALA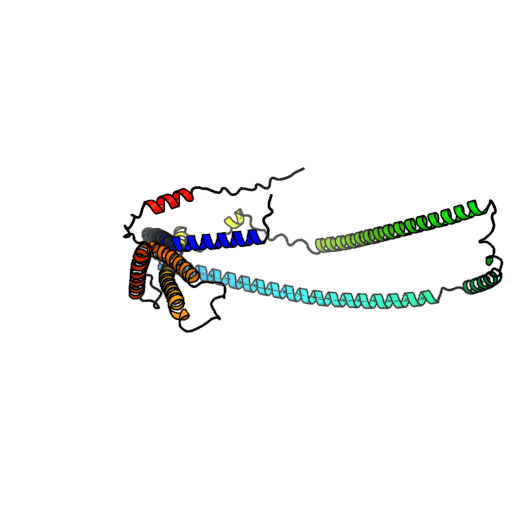 A CA 1
ATOM 1500 C C . ALA A 1 182 ? 53.600 -39.639 34.463 1.00 70.62 182 ALA A C 1
ATOM 1502 O O . ALA A 1 182 ? 52.781 -38.768 34.744 1.00 70.62 182 ALA A O 1
ATOM 1503 N N . SER A 1 183 ? 53.265 -40.750 33.801 1.00 58.59 183 SER A N 1
ATOM 1504 C CA . SER A 1 183 ? 51.908 -41.016 33.299 1.00 58.59 183 SER A CA 1
ATOM 1505 C C . SER A 1 183 ? 50.885 -41.157 34.435 1.00 58.59 183 SER A C 1
ATOM 1507 O O . SER A 1 183 ? 49.797 -40.592 34.365 1.00 58.59 183 SER A O 1
ATOM 1509 N N . VAL A 1 184 ? 51.238 -41.841 35.531 1.00 72.69 184 VAL A N 1
ATOM 1510 C CA . VAL A 1 184 ? 50.382 -41.953 36.728 1.00 72.69 184 VAL A CA 1
ATOM 1511 C C . VAL A 1 184 ? 50.201 -40.599 37.417 1.00 72.69 184 VAL A C 1
ATOM 1513 O O . VAL A 1 184 ? 49.083 -40.267 37.805 1.00 72.69 184 VAL A O 1
ATOM 1516 N N . ILE A 1 185 ? 51.262 -39.793 37.538 1.00 72.25 185 ILE A N 1
ATOM 1517 C CA . ILE A 1 185 ? 51.184 -38.434 38.100 1.00 72.25 185 ILE A CA 1
ATOM 1518 C C . ILE A 1 185 ? 50.266 -37.553 37.244 1.00 72.25 185 ILE A C 1
ATOM 1520 O O . ILE A 1 185 ? 49.442 -36.823 37.795 1.00 72.25 185 ILE A O 1
ATOM 1524 N N . GLU A 1 186 ? 50.355 -37.653 35.917 1.00 69.88 186 GLU A N 1
ATOM 1525 C CA . GLU A 1 186 ? 49.511 -36.889 34.998 1.00 69.88 186 GLU A CA 1
ATOM 1526 C C . GLU A 1 186 ? 48.041 -37.336 35.069 1.00 69.88 186 GLU A C 1
ATOM 1528 O O . GLU A 1 186 ? 47.148 -36.503 35.235 1.00 69.88 186 GLU A O 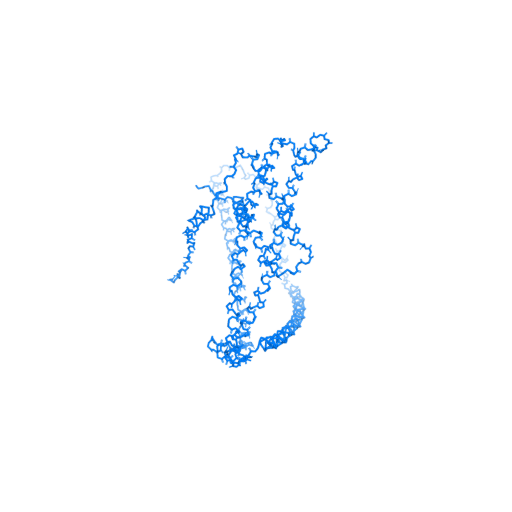1
ATOM 1533 N N . HIS A 1 187 ? 47.768 -38.645 35.093 1.00 69.81 187 HIS A N 1
ATOM 1534 C CA . HIS A 1 187 ? 46.414 -39.163 35.321 1.00 69.81 187 HIS A CA 1
ATOM 1535 C C . HIS A 1 187 ? 45.857 -38.763 36.695 1.00 69.81 187 HIS A C 1
ATOM 1537 O O . HIS A 1 187 ? 44.677 -38.428 36.817 1.00 69.81 187 HIS A O 1
ATOM 1543 N N . GLN A 1 188 ? 46.692 -38.724 37.736 1.00 66.81 188 GLN A N 1
ATOM 1544 C CA . GLN A 1 188 ? 46.286 -38.294 39.073 1.00 66.81 188 GLN A CA 1
ATOM 1545 C C . GLN A 1 188 ? 46.021 -36.783 39.134 1.00 66.81 188 GLN A C 1
ATOM 1547 O O . GLN A 1 188 ? 45.087 -36.355 39.820 1.00 66.81 188 GLN A O 1
ATOM 1552 N N . ARG A 1 189 ? 46.768 -35.972 38.373 1.00 67.06 189 ARG A N 1
ATOM 1553 C CA . ARG A 1 189 ? 46.534 -34.533 38.184 1.00 67.06 189 ARG A CA 1
ATOM 1554 C C . ARG A 1 189 ? 45.225 -34.268 37.430 1.00 67.06 189 ARG A C 1
ATOM 1556 O O . ARG A 1 189 ? 44.426 -33.440 37.866 1.00 67.06 189 ARG A O 1
ATOM 1563 N N . GLN A 1 190 ? 44.952 -35.009 36.359 1.00 64.81 190 GLN A N 1
ATOM 1564 C CA . GLN A 1 190 ? 43.696 -34.909 35.608 1.00 64.81 190 GLN A CA 1
ATOM 1565 C C . GLN A 1 190 ? 42.491 -35.355 36.455 1.00 64.81 190 GLN A C 1
ATOM 1567 O O . GLN A 1 190 ? 41.481 -34.652 36.518 1.00 64.81 190 GLN A O 1
ATOM 1572 N N . ALA A 1 191 ? 42.618 -36.449 37.212 1.00 59.78 191 ALA A N 1
ATOM 1573 C CA . ALA A 1 191 ? 41.575 -36.923 38.125 1.00 59.78 191 ALA A CA 1
ATOM 1574 C C . ALA A 1 191 ? 41.313 -35.955 39.297 1.00 59.78 191 ALA A C 1
ATOM 1576 O O . ALA A 1 191 ? 40.174 -35.813 39.749 1.00 59.78 191 ALA A O 1
ATOM 1577 N N . SER A 1 192 ? 42.339 -35.261 39.798 1.00 56.41 192 SER A N 1
ATOM 1578 C CA . SER A 1 192 ? 42.170 -34.247 40.849 1.00 56.41 192 SER A CA 1
ATOM 1579 C C . SER A 1 192 ? 41.566 -32.942 40.316 1.00 56.41 192 SER A C 1
ATOM 1581 O O . SER A 1 192 ? 40.715 -32.369 40.997 1.00 56.41 192 SER A O 1
ATOM 1583 N N . HIS A 1 193 ? 41.869 -32.532 39.079 1.00 59.31 193 HIS A N 1
ATOM 1584 C CA . HIS A 1 193 ? 41.140 -31.455 38.394 1.00 59.31 193 HIS A CA 1
ATOM 1585 C C . HIS A 1 193 ? 39.662 -31.807 38.136 1.00 59.31 193 HIS A C 1
ATOM 1587 O O . HIS A 1 193 ? 38.787 -30.972 38.381 1.00 59.31 193 HIS A O 1
ATOM 1593 N N . ALA A 1 194 ? 39.357 -33.045 37.733 1.00 56.72 194 ALA A N 1
ATOM 1594 C CA . ALA A 1 194 ? 37.983 -33.528 37.556 1.00 56.72 194 ALA A CA 1
ATOM 1595 C C . ALA A 1 194 ? 37.200 -33.588 38.886 1.00 56.72 194 ALA A C 1
ATOM 1597 O O . ALA A 1 194 ? 36.039 -33.192 38.965 1.00 56.72 194 ALA A O 1
ATOM 1598 N N . ARG A 1 195 ? 37.843 -34.006 39.986 1.00 58.09 195 ARG A N 1
ATOM 1599 C CA . ARG A 1 195 ? 37.222 -33.986 41.325 1.00 58.09 195 ARG A CA 1
ATOM 1600 C C . ARG A 1 195 ? 37.039 -32.571 41.873 1.00 58.09 195 ARG A C 1
ATOM 1602 O O . ARG A 1 195 ? 36.027 -32.309 42.519 1.00 58.09 195 ARG A O 1
ATOM 1609 N N . ALA A 1 196 ? 37.975 -31.656 41.618 1.00 57.47 196 ALA A N 1
ATOM 1610 C CA . ALA A 1 196 ? 37.864 -30.261 42.042 1.00 57.47 196 ALA A CA 1
ATOM 1611 C C . ALA A 1 196 ? 36.723 -29.532 41.314 1.00 57.47 196 ALA A C 1
ATOM 1613 O O . ALA A 1 196 ? 35.952 -28.818 41.955 1.00 57.47 196 ALA A O 1
ATOM 1614 N N . THR A 1 197 ? 36.563 -29.770 40.009 1.00 58.84 197 THR A N 1
ATOM 1615 C CA . THR A 1 197 ? 35.452 -29.226 39.210 1.00 58.84 197 THR A CA 1
ATOM 1616 C C . THR A 1 197 ? 34.111 -29.833 39.620 1.00 58.84 197 THR A C 1
ATOM 1618 O O . THR A 1 197 ? 33.174 -29.081 39.875 1.00 58.84 197 THR A O 1
ATOM 1621 N N . ALA A 1 198 ? 34.025 -31.152 39.826 1.00 55.69 198 ALA A N 1
ATOM 1622 C CA . ALA A 1 198 ? 32.812 -31.803 40.333 1.00 55.69 198 ALA A CA 1
ATOM 1623 C C . ALA A 1 198 ? 32.427 -31.330 41.751 1.00 55.69 198 ALA A C 1
ATOM 1625 O O . ALA A 1 198 ? 31.254 -31.086 42.035 1.00 55.69 198 ALA A O 1
ATOM 1626 N N . ALA A 1 199 ? 33.399 -31.139 42.649 1.00 62.94 199 ALA A N 1
ATOM 1627 C CA . ALA A 1 199 ? 33.152 -30.588 43.983 1.00 62.94 199 ALA A CA 1
ATOM 1628 C C . ALA A 1 199 ? 32.718 -29.113 43.930 1.00 62.94 199 ALA A C 1
ATOM 1630 O O . ALA A 1 199 ? 31.875 -28.688 44.722 1.00 62.94 199 ALA A O 1
ATOM 1631 N N . GLN A 1 200 ? 33.260 -28.331 42.994 1.00 66.50 200 GLN A N 1
ATOM 1632 C CA . GLN A 1 200 ? 32.859 -26.944 42.771 1.00 66.50 200 GLN A CA 1
ATOM 1633 C C . GLN A 1 200 ? 31.448 -26.848 42.177 1.00 66.50 200 GLN A C 1
ATOM 1635 O O . GLN A 1 200 ? 30.671 -26.013 42.631 1.00 66.50 200 GLN A O 1
ATOM 1640 N N . LEU A 1 201 ? 31.089 -27.728 41.239 1.00 64.56 201 LEU A N 1
ATOM 1641 C CA . LEU A 1 201 ? 29.736 -27.862 40.690 1.00 64.56 201 LEU A CA 1
ATOM 1642 C C . LEU A 1 201 ? 28.727 -28.263 41.767 1.00 64.56 201 LEU A C 1
ATOM 1644 O O . LEU A 1 201 ? 27.696 -27.616 41.884 1.00 64.56 201 LEU A O 1
ATOM 1648 N N . ARG A 1 202 ? 29.048 -29.239 42.627 1.00 69.19 202 ARG A N 1
ATOM 1649 C CA . ARG A 1 202 ? 28.178 -29.618 43.756 1.00 69.19 202 ARG A CA 1
ATOM 1650 C C . ARG A 1 202 ? 27.974 -28.479 44.749 1.00 69.19 202 ARG A C 1
ATOM 1652 O O . ARG A 1 202 ? 26.860 -28.280 45.215 1.00 69.19 202 ARG A O 1
ATOM 1659 N N . ARG A 1 203 ? 29.023 -27.703 45.051 1.00 69.06 203 ARG A N 1
ATOM 1660 C CA . ARG A 1 203 ? 28.892 -26.505 45.899 1.00 69.06 203 ARG A CA 1
ATOM 1661 C C . ARG A 1 203 ? 28.031 -25.441 45.229 1.00 69.06 203 ARG A C 1
ATOM 1663 O O . ARG A 1 203 ? 27.131 -24.936 45.879 1.00 69.06 203 ARG A O 1
ATOM 1670 N N . LYS A 1 204 ? 28.261 -25.146 43.944 1.00 73.38 204 LYS A N 1
ATOM 1671 C CA . LYS A 1 204 ? 27.442 -24.193 43.181 1.00 73.38 204 LYS A CA 1
ATOM 1672 C C . LYS A 1 204 ? 25.982 -24.634 43.101 1.00 73.38 204 LYS A C 1
ATOM 1674 O O . LYS A 1 204 ? 25.115 -23.807 43.323 1.00 73.38 204 LYS A O 1
ATOM 1679 N N . HIS A 1 205 ? 25.722 -25.919 42.865 1.00 73.81 205 HIS A N 1
ATOM 1680 C CA . HIS A 1 205 ? 24.376 -26.486 42.856 1.00 73.81 205 HIS A CA 1
ATOM 1681 C C . HIS A 1 205 ? 23.721 -26.379 44.234 1.00 73.81 205 HIS A C 1
ATOM 1683 O O . HIS A 1 205 ? 22.598 -25.922 44.326 1.00 73.81 205 HIS A O 1
ATOM 1689 N N . ALA A 1 206 ? 24.428 -26.711 45.319 1.00 75.69 206 ALA A N 1
ATOM 1690 C CA . ALA A 1 206 ? 23.891 -26.563 46.672 1.00 75.69 206 ALA A CA 1
ATOM 1691 C C . ALA A 1 206 ? 23.617 -25.097 47.050 1.00 75.69 206 ALA A C 1
ATOM 1693 O O . ALA A 1 206 ? 22.694 -24.831 47.812 1.00 75.69 206 ALA A O 1
ATOM 1694 N N . THR A 1 207 ? 24.412 -24.151 46.539 1.00 78.88 207 THR A N 1
ATOM 1695 C CA . THR A 1 207 ? 24.176 -22.712 46.711 1.00 78.88 207 THR A CA 1
ATOM 1696 C C . THR A 1 207 ? 22.990 -22.243 45.872 1.00 78.88 207 THR A C 1
ATOM 1698 O O . THR A 1 207 ? 22.113 -21.590 46.418 1.00 78.88 207 THR A O 1
ATOM 1701 N N . TYR A 1 208 ? 22.921 -22.628 44.595 1.00 81.62 208 TYR A N 1
ATOM 1702 C CA . TYR A 1 208 ? 21.794 -22.331 43.709 1.00 81.62 208 TYR A CA 1
ATOM 1703 C C . TYR A 1 208 ? 20.486 -22.893 44.260 1.00 81.62 208 TYR A C 1
ATOM 1705 O O . TYR A 1 208 ? 19.512 -22.169 44.345 1.00 81.62 208 TYR A O 1
ATOM 1713 N N . TRP A 1 209 ? 20.481 -24.150 44.703 1.00 81.62 209 TRP A N 1
ATOM 1714 C CA . TRP A 1 209 ? 19.293 -24.797 45.253 1.00 81.62 209 TRP A CA 1
ATOM 1715 C C . TRP A 1 209 ? 18.821 -24.107 46.535 1.00 81.62 209 TRP A C 1
ATOM 1717 O O . TRP A 1 209 ? 17.627 -23.928 46.718 1.00 81.62 209 TRP A O 1
ATOM 1727 N N . ARG A 1 210 ? 19.747 -23.652 47.394 1.00 81.88 210 ARG A N 1
ATOM 1728 C CA . ARG A 1 210 ? 19.395 -22.839 48.567 1.00 81.88 210 ARG A CA 1
ATOM 1729 C C . ARG A 1 210 ? 18.791 -21.497 48.169 1.00 81.88 210 ARG A C 1
ATOM 1731 O O . ARG A 1 210 ? 17.716 -21.189 48.639 1.00 81.88 210 ARG A O 1
ATOM 1738 N N . LEU A 1 211 ? 19.431 -20.762 47.259 1.00 81.12 211 LEU A N 1
ATOM 1739 C CA . LEU A 1 211 ? 18.921 -19.480 46.760 1.00 81.12 211 LEU A CA 1
ATOM 1740 C C . LEU A 1 211 ? 17.575 -19.615 46.043 1.00 81.12 211 LEU A C 1
ATOM 1742 O O . LEU A 1 211 ? 16.723 -18.764 46.221 1.00 81.12 211 LEU A O 1
ATOM 1746 N N . ALA A 1 212 ? 17.374 -20.670 45.256 1.00 75.56 212 ALA A N 1
ATOM 1747 C CA . ALA A 1 212 ? 16.112 -20.939 44.575 1.00 75.56 212 ALA A CA 1
ATOM 1748 C C . ALA A 1 212 ? 15.017 -21.341 45.568 1.00 75.56 212 ALA A C 1
ATOM 1750 O O . ALA A 1 212 ? 13.874 -20.940 45.411 1.00 75.56 212 ALA A O 1
ATOM 1751 N N . ASN A 1 213 ? 15.358 -22.109 46.603 1.00 78.94 213 ASN A N 1
ATOM 1752 C CA . ASN A 1 213 ? 14.416 -22.462 47.656 1.00 78.94 213 ASN A CA 1
ATOM 1753 C C . ASN A 1 213 ? 14.075 -21.252 48.537 1.00 78.94 213 ASN A C 1
ATOM 1755 O O . ASN A 1 213 ? 12.912 -21.061 48.853 1.00 78.94 213 ASN A O 1
ATOM 1759 N N . ASP A 1 214 ? 15.060 -20.424 48.885 1.00 77.75 214 ASP A N 1
ATOM 1760 C CA . ASP A 1 214 ? 14.852 -19.172 49.617 1.00 77.75 214 ASP A CA 1
ATOM 1761 C C . ASP A 1 214 ? 14.013 -18.202 48.767 1.00 77.75 214 ASP A C 1
ATOM 1763 O O . ASP A 1 214 ? 13.029 -17.673 49.265 1.00 77.75 214 ASP A O 1
ATOM 1767 N N . TYR A 1 215 ? 14.295 -18.081 47.462 1.00 71.44 215 TYR A N 1
ATOM 1768 C CA . TYR A 1 215 ? 13.469 -17.327 46.514 1.00 71.44 215 TYR A CA 1
ATOM 1769 C C . TYR A 1 215 ? 12.044 -17.880 46.430 1.00 71.44 215 TYR A C 1
ATOM 1771 O O . TYR A 1 215 ? 11.114 -17.106 46.518 1.00 71.44 215 TYR A O 1
ATOM 1779 N N . ASN A 1 216 ? 11.837 -19.194 46.338 1.00 72.81 216 ASN A N 1
ATOM 1780 C CA . ASN A 1 216 ? 10.490 -19.783 46.285 1.00 72.81 216 ASN A CA 1
ATOM 1781 C C . ASN A 1 216 ? 9.729 -19.710 47.625 1.00 72.81 216 ASN A C 1
ATOM 1783 O O . ASN A 1 216 ? 8.513 -19.887 47.648 1.00 72.81 216 ASN A O 1
ATOM 1787 N N . ILE A 1 217 ? 10.431 -19.530 48.750 1.00 75.00 217 ILE A N 1
ATOM 1788 C CA . ILE A 1 217 ? 9.825 -19.315 50.073 1.00 75.00 217 ILE A CA 1
ATOM 1789 C C . ILE A 1 217 ? 9.481 -17.832 50.269 1.00 75.00 217 ILE A C 1
ATOM 1791 O O . ILE A 1 217 ? 8.454 -17.521 50.868 1.00 75.00 217 ILE A O 1
ATOM 1795 N N . GLU A 1 218 ? 10.343 -16.932 49.795 1.00 74.94 218 GLU A N 1
ATOM 1796 C CA . GLU A 1 218 ? 10.231 -15.480 49.972 1.00 74.94 218 GLU A CA 1
ATOM 1797 C C . GLU A 1 218 ? 9.335 -14.836 48.899 1.00 74.94 218 GLU A C 1
ATOM 1799 O O . GLU A 1 218 ? 8.517 -13.975 49.215 1.00 74.94 218 GLU A O 1
ATOM 1804 N N . PHE A 1 219 ? 9.409 -15.323 47.659 1.00 61.09 219 PHE A N 1
ATOM 1805 C CA . PHE A 1 219 ? 8.414 -15.130 46.611 1.00 61.09 219 PHE A CA 1
ATOM 1806 C C . PHE A 1 219 ? 7.450 -16.313 46.627 1.00 61.09 219 PHE A C 1
ATOM 1808 O O . PHE A 1 219 ? 7.698 -17.359 46.024 1.00 61.09 219 PHE A O 1
ATOM 1815 N N . GLN A 1 220 ? 6.294 -16.121 47.258 1.00 59.91 220 GLN A N 1
ATOM 1816 C CA . GLN A 1 220 ? 5.111 -16.812 46.756 1.00 59.91 220 GLN A CA 1
ATOM 1817 C C . GLN A 1 220 ? 4.962 -16.369 45.293 1.00 59.91 220 GLN A C 1
ATOM 1819 O O . GLN A 1 220 ? 5.080 -15.166 45.047 1.00 59.91 220 GLN A O 1
ATOM 1824 N N . PRO A 1 221 ? 4.773 -17.276 44.312 1.00 57.28 221 PRO A N 1
ATOM 1825 C CA . PRO A 1 221 ? 4.342 -16.823 43.001 1.00 57.28 221 PRO A CA 1
ATOM 1826 C C . PRO A 1 221 ? 3.115 -15.963 43.267 1.00 57.28 221 PRO A C 1
ATOM 1828 O O . PRO A 1 221 ? 2.193 -16.446 43.935 1.00 57.28 221 PRO A O 1
ATOM 1831 N N . ASP A 1 222 ? 3.146 -14.695 42.840 1.00 55.22 222 ASP A N 1
ATOM 1832 C CA . ASP A 1 222 ? 1.941 -13.874 42.822 1.00 55.22 222 ASP A CA 1
ATOM 1833 C C . ASP A 1 222 ? 0.841 -14.789 42.314 1.00 55.22 222 ASP A C 1
ATOM 1835 O O . ASP A 1 222 ? 1.053 -15.457 41.292 1.00 55.22 222 ASP A O 1
ATOM 1839 N N . THR A 1 223 ? -0.250 -14.921 43.082 1.00 57.91 223 THR A N 1
ATOM 1840 C CA . THR A 1 223 ? -1.426 -15.680 42.654 1.00 57.91 223 THR A CA 1
ATOM 1841 C C . THR A 1 223 ? -1.605 -15.296 41.198 1.00 57.91 223 THR A C 1
ATOM 1843 O O . THR A 1 223 ? -1.767 -14.091 40.969 1.00 57.91 223 THR A O 1
ATOM 1846 N N . PRO A 1 224 ? -1.400 -16.218 40.231 1.00 54.75 224 PRO A N 1
ATOM 1847 C CA . PRO A 1 224 ? -1.358 -15.837 38.833 1.00 54.75 224 PRO A CA 1
ATOM 1848 C C . PRO A 1 224 ? -2.626 -15.038 38.626 1.00 54.75 224 PRO A C 1
ATOM 1850 O O . PRO A 1 224 ? -3.697 -15.556 38.944 1.00 54.75 224 PRO A O 1
ATOM 1853 N N . LEU A 1 225 ? -2.481 -13.750 38.277 1.00 54.09 225 LEU A N 1
ATOM 1854 C CA . LEU A 1 225 ? -3.629 -12.889 38.012 1.00 54.09 225 LEU A CA 1
ATOM 1855 C C . LEU A 1 225 ? -4.541 -13.735 37.150 1.00 54.09 225 LEU A C 1
ATOM 1857 O O . LEU A 1 225 ? -4.047 -14.203 36.119 1.00 54.09 225 LEU A O 1
ATOM 1861 N N . ASP A 1 226 ? -5.758 -14.019 37.636 1.00 58.00 226 ASP A N 1
ATOM 1862 C CA . ASP A 1 226 ? -6.685 -14.928 36.966 1.00 58.00 226 ASP A CA 1
ATOM 1863 C C . ASP A 1 226 ? -6.665 -14.532 35.501 1.00 58.00 226 ASP A C 1
ATOM 1865 O O . ASP A 1 226 ? -7.072 -13.426 35.135 1.00 58.00 226 ASP A O 1
ATOM 1869 N N . THR A 1 227 ? -6.024 -15.369 34.686 1.00 50.91 227 THR A N 1
ATOM 1870 C CA . THR A 1 227 ? -5.975 -15.104 33.261 1.00 50.91 227 THR A CA 1
ATOM 1871 C C . THR A 1 227 ? -7.356 -15.518 32.832 1.00 50.91 227 THR A C 1
ATOM 1873 O O . THR A 1 227 ? -7.664 -16.707 32.951 1.00 50.91 227 THR A O 1
ATOM 1876 N N . PRO A 1 228 ? -8.219 -14.561 32.446 1.00 56.09 228 PRO A N 1
ATOM 1877 C CA . PRO A 1 228 ? -9.578 -14.906 32.104 1.00 56.09 228 PRO A CA 1
ATOM 1878 C C . PRO A 1 228 ? -9.502 -15.991 31.039 1.00 56.09 228 PRO A C 1
ATOM 1880 O O . PRO A 1 228 ? -8.806 -15.850 30.027 1.00 56.09 228 PRO A O 1
ATOM 1883 N N . SER A 1 229 ? -10.154 -17.115 31.313 1.00 64.88 229 SER A N 1
ATOM 1884 C CA . SER A 1 229 ? -10.337 -18.171 30.327 1.00 64.88 229 SER A CA 1
ATOM 1885 C C . SER A 1 229 ? -10.932 -17.570 29.049 1.00 64.88 229 SER A C 1
ATOM 1887 O O . SER A 1 229 ? -11.559 -16.514 29.090 1.00 64.88 229 SER A O 1
ATOM 1889 N N . LEU A 1 230 ? -10.783 -18.223 27.890 1.00 54.00 230 LEU A N 1
ATOM 1890 C CA . LEU A 1 230 ? -11.399 -17.727 26.647 1.00 54.00 230 LEU A CA 1
ATOM 1891 C C . LEU A 1 230 ? -12.902 -17.430 26.844 1.00 54.00 230 LEU A C 1
ATOM 1893 O O . LEU A 1 230 ? -13.394 -16.417 26.361 1.00 54.00 230 LEU A O 1
ATOM 1897 N N . GLN A 1 231 ? -13.585 -18.244 27.657 1.00 61.47 231 GLN A N 1
ATOM 1898 C CA . GLN A 1 231 ? -14.974 -18.035 28.068 1.00 61.47 231 GLN A CA 1
ATOM 1899 C C . GLN A 1 231 ? -15.181 -16.824 28.992 1.00 61.47 231 GLN A C 1
ATOM 1901 O O . GLN A 1 231 ? -16.198 -16.154 28.875 1.00 61.47 231 GLN A O 1
ATOM 1906 N N . GLU A 1 232 ? -14.249 -16.501 29.889 1.00 58.09 232 GLU A N 1
ATOM 1907 C CA . GLU A 1 232 ? -14.297 -15.282 30.713 1.00 58.09 232 GLU A CA 1
ATOM 1908 C C . GLU A 1 232 ? -13.870 -14.028 29.946 1.00 58.09 232 GLU A C 1
ATOM 1910 O O . GLU A 1 232 ? -14.329 -12.947 30.282 1.00 58.09 232 GLU A O 1
ATOM 1915 N N . VAL A 1 233 ? -13.045 -14.138 28.901 1.00 58.22 233 VAL A N 1
ATOM 1916 C CA . VAL A 1 233 ? -12.764 -13.036 27.961 1.00 58.22 233 VAL A CA 1
ATOM 1917 C C . VAL A 1 233 ? -13.978 -12.769 27.069 1.00 58.22 233 VAL A C 1
ATOM 1919 O O . VAL A 1 233 ? -14.282 -11.611 26.791 1.00 58.22 233 VAL A O 1
ATOM 1922 N N . GLU A 1 234 ? -14.696 -13.818 26.662 1.00 51.38 234 GLU A N 1
ATOM 1923 C CA . GLU A 1 234 ? -15.985 -13.719 25.964 1.00 51.38 234 GLU A CA 1
ATOM 1924 C C . GLU A 1 234 ? -17.116 -13.216 26.882 1.00 51.38 234 GLU A C 1
ATOM 1926 O O . GLU A 1 234 ? -18.000 -12.496 26.420 1.00 51.38 234 GLU A O 1
ATOM 1931 N N . ALA A 1 235 ? -17.085 -13.556 28.178 1.00 51.34 235 ALA A N 1
ATOM 1932 C CA . ALA A 1 235 ? -18.077 -13.136 29.174 1.00 51.34 235 ALA A CA 1
ATOM 1933 C C . ALA A 1 235 ? -17.727 -11.824 29.895 1.00 51.34 235 ALA A C 1
ATOM 1935 O O . ALA A 1 235 ? -18.600 -11.214 30.522 1.00 51.34 235 ALA A O 1
ATOM 1936 N N . MET A 1 236 ? -16.475 -11.358 29.817 1.00 50.03 236 MET A N 1
ATOM 1937 C CA . MET A 1 236 ? -16.120 -9.999 30.198 1.00 50.03 236 MET A CA 1
ATOM 1938 C C . MET A 1 236 ? -16.989 -9.085 29.346 1.00 50.03 236 MET A C 1
ATOM 1940 O O . MET A 1 236 ? -17.003 -9.236 28.123 1.00 50.03 236 MET A O 1
ATOM 1944 N N . PRO A 1 237 ? -17.702 -8.119 29.944 1.00 46.06 237 PRO A N 1
ATOM 1945 C CA . PRO A 1 237 ? -18.399 -7.134 29.154 1.00 46.06 237 PRO A CA 1
ATOM 1946 C C . PRO A 1 237 ? -17.313 -6.345 28.427 1.00 46.06 237 PRO A C 1
ATOM 1948 O O . PRO A 1 237 ? -16.749 -5.390 28.971 1.00 46.06 237 PRO A O 1
ATOM 1951 N N . LEU A 1 238 ? -17.005 -6.741 27.187 1.00 48.16 238 LEU A N 1
ATOM 1952 C CA . LEU A 1 238 ? -16.566 -5.826 26.151 1.00 48.16 238 LEU A CA 1
ATOM 1953 C C . LEU A 1 238 ? -17.538 -4.673 26.281 1.00 48.16 238 LEU A C 1
ATOM 1955 O O . LEU A 1 238 ? -18.702 -4.826 25.921 1.00 48.16 238 LEU A O 1
ATOM 1959 N N . LYS A 1 239 ? -17.096 -3.597 26.950 1.00 48.06 239 LYS A N 1
ATOM 1960 C CA . LYS A 1 239 ? -17.946 -2.467 27.324 1.00 48.06 239 LYS A CA 1
ATOM 1961 C C . LYS A 1 239 ? -18.864 -2.204 26.134 1.00 48.06 239 LYS A C 1
ATOM 1963 O O . LYS A 1 239 ? -18.323 -1.888 25.073 1.00 48.06 239 LYS A O 1
ATOM 1968 N N . PRO A 1 240 ? -20.185 -2.395 26.258 1.00 49.12 240 PRO A N 1
ATOM 1969 C CA . PRO A 1 240 ? -21.085 -2.336 25.124 1.00 49.12 240 PRO A CA 1
ATOM 1970 C C . PRO A 1 240 ? -21.264 -0.857 24.806 1.00 49.12 240 PRO A C 1
ATOM 1972 O O . PRO A 1 240 ? -22.204 -0.202 25.243 1.00 49.12 240 PRO A O 1
ATOM 1975 N N . TRP A 1 241 ? -20.295 -0.271 24.104 1.00 55.84 241 TRP A N 1
ATOM 1976 C CA . TRP A 1 241 ? -20.399 1.096 23.590 1.00 55.84 241 TRP A CA 1
ATOM 1977 C C . TRP A 1 241 ? -21.414 1.176 22.437 1.00 55.84 241 TRP A C 1
ATOM 1979 O O . TRP A 1 241 ? -21.706 2.262 21.951 1.00 55.84 241 TRP A O 1
ATOM 1989 N N . ALA A 1 242 ? -22.010 0.038 22.088 1.00 54.62 242 ALA A N 1
ATOM 1990 C CA . ALA A 1 242 ? -23.291 -0.102 21.433 1.00 54.62 242 ALA A CA 1
ATOM 1991 C C . ALA A 1 242 ? -24.009 -1.279 22.115 1.00 54.62 242 ALA A C 1
ATOM 1993 O O . ALA A 1 242 ? -23.619 -2.432 21.949 1.00 54.62 242 ALA A O 1
ATOM 1994 N N . ILE A 1 243 ? -24.989 -0.961 22.964 1.00 62.44 243 ILE A N 1
ATOM 1995 C CA . ILE A 1 243 ? -25.850 -1.940 23.661 1.00 62.44 243 ILE A CA 1
ATOM 1996 C C . ILE A 1 243 ? -26.721 -2.712 22.652 1.00 62.44 243 ILE A C 1
ATOM 1998 O O . ILE A 1 243 ? -27.252 -3.767 22.970 1.00 62.44 243 ILE A O 1
ATOM 2002 N N . ASP A 1 244 ? -26.839 -2.176 21.441 1.00 78.38 244 ASP A N 1
ATOM 2003 C CA . ASP A 1 244 ? -27.666 -2.673 20.358 1.00 78.38 244 ASP A CA 1
ATOM 2004 C C . ASP A 1 244 ? -26.794 -3.120 19.174 1.00 78.38 244 ASP A C 1
ATOM 2006 O O . ASP A 1 244 ? -25.902 -2.381 18.734 1.00 78.38 244 ASP A O 1
ATOM 2010 N N . ASP A 1 245 ? -27.067 -4.318 18.659 1.00 82.19 245 ASP A N 1
ATOM 2011 C CA . ASP A 1 245 ? -26.333 -4.935 17.548 1.00 82.19 245 ASP A CA 1
ATOM 2012 C C . ASP A 1 245 ? -26.414 -4.073 16.279 1.00 82.19 245 ASP A C 1
ATOM 2014 O O . ASP A 1 245 ? -25.419 -3.916 15.568 1.00 82.19 245 ASP A O 1
ATOM 2018 N N . ALA A 1 246 ? -27.548 -3.399 16.056 1.00 81.69 246 ALA A N 1
ATOM 2019 C CA . ALA A 1 246 ? -27.738 -2.497 14.920 1.00 81.69 246 ALA A CA 1
ATOM 2020 C C . ALA A 1 246 ? -26.800 -1.276 14.994 1.00 81.69 246 ALA A C 1
ATOM 2022 O O . ALA A 1 246 ? -26.319 -0.763 13.978 1.00 81.69 246 ALA A O 1
ATOM 2023 N N . THR A 1 247 ? -26.477 -0.824 16.209 1.00 83.88 247 THR A N 1
ATOM 2024 C CA . THR A 1 247 ? -25.512 0.261 16.422 1.00 83.88 247 THR A CA 1
ATOM 2025 C C . THR A 1 247 ? -24.068 -0.203 16.204 1.00 83.88 247 THR A C 1
ATOM 2027 O O . THR A 1 247 ? -23.258 0.567 15.682 1.00 83.88 247 THR A O 1
ATOM 2030 N N . GLN A 1 248 ? -23.729 -1.451 16.551 1.00 84.75 248 GLN A N 1
ATOM 2031 C CA . GLN A 1 248 ? -22.410 -2.027 16.251 1.00 84.75 248 GLN A CA 1
ATOM 2032 C C . GLN A 1 248 ? -22.208 -2.176 14.743 1.00 84.75 248 GLN A C 1
ATOM 2034 O O . GLN A 1 248 ? -21.229 -1.655 14.202 1.00 84.75 248 GLN A O 1
ATOM 2039 N N . GLU A 1 249 ? -23.176 -2.793 14.068 1.00 89.06 249 GLU A N 1
ATOM 2040 C CA . GLU A 1 249 ? -23.172 -2.995 12.620 1.00 89.06 249 GLU A CA 1
ATOM 2041 C C . GLU A 1 249 ? -23.082 -1.659 11.866 1.00 89.06 249 GLU A C 1
ATOM 2043 O O . GLU A 1 249 ? -22.262 -1.499 10.958 1.00 89.06 249 GLU A O 1
ATOM 2048 N N . GLY A 1 250 ? -23.841 -0.645 12.296 1.00 88.62 250 GLY A N 1
ATOM 2049 C CA . GLY A 1 250 ? -23.785 0.691 11.704 1.00 88.62 250 GLY A CA 1
ATOM 2050 C C . GLY A 1 250 ? -22.431 1.386 11.872 1.00 88.62 250 GLY A C 1
ATOM 2051 O O . GLY A 1 250 ? -21.940 2.030 10.943 1.00 88.62 250 GLY A O 1
ATOM 2052 N N . ILE A 1 251 ? -21.765 1.222 13.020 1.00 87.56 251 ILE A N 1
ATOM 2053 C CA . ILE A 1 251 ? -20.420 1.779 13.236 1.00 87.56 251 ILE A CA 1
ATOM 2054 C C . ILE A 1 251 ? -19.386 1.059 12.362 1.00 87.56 251 ILE A C 1
ATOM 2056 O O . ILE A 1 251 ? -18.514 1.710 11.781 1.00 87.56 251 ILE A O 1
ATOM 2060 N N . GLU A 1 252 ? -19.475 -0.263 12.224 1.00 90.62 252 GLU A N 1
ATOM 2061 C CA . GLU A 1 252 ? -18.582 -1.038 11.358 1.00 90.62 252 GLU A CA 1
ATOM 2062 C C . GLU A 1 252 ? -18.766 -0.704 9.875 1.00 90.62 252 GLU A C 1
ATOM 2064 O O . GLU A 1 252 ? -17.776 -0.501 9.158 1.00 90.62 252 GLU A O 1
ATOM 2069 N N . ALA A 1 253 ? -20.013 -0.567 9.422 1.00 91.69 253 ALA A N 1
ATOM 2070 C CA . ALA A 1 253 ? -20.341 -0.136 8.068 1.00 91.69 253 ALA A CA 1
ATOM 2071 C C . ALA A 1 253 ? -19.822 1.286 7.794 1.00 91.69 253 ALA A C 1
ATOM 2073 O O . ALA A 1 253 ? -19.144 1.511 6.788 1.00 91.69 253 ALA A O 1
ATOM 2074 N N . TYR A 1 254 ? -20.028 2.224 8.727 1.00 92.75 254 TYR A N 1
ATOM 2075 C CA . TYR A 1 254 ? -19.496 3.587 8.633 1.00 92.75 254 TYR A CA 1
ATOM 2076 C C . TYR A 1 254 ? -17.962 3.610 8.533 1.00 92.75 254 TYR A C 1
ATOM 2078 O O . TYR A 1 254 ? -17.396 4.231 7.631 1.00 92.75 254 TYR A O 1
ATOM 2086 N N . ILE A 1 255 ? -17.258 2.874 9.402 1.00 91.81 255 ILE A N 1
ATOM 2087 C CA . ILE A 1 255 ? -15.790 2.770 9.348 1.00 91.81 255 ILE A CA 1
ATOM 2088 C C . ILE A 1 255 ? -15.337 2.166 8.016 1.00 91.81 255 ILE A C 1
ATOM 2090 O O . ILE A 1 255 ? -14.341 2.613 7.441 1.00 91.81 255 ILE A O 1
ATOM 2094 N N . THR A 1 256 ? -16.052 1.155 7.523 1.00 93.25 256 THR A N 1
ATOM 2095 C CA . THR A 1 256 ? -15.759 0.512 6.240 1.00 93.25 256 THR A CA 1
ATOM 2096 C C . THR A 1 256 ? -15.894 1.501 5.089 1.00 93.25 256 THR A C 1
ATOM 2098 O O . THR A 1 256 ? -15.005 1.540 4.240 1.00 93.25 256 THR A O 1
ATOM 2101 N N . ILE A 1 257 ? -16.914 2.361 5.094 1.00 92.75 257 ILE A N 1
ATOM 2102 C CA . ILE A 1 257 ? -17.072 3.439 4.109 1.00 92.75 257 ILE A CA 1
ATOM 2103 C C . ILE A 1 257 ? -15.908 4.425 4.192 1.00 92.75 257 ILE A C 1
ATOM 2105 O O . ILE A 1 257 ? -15.275 4.687 3.170 1.00 92.75 257 ILE A O 1
ATOM 2109 N N . CYS A 1 258 ? -15.557 4.918 5.385 1.00 91.00 258 CYS A N 1
ATOM 2110 C CA . CYS A 1 258 ? -14.425 5.837 5.545 1.00 91.00 258 CYS A CA 1
ATOM 2111 C C . CYS A 1 258 ? -13.111 5.227 5.033 1.00 91.00 258 CYS A C 1
ATOM 2113 O O . CYS A 1 258 ? -12.336 5.896 4.348 1.00 91.00 258 CYS A O 1
ATOM 2115 N N . ARG A 1 259 ? -12.859 3.947 5.343 1.00 93.00 259 ARG A N 1
ATOM 2116 C CA . ARG A 1 259 ? -11.684 3.213 4.853 1.00 93.00 259 ARG A CA 1
ATOM 2117 C C . ARG A 1 259 ? -11.722 3.055 3.340 1.00 93.00 259 ARG A C 1
ATOM 2119 O O . ARG A 1 259 ? -10.721 3.329 2.695 1.00 93.00 259 ARG A O 1
ATOM 2126 N N . CYS A 1 260 ? -12.858 2.662 2.767 1.00 92.94 260 CYS A N 1
ATOM 2127 C CA . CYS A 1 260 ? -12.992 2.514 1.321 1.00 92.94 260 CYS A CA 1
ATOM 2128 C C . CYS A 1 260 ? -12.762 3.844 0.601 1.00 92.94 260 CYS A C 1
ATOM 2130 O O . CYS A 1 260 ? -12.023 3.866 -0.371 1.00 92.94 260 CYS A O 1
ATOM 2132 N N . GLN A 1 261 ? -13.304 4.957 1.102 1.00 91.25 261 GLN A N 1
ATOM 2133 C CA . GLN A 1 261 ? -13.042 6.286 0.543 1.00 91.25 261 GLN A CA 1
ATOM 2134 C C . GLN A 1 261 ? -11.550 6.642 0.570 1.00 91.25 261 GLN A C 1
ATOM 2136 O O . GLN A 1 261 ? -11.024 7.183 -0.399 1.00 91.25 261 GLN A O 1
ATOM 2141 N N . GLU A 1 262 ? -10.850 6.337 1.663 1.00 91.25 262 GLU A N 1
ATOM 2142 C CA . GLU A 1 262 ? -9.406 6.561 1.744 1.00 91.25 262 GLU A CA 1
ATOM 2143 C C . GLU A 1 262 ? -8.626 5.659 0.778 1.00 91.25 262 GLU A C 1
ATOM 2145 O O . GLU A 1 262 ? -7.725 6.127 0.085 1.00 91.25 262 GLU A O 1
ATOM 2150 N N . GLU A 1 263 ? -9.005 4.387 0.663 1.00 92.62 263 GLU A N 1
ATOM 2151 C CA . GLU A 1 263 ? -8.402 3.470 -0.305 1.00 92.62 263 GLU A CA 1
ATOM 2152 C C . GLU A 1 263 ? -8.669 3.903 -1.755 1.00 92.62 263 GLU A C 1
ATOM 2154 O O . GLU A 1 263 ? -7.762 3.853 -2.582 1.00 92.62 263 GLU A O 1
ATOM 2159 N N . LEU A 1 264 ? -9.856 4.427 -2.077 1.00 91.94 264 LEU A N 1
ATOM 2160 C CA . LEU A 1 264 ? -10.140 5.007 -3.395 1.00 91.94 264 LEU A CA 1
ATOM 2161 C C . LEU A 1 264 ? -9.222 6.199 -3.690 1.00 91.94 264 LEU A C 1
ATOM 2163 O O . LEU A 1 264 ? -8.634 6.257 -4.770 1.00 91.94 264 LEU A O 1
ATOM 2167 N N . ARG A 1 265 ? -9.001 7.096 -2.718 1.00 89.88 265 ARG A N 1
ATOM 2168 C CA . ARG A 1 265 ? -8.040 8.210 -2.851 1.00 89.88 265 ARG A CA 1
ATOM 2169 C C . ARG A 1 265 ? -6.608 7.717 -3.050 1.00 89.88 265 ARG A C 1
ATOM 2171 O O . ARG A 1 265 ? -5.860 8.308 -3.833 1.00 89.88 265 ARG A O 1
ATOM 2178 N N . ARG A 1 266 ? -6.210 6.636 -2.374 1.00 90.94 266 ARG A N 1
ATOM 2179 C CA . ARG A 1 266 ? -4.887 6.010 -2.547 1.00 90.94 266 ARG A CA 1
ATOM 2180 C C . ARG A 1 266 ? -4.727 5.430 -3.944 1.00 90.94 266 ARG A C 1
ATOM 2182 O O . ARG A 1 266 ? -3.775 5.798 -4.624 1.00 90.94 266 ARG A O 1
ATOM 2189 N N . ILE A 1 267 ? -5.690 4.637 -4.413 1.00 91.75 267 ILE A N 1
ATOM 2190 C CA . ILE A 1 267 ? -5.705 4.092 -5.780 1.00 91.75 267 ILE A CA 1
ATOM 2191 C C . ILE A 1 267 ? -5.654 5.2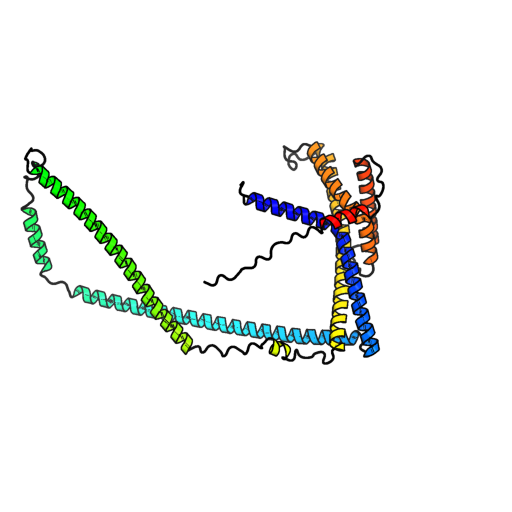29 -6.808 1.00 91.75 267 ILE A C 1
ATOM 2193 O O . ILE A 1 267 ? -4.891 5.166 -7.771 1.00 91.75 267 ILE A O 1
ATOM 2197 N N . ALA A 1 268 ? -6.420 6.298 -6.587 1.00 90.00 268 ALA A N 1
ATOM 2198 C CA . ALA A 1 268 ? -6.438 7.485 -7.433 1.00 90.00 268 ALA A CA 1
ATOM 2199 C C . ALA A 1 268 ? -5.051 8.159 -7.504 1.00 90.00 268 ALA A C 1
ATOM 2201 O O . ALA A 1 268 ? -4.593 8.567 -8.578 1.00 90.00 268 ALA A O 1
ATOM 2202 N N . LYS A 1 269 ? -4.354 8.272 -6.370 1.00 89.69 269 LYS A N 1
ATOM 2203 C CA . LYS A 1 269 ? -2.991 8.812 -6.302 1.00 89.69 269 LYS A CA 1
ATOM 2204 C C . LYS A 1 269 ? -1.983 7.894 -6.993 1.00 89.69 269 LYS A C 1
ATOM 2206 O O . LYS A 1 269 ? -1.183 8.371 -7.796 1.00 89.69 269 LYS A O 1
ATOM 2211 N N . GLU A 1 270 ? -2.040 6.596 -6.718 1.00 91.25 270 GLU A N 1
ATOM 2212 C CA . GLU A 1 270 ? -1.165 5.592 -7.323 1.00 91.25 270 GLU A CA 1
ATOM 2213 C C . GLU A 1 270 ? -1.336 5.540 -8.844 1.00 91.25 270 GLU A C 1
ATOM 2215 O O . GLU A 1 270 ? -0.344 5.489 -9.564 1.00 91.25 270 GLU A O 1
ATOM 2220 N N . ALA A 1 271 ? -2.566 5.651 -9.359 1.00 91.62 271 ALA A N 1
ATOM 2221 C CA . ALA A 1 271 ? -2.840 5.715 -10.795 1.00 91.62 271 ALA A CA 1
ATOM 2222 C C . ALA A 1 271 ? -2.103 6.874 -11.483 1.00 91.62 271 ALA A C 1
ATOM 2224 O O . ALA A 1 271 ? -1.461 6.685 -12.519 1.00 91.62 271 ALA A O 1
ATOM 2225 N N . ARG A 1 272 ? -2.136 8.066 -10.879 1.00 90.50 272 ARG A N 1
ATOM 2226 C CA . ARG A 1 272 ? -1.432 9.255 -11.387 1.00 90.50 272 ARG A CA 1
ATOM 2227 C C . ARG A 1 272 ? 0.081 9.096 -11.280 1.00 90.50 272 ARG A C 1
ATOM 2229 O O . ARG A 1 272 ? 0.793 9.401 -12.231 1.00 90.50 272 ARG A O 1
ATOM 2236 N N . GLN A 1 273 ? 0.570 8.550 -10.167 1.00 90.81 273 GLN A N 1
ATOM 2237 C CA . GLN A 1 273 ? 1.991 8.251 -9.986 1.00 90.81 273 GLN A CA 1
ATOM 2238 C C . GLN A 1 273 ? 2.504 7.220 -10.995 1.00 90.81 273 GLN A C 1
ATOM 2240 O O . GLN A 1 273 ? 3.604 7.391 -11.508 1.00 90.81 273 GLN A O 1
ATOM 2245 N N . MET A 1 274 ? 1.715 6.195 -11.331 1.00 91.69 274 MET A N 1
ATOM 2246 C CA . MET A 1 274 ? 2.062 5.218 -12.368 1.00 91.69 274 MET A CA 1
ATOM 2247 C C . MET A 1 274 ? 2.238 5.884 -13.735 1.00 91.69 274 MET A C 1
ATOM 2249 O O . MET A 1 274 ? 3.188 5.562 -14.446 1.00 91.69 274 MET A O 1
ATOM 2253 N N . VAL A 1 275 ? 1.362 6.829 -14.092 1.00 91.81 275 VAL A N 1
ATOM 2254 C CA . VAL A 1 275 ? 1.472 7.585 -15.350 1.00 91.81 275 VAL A CA 1
ATOM 2255 C C . VAL A 1 275 ? 2.683 8.513 -15.343 1.00 91.81 275 VAL A C 1
ATOM 2257 O O . VAL A 1 275 ? 3.438 8.507 -16.311 1.00 91.81 275 VAL A O 1
ATOM 2260 N N . CYS A 1 276 ? 2.914 9.265 -14.262 1.00 90.88 276 CYS A N 1
ATOM 2261 C CA . CYS A 1 276 ? 4.106 10.110 -14.138 1.00 90.88 276 CYS A CA 1
ATOM 2262 C C . CYS A 1 276 ? 5.388 9.282 -14.245 1.00 90.88 276 CYS A C 1
ATOM 2264 O O . CYS A 1 276 ? 6.256 9.595 -15.053 1.00 90.88 276 CYS A O 1
ATOM 2266 N N . TRP A 1 277 ? 5.464 8.182 -13.494 1.00 93.25 277 TRP A N 1
ATOM 2267 C CA . TRP A 1 277 ? 6.596 7.265 -13.533 1.00 93.25 277 TRP A CA 1
ATOM 2268 C C . TRP A 1 277 ? 6.842 6.730 -14.943 1.00 93.25 277 TRP A C 1
ATOM 2270 O O . TRP A 1 277 ? 7.987 6.671 -15.378 1.00 93.25 277 TRP A O 1
ATOM 2280 N N . ALA A 1 278 ? 5.786 6.361 -15.669 1.00 92.62 278 ALA A N 1
ATOM 2281 C CA . ALA A 1 278 ? 5.915 5.852 -17.026 1.00 92.62 278 ALA A CA 1
ATOM 2282 C C . ALA A 1 278 ? 6.466 6.899 -18.001 1.00 92.62 278 ALA A C 1
ATOM 2284 O O . ALA A 1 278 ? 7.385 6.597 -18.760 1.00 92.62 278 ALA A O 1
ATOM 2285 N N . VAL A 1 279 ? 5.952 8.130 -17.934 1.00 91.44 279 VAL A N 1
ATOM 2286 C CA . VAL A 1 279 ? 6.434 9.249 -18.756 1.00 91.44 279 VAL A CA 1
ATOM 2287 C C . VAL A 1 279 ? 7.898 9.551 -18.440 1.00 91.44 279 VAL A C 1
ATOM 2289 O O . VAL A 1 279 ? 8.724 9.571 -19.346 1.00 91.44 279 VAL A O 1
ATOM 2292 N N . GLU A 1 280 ? 8.254 9.672 -17.160 1.00 92.19 280 GLU A N 1
ATOM 2293 C CA . GLU A 1 280 ? 9.641 9.892 -16.733 1.00 92.19 280 GLU A CA 1
ATOM 2294 C C . GLU A 1 280 ? 10.574 8.743 -17.141 1.00 92.19 280 GLU A C 1
ATOM 2296 O O . GLU A 1 280 ? 11.735 8.960 -17.491 1.00 92.19 280 GLU A O 1
ATOM 2301 N N . TYR A 1 281 ? 10.092 7.500 -17.084 1.00 92.56 281 TYR A N 1
ATOM 2302 C CA . TYR A 1 281 ? 10.861 6.335 -17.508 1.00 92.56 281 TYR A CA 1
ATOM 2303 C C . TYR A 1 281 ? 11.106 6.354 -19.018 1.00 92.56 281 TYR A C 1
ATOM 2305 O O . TYR A 1 281 ? 12.221 6.072 -19.461 1.00 92.56 281 TYR A O 1
ATOM 2313 N N . GLN A 1 282 ? 10.099 6.738 -19.805 1.00 91.12 282 GLN A N 1
ATOM 2314 C CA . GLN A 1 282 ? 10.245 6.892 -21.247 1.00 91.12 282 GLN A CA 1
ATOM 2315 C C . GLN A 1 282 ? 11.195 8.041 -21.603 1.00 91.12 282 GLN A C 1
ATOM 2317 O O . GLN A 1 282 ? 12.026 7.887 -22.498 1.00 91.12 282 GLN A O 1
ATOM 2322 N N . ASP A 1 283 ? 11.132 9.161 -20.882 1.00 90.31 283 ASP A N 1
ATOM 2323 C CA . ASP A 1 283 ? 12.040 10.292 -21.078 1.00 90.31 283 ASP A CA 1
ATOM 2324 C C . ASP A 1 283 ? 13.500 9.891 -20.834 1.00 90.31 283 ASP A C 1
ATOM 2326 O O . ASP A 1 283 ? 14.362 10.217 -21.650 1.00 90.31 283 ASP A O 1
ATOM 2330 N N . LYS A 1 284 ? 13.765 9.087 -19.796 1.00 90.56 284 LYS A N 1
ATOM 2331 C CA . LYS A 1 284 ? 15.098 8.517 -19.526 1.00 90.56 284 LYS A CA 1
ATOM 2332 C C . LYS A 1 284 ? 15.572 7.572 -20.629 1.00 90.56 284 LYS A C 1
ATOM 2334 O O . LYS A 1 284 ? 16.741 7.598 -20.996 1.00 90.56 284 LYS A O 1
ATOM 2339 N N . ILE A 1 285 ? 14.688 6.741 -21.187 1.00 88.69 285 ILE A N 1
ATOM 2340 C CA . ILE A 1 285 ? 15.035 5.884 -22.337 1.00 88.69 285 ILE A CA 1
ATOM 2341 C C . ILE A 1 285 ? 15.390 6.742 -23.555 1.00 88.69 285 ILE A C 1
ATOM 2343 O O . ILE A 1 285 ? 16.361 6.454 -24.258 1.00 88.69 285 ILE A O 1
ATOM 2347 N N . ASN A 1 286 ? 14.619 7.801 -23.803 1.00 87.19 286 ASN A N 1
ATOM 2348 C CA . ASN A 1 286 ? 14.858 8.722 -24.908 1.00 87.19 286 ASN A CA 1
ATOM 2349 C C . ASN A 1 286 ? 16.176 9.491 -24.731 1.00 87.19 286 ASN A C 1
ATOM 2351 O O . ASN A 1 286 ? 16.892 9.685 -25.710 1.00 87.19 286 ASN A O 1
ATOM 2355 N N . GLU A 1 287 ? 16.508 9.898 -23.505 1.00 87.88 287 GLU A N 1
ATOM 2356 C CA . GLU A 1 287 ? 17.788 10.515 -23.142 1.00 87.88 287 GLU A CA 1
ATOM 2357 C C . GLU A 1 287 ? 18.957 9.562 -23.395 1.00 87.88 287 GLU A C 1
ATOM 2359 O O . GLU A 1 287 ? 19.790 9.858 -24.245 1.00 87.88 287 GLU A O 1
ATOM 2364 N N . LEU A 1 288 ? 18.926 8.351 -22.827 1.00 83.75 288 LEU A N 1
ATOM 2365 C CA . LEU A 1 288 ? 19.953 7.327 -23.062 1.00 83.75 288 LEU A CA 1
ATOM 2366 C C . LEU A 1 288 ? 20.162 7.032 -24.552 1.00 83.75 288 LEU A C 1
ATOM 2368 O O . LEU A 1 288 ? 21.283 6.801 -25.009 1.00 83.75 288 LEU A O 1
ATOM 2372 N N . ARG A 1 289 ? 19.080 7.033 -25.335 1.00 81.12 289 ARG A N 1
ATOM 2373 C CA . ARG A 1 289 ? 19.153 6.838 -26.783 1.00 81.12 289 ARG A CA 1
ATOM 2374 C C . ARG A 1 289 ? 19.784 8.034 -27.493 1.00 81.12 289 ARG A C 1
ATOM 2376 O O . ARG A 1 289 ? 20.572 7.814 -28.409 1.00 81.12 289 ARG A O 1
ATOM 2383 N N . ARG A 1 290 ? 19.454 9.270 -27.102 1.00 81.94 290 ARG A N 1
ATOM 2384 C CA . ARG A 1 290 ? 20.099 10.480 -27.638 1.00 81.94 290 ARG A CA 1
ATOM 2385 C C . ARG A 1 290 ? 21.586 10.481 -27.321 1.00 81.94 290 ARG A C 1
ATOM 2387 O O . ARG A 1 290 ? 22.363 10.696 -28.241 1.00 81.94 290 ARG A O 1
ATOM 2394 N N . ASP A 1 291 ? 21.973 10.149 -26.098 1.00 78.50 291 ASP A N 1
ATOM 2395 C CA . ASP A 1 291 ? 23.376 10.125 -25.674 1.00 78.50 291 ASP A CA 1
ATOM 2396 C C . ASP A 1 291 ? 24.157 9.054 -26.445 1.00 78.50 291 ASP A C 1
ATOM 2398 O O . ASP A 1 291 ? 25.208 9.325 -27.018 1.00 78.50 291 ASP A O 1
ATOM 2402 N N . THR A 1 292 ? 23.575 7.861 -26.624 1.00 72.19 292 THR A N 1
ATOM 2403 C CA . THR A 1 292 ? 24.192 6.793 -27.439 1.00 72.19 292 THR A CA 1
ATOM 2404 C C . THR A 1 292 ? 24.365 7.201 -28.917 1.00 72.19 292 THR A C 1
ATOM 2406 O O . THR A 1 292 ? 25.270 6.713 -29.602 1.00 72.19 292 THR A O 1
ATOM 2409 N N . ILE A 1 293 ? 23.507 8.093 -29.434 1.00 72.50 293 ILE A N 1
ATOM 2410 C CA . ILE A 1 293 ? 23.569 8.605 -30.813 1.00 72.50 293 ILE A CA 1
ATOM 2411 C C . ILE A 1 293 ? 24.533 9.802 -30.935 1.00 72.50 293 ILE A C 1
ATOM 2413 O O . ILE A 1 293 ? 25.284 9.855 -31.911 1.00 72.50 293 ILE A O 1
ATOM 2417 N N . ASN A 1 294 ? 24.528 10.726 -29.968 1.00 68.69 294 ASN A N 1
ATOM 2418 C CA . ASN A 1 294 ? 25.207 12.027 -30.021 1.00 68.69 294 ASN A CA 1
ATOM 2419 C C . ASN A 1 294 ? 26.645 12.001 -29.458 1.00 68.69 294 ASN A C 1
ATOM 2421 O O . ASN A 1 294 ? 27.533 12.624 -30.050 1.00 68.69 294 ASN A O 1
ATOM 2425 N N . ASP A 1 295 ? 26.915 11.259 -28.375 1.00 56.69 295 ASP A N 1
ATOM 2426 C CA . ASP A 1 295 ? 28.187 11.359 -27.629 1.00 56.69 295 ASP A CA 1
ATOM 2427 C C . ASP A 1 295 ? 29.384 10.657 -28.275 1.00 56.69 295 ASP A C 1
ATOM 2429 O O . ASP A 1 295 ? 30.527 10.921 -27.909 1.00 56.69 295 ASP A O 1
ATOM 2433 N N . LEU A 1 296 ? 29.191 9.876 -29.340 1.00 53.34 296 LEU A N 1
ATOM 2434 C CA . LEU A 1 296 ? 30.328 9.407 -30.144 1.00 53.34 296 LEU A CA 1
ATOM 2435 C C . LEU A 1 296 ? 30.930 10.484 -31.063 1.00 53.34 296 LEU A C 1
ATOM 2437 O O . LEU A 1 296 ? 31.883 10.184 -31.781 1.00 53.34 296 LEU A O 1
ATOM 2441 N N . SER A 1 297 ? 30.403 11.714 -31.066 1.00 52.62 297 SER A N 1
ATOM 2442 C CA . SER A 1 297 ? 30.991 12.809 -31.847 1.00 52.62 297 SER A CA 1
ATOM 2443 C C . SER A 1 297 ? 31.885 13.760 -31.042 1.00 52.62 297 SER A C 1
ATOM 2445 O O . SER A 1 297 ? 32.682 14.458 -31.665 1.00 52.62 297 SER A O 1
ATOM 2447 N N . SER A 1 298 ? 31.821 13.797 -29.697 1.00 51.59 298 SER A N 1
ATOM 2448 C CA . SER A 1 298 ? 32.525 14.863 -28.956 1.00 51.59 298 SER A CA 1
ATOM 2449 C C . SER A 1 298 ? 32.929 14.625 -27.489 1.00 51.59 298 SER A C 1
ATOM 2451 O O . SER A 1 298 ? 33.701 15.450 -26.997 1.00 51.59 298 SER A O 1
ATOM 2453 N N . PHE A 1 299 ? 32.473 13.610 -26.742 1.00 45.56 299 PHE A N 1
ATOM 2454 C CA . PHE A 1 299 ? 32.791 13.574 -25.300 1.00 45.56 299 PHE A CA 1
ATOM 2455 C C . PHE A 1 299 ? 32.715 12.173 -24.662 1.00 45.56 299 PHE A C 1
ATOM 2457 O O . PHE A 1 299 ? 31.800 11.408 -24.924 1.00 45.56 299 PHE A O 1
ATOM 2464 N N . ALA A 1 300 ? 33.663 11.896 -23.761 1.00 44.44 300 ALA A N 1
ATOM 2465 C CA . ALA A 1 300 ? 33.660 10.847 -22.730 1.00 44.44 300 ALA A CA 1
ATOM 2466 C C . ALA A 1 300 ? 34.034 9.392 -23.108 1.00 44.44 300 ALA A C 1
ATOM 2468 O O . ALA A 1 300 ? 33.217 8.474 -23.125 1.00 44.44 300 ALA A O 1
ATOM 2469 N N . THR A 1 301 ? 35.346 9.152 -23.152 1.00 50.44 301 THR A N 1
ATOM 2470 C CA . THR A 1 301 ? 36.011 7.885 -22.776 1.00 50.44 301 THR A CA 1
ATOM 2471 C C . THR A 1 301 ? 35.819 7.470 -21.304 1.00 50.44 301 THR A C 1
ATOM 2473 O O . THR A 1 301 ? 36.290 6.402 -20.925 1.00 50.44 301 THR A O 1
ATOM 2476 N N . ASP A 1 302 ? 35.123 8.262 -20.479 1.00 52.06 302 ASP A N 1
ATOM 2477 C CA . ASP A 1 302 ? 35.101 8.069 -19.019 1.00 52.06 302 ASP A CA 1
ATOM 2478 C C . ASP A 1 302 ? 33.793 7.473 -18.460 1.00 52.06 302 ASP A C 1
ATOM 2480 O O . ASP A 1 302 ? 33.755 7.085 -17.294 1.00 52.06 302 ASP A O 1
ATOM 2484 N N . VAL A 1 303 ? 32.721 7.354 -19.261 1.00 55.62 303 VAL A N 1
ATOM 2485 C CA . VAL A 1 303 ? 31.418 6.814 -18.796 1.00 55.62 303 VAL A CA 1
ATOM 2486 C C . VAL A 1 303 ? 31.082 5.456 -19.419 1.00 55.62 303 VAL A C 1
ATOM 2488 O O . VAL A 1 303 ? 30.416 4.632 -18.789 1.00 55.62 303 VAL A O 1
ATOM 2491 N N . ILE A 1 304 ? 31.573 5.176 -20.627 1.00 53.72 304 ILE A N 1
ATOM 2492 C CA . ILE A 1 304 ? 31.373 3.890 -21.299 1.00 53.72 304 ILE A CA 1
ATOM 2493 C C . ILE A 1 304 ? 32.627 3.039 -21.077 1.00 53.72 304 ILE A C 1
ATOM 2495 O O . ILE A 1 304 ? 33.701 3.412 -21.550 1.00 53.72 304 ILE A O 1
ATOM 2499 N N . PRO A 1 305 ? 32.527 1.890 -20.385 1.00 57.50 305 PRO A N 1
ATOM 2500 C CA . PRO A 1 305 ? 33.647 0.979 -20.248 1.00 57.50 305 PRO A CA 1
ATOM 2501 C C . PRO A 1 305 ? 34.209 0.583 -21.616 1.00 57.50 305 PRO A C 1
ATOM 2503 O O . PRO A 1 305 ? 33.480 0.276 -22.556 1.00 57.50 305 PRO A O 1
ATOM 2506 N N . ASN A 1 306 ? 35.527 0.497 -21.692 1.00 55.88 306 ASN A N 1
ATOM 2507 C CA . ASN A 1 306 ? 36.341 0.298 -22.892 1.00 55.88 306 ASN A CA 1
ATOM 2508 C C . ASN A 1 306 ? 36.015 -1.011 -23.657 1.00 55.88 306 ASN A C 1
ATOM 2510 O O . ASN A 1 306 ? 36.548 -1.247 -24.738 1.00 55.88 306 ASN A O 1
ATOM 2514 N N . TRP A 1 307 ? 35.181 -1.884 -23.081 1.00 56.41 307 TRP A N 1
ATOM 2515 C CA . TRP A 1 307 ? 34.785 -3.189 -23.614 1.00 56.41 307 TRP A CA 1
ATOM 2516 C C . TRP A 1 307 ? 33.404 -3.204 -24.293 1.00 56.41 307 TRP A C 1
ATOM 2518 O O . TRP A 1 307 ? 33.064 -4.199 -24.934 1.00 56.41 307 TRP A O 1
ATOM 2528 N N . THR A 1 308 ? 32.594 -2.145 -24.183 1.00 63.81 308 THR A N 1
ATOM 2529 C CA . THR A 1 308 ? 31.257 -2.106 -24.802 1.00 63.81 308 THR A CA 1
ATOM 2530 C C . THR A 1 308 ? 31.275 -1.383 -26.145 1.00 63.81 308 THR A C 1
ATOM 2532 O O . THR A 1 308 ? 31.430 -0.167 -26.207 1.00 63.81 308 THR A O 1
ATOM 2535 N N . SER A 1 309 ? 31.070 -2.136 -27.231 1.00 70.94 309 SER A N 1
ATOM 2536 C CA . SER A 1 309 ? 30.873 -1.578 -28.577 1.00 70.94 309 SER A CA 1
ATOM 2537 C C . SER A 1 309 ? 29.581 -0.751 -28.661 1.00 70.94 309 SER A C 1
ATOM 2539 O O . SER A 1 309 ? 28.578 -1.080 -28.018 1.00 70.94 309 SER A O 1
ATOM 2541 N N . LYS A 1 310 ? 29.575 0.278 -29.520 1.00 71.62 310 LYS A N 1
ATOM 2542 C CA . LYS A 1 310 ? 28.392 1.083 -29.871 1.00 71.62 310 LYS A CA 1
ATOM 2543 C C . LYS A 1 310 ? 27.190 0.207 -30.227 1.00 71.62 310 LYS A C 1
ATOM 2545 O O . LYS A 1 310 ? 26.079 0.468 -29.773 1.00 71.62 310 LYS A O 1
ATOM 2550 N N . ASP A 1 311 ? 27.422 -0.866 -30.976 1.00 73.56 311 ASP A N 1
ATOM 2551 C CA . ASP A 1 311 ? 26.367 -1.783 -31.413 1.00 73.56 311 ASP A CA 1
ATOM 2552 C C . ASP A 1 311 ? 25.740 -2.542 -30.236 1.00 73.56 311 ASP A C 1
ATOM 2554 O O . ASP A 1 311 ? 24.533 -2.789 -30.217 1.00 73.56 311 ASP A O 1
ATOM 2558 N N . VAL A 1 312 ? 26.536 -2.849 -29.205 1.00 77.75 312 VAL A N 1
ATOM 2559 C CA . VAL A 1 312 ? 26.058 -3.498 -27.976 1.00 77.75 312 VAL A CA 1
ATOM 2560 C C . VAL A 1 312 ? 25.196 -2.528 -27.169 1.00 77.75 312 VAL A C 1
ATOM 2562 O O . VAL A 1 312 ? 24.099 -2.899 -26.754 1.00 77.75 312 VAL A O 1
ATOM 2565 N N . MET A 1 313 ? 25.628 -1.275 -27.003 1.00 78.44 313 MET A N 1
ATOM 2566 C CA . MET A 1 313 ? 24.843 -0.246 -26.305 1.00 78.44 313 MET A CA 1
ATOM 2567 C C . MET A 1 313 ? 23.537 0.081 -27.039 1.00 78.44 313 MET A C 1
ATOM 2569 O O . MET A 1 313 ? 22.477 0.162 -26.416 1.00 78.44 313 MET A O 1
ATOM 2573 N N . MET A 1 314 ? 23.570 0.175 -28.370 1.00 77.62 314 MET A N 1
ATOM 2574 C CA . MET A 1 314 ? 22.369 0.342 -29.198 1.00 77.62 314 MET A CA 1
ATOM 2575 C C . MET A 1 314 ? 21.419 -0.861 -29.091 1.00 77.62 314 MET A C 1
ATOM 2577 O O . MET A 1 314 ? 20.201 -0.693 -29.009 1.00 77.62 314 MET A O 1
ATOM 2581 N N . SER A 1 315 ? 21.952 -2.084 -29.038 1.00 80.50 315 SER A N 1
ATOM 2582 C CA . SER A 1 315 ? 21.145 -3.296 -28.853 1.00 80.50 315 SER A CA 1
ATOM 2583 C C . SER A 1 315 ? 20.506 -3.361 -27.461 1.00 80.50 315 SER A C 1
ATOM 2585 O O . SER A 1 315 ? 19.332 -3.719 -27.329 1.00 80.50 315 SER A O 1
ATOM 2587 N N . LEU A 1 316 ? 21.246 -3.000 -26.409 1.00 83.38 316 LEU A N 1
ATOM 2588 C CA . LEU A 1 316 ? 20.742 -2.978 -25.033 1.00 83.38 316 LEU A CA 1
ATOM 2589 C C . LEU A 1 316 ? 19.667 -1.905 -24.846 1.00 83.38 316 LEU A C 1
ATOM 2591 O O . LEU A 1 316 ? 18.588 -2.210 -24.340 1.00 83.38 316 LEU A O 1
ATOM 2595 N N . THR A 1 317 ? 19.915 -0.679 -25.313 1.00 83.12 317 THR A N 1
ATOM 2596 C CA . THR A 1 317 ? 18.926 0.411 -25.260 1.00 83.12 317 THR A CA 1
ATOM 2597 C C . THR A 1 317 ? 17.674 0.066 -26.063 1.00 83.12 317 THR A C 1
ATOM 2599 O O . THR A 1 317 ? 16.566 0.270 -25.572 1.00 83.12 317 THR A O 1
ATOM 2602 N N . SER A 1 318 ? 17.815 -0.558 -27.239 1.00 82.38 318 SER A N 1
ATOM 2603 C CA . SER A 1 318 ? 16.668 -1.063 -28.004 1.00 82.38 318 SER A CA 1
ATOM 2604 C C . SER A 1 318 ? 15.903 -2.159 -27.258 1.00 82.38 318 SER A C 1
ATOM 2606 O O . SER A 1 318 ? 14.675 -2.184 -27.307 1.00 82.38 318 SER A O 1
ATOM 2608 N N . THR A 1 319 ? 16.592 -3.047 -26.540 1.00 85.56 319 THR A N 1
ATOM 2609 C CA . THR A 1 319 ? 15.941 -4.109 -25.757 1.00 85.56 319 THR A CA 1
ATOM 2610 C C . THR A 1 319 ? 15.146 -3.532 -24.587 1.00 85.56 319 THR A C 1
ATOM 2612 O O . THR A 1 319 ? 13.997 -3.923 -24.384 1.00 85.56 319 THR A O 1
ATOM 2615 N N . VAL A 1 320 ? 15.718 -2.570 -23.858 1.00 86.50 320 VAL A N 1
ATOM 2616 C CA . VAL A 1 320 ? 15.038 -1.876 -22.752 1.00 86.50 320 VAL A CA 1
ATOM 2617 C C . VAL A 1 320 ? 13.844 -1.072 -23.265 1.00 86.50 320 VAL A C 1
ATOM 2619 O O . VAL A 1 320 ? 12.761 -1.172 -22.692 1.00 86.50 320 VAL A O 1
ATOM 2622 N N . ALA A 1 321 ? 14.002 -0.348 -24.379 1.00 85.38 321 ALA A N 1
ATOM 2623 C CA . ALA A 1 321 ? 12.902 0.360 -25.031 1.00 85.38 321 ALA A CA 1
ATOM 2624 C C . ALA A 1 321 ? 11.763 -0.601 -25.394 1.00 85.38 321 ALA A C 1
ATOM 2626 O O . ALA A 1 321 ? 10.623 -0.373 -25.009 1.00 85.38 321 ALA A O 1
ATOM 2627 N N . ARG A 1 322 ? 12.076 -1.752 -26.005 1.00 84.81 322 ARG A N 1
ATOM 2628 C CA . ARG A 1 322 ? 11.054 -2.751 -26.346 1.00 84.81 322 ARG A CA 1
ATOM 2629 C C . ARG A 1 322 ? 10.336 -3.323 -25.122 1.00 84.81 322 ARG A C 1
ATOM 2631 O O . ARG A 1 322 ? 9.147 -3.627 -25.183 1.00 84.81 322 ARG A O 1
ATOM 2638 N N . GLN A 1 323 ? 11.051 -3.538 -24.021 1.00 86.38 323 GLN A N 1
ATOM 2639 C CA . GLN A 1 323 ? 10.428 -3.993 -22.777 1.00 86.38 323 GLN A CA 1
ATOM 2640 C C . GLN A 1 323 ? 9.477 -2.929 -22.217 1.00 86.38 323 GLN A C 1
ATOM 2642 O O . GLN A 1 323 ? 8.363 -3.270 -21.824 1.00 86.38 323 GLN A O 1
ATOM 2647 N N . ALA A 1 324 ? 9.879 -1.657 -22.241 1.00 88.19 324 ALA A N 1
ATOM 2648 C CA . ALA A 1 324 ? 9.040 -0.539 -21.822 1.00 88.19 324 ALA A CA 1
ATOM 2649 C C . ALA A 1 324 ? 7.788 -0.405 -22.705 1.00 88.19 324 ALA A C 1
ATOM 2651 O O . ALA A 1 324 ? 6.675 -0.400 -22.184 1.00 88.19 324 ALA A O 1
ATOM 2652 N N . ASP A 1 325 ? 7.952 -0.429 -24.030 1.00 86.56 325 ASP A N 1
ATOM 2653 C CA . ASP A 1 325 ? 6.854 -0.332 -24.999 1.00 86.56 325 ASP A CA 1
ATOM 2654 C C . ASP A 1 325 ? 5.793 -1.418 -24.769 1.00 86.56 325 ASP A C 1
ATOM 2656 O O . ASP A 1 325 ? 4.593 -1.141 -24.772 1.00 86.56 325 ASP A O 1
ATOM 2660 N N . ARG A 1 326 ? 6.211 -2.659 -24.480 1.00 86.44 326 ARG A N 1
ATOM 2661 C CA . ARG A 1 326 ? 5.284 -3.753 -24.133 1.00 86.44 326 ARG A CA 1
ATOM 2662 C C . ARG A 1 326 ? 4.449 -3.444 -22.893 1.00 86.44 326 ARG A C 1
ATOM 2664 O O . ARG A 1 326 ? 3.269 -3.797 -22.856 1.00 86.44 326 ARG A O 1
ATOM 2671 N N . ILE A 1 327 ? 5.043 -2.813 -21.881 1.00 89.75 327 ILE A N 1
ATOM 2672 C CA . ILE A 1 327 ? 4.334 -2.406 -20.663 1.00 89.75 327 ILE A CA 1
ATOM 2673 C C . ILE A 1 327 ? 3.314 -1.318 -21.008 1.00 89.75 327 ILE A C 1
ATOM 2675 O O . ILE A 1 327 ? 2.145 -1.444 -20.641 1.00 89.75 327 ILE A O 1
ATOM 2679 N N . TRP A 1 328 ? 3.717 -0.297 -21.767 1.00 90.94 328 TRP A N 1
ATOM 2680 C CA . TRP A 1 328 ? 2.852 0.824 -22.150 1.00 90.94 328 TRP A CA 1
ATOM 2681 C C . TRP A 1 328 ? 1.659 0.382 -22.984 1.00 90.94 328 TRP A C 1
ATOM 2683 O O . TRP A 1 328 ? 0.526 0.748 -22.673 1.00 90.94 328 TRP A O 1
ATOM 2693 N N . LEU A 1 329 ? 1.888 -0.470 -23.983 1.00 86.31 329 LEU A N 1
ATOM 2694 C CA . LEU A 1 329 ? 0.828 -1.025 -24.823 1.00 86.31 329 LEU A CA 1
ATOM 2695 C C . LEU A 1 329 ? -0.166 -1.848 -24.002 1.00 86.31 329 LEU A C 1
ATOM 2697 O O . LEU A 1 329 ? -1.375 -1.703 -24.174 1.00 86.31 329 LEU A O 1
ATOM 2701 N N . ARG A 1 330 ? 0.324 -2.649 -23.047 1.00 87.62 330 ARG A N 1
ATOM 2702 C CA . ARG A 1 330 ? -0.532 -3.427 -22.141 1.00 87.62 330 ARG A CA 1
ATOM 2703 C C . ARG A 1 330 ? -1.351 -2.540 -21.201 1.00 87.62 330 ARG A C 1
ATOM 2705 O O . ARG A 1 330 ? -2.465 -2.902 -20.825 1.00 87.62 330 ARG A O 1
ATOM 2712 N N . TRP A 1 331 ? -0.800 -1.405 -20.784 1.00 92.44 331 TRP A N 1
ATOM 2713 C CA . TRP A 1 331 ? -1.472 -0.466 -19.889 1.00 92.44 331 TRP A CA 1
ATOM 2714 C C . TRP A 1 331 ? -2.460 0.449 -20.620 1.00 92.44 331 TRP A C 1
ATOM 2716 O O . TRP A 1 331 ? -3.439 0.863 -20.005 1.00 92.44 331 TRP A O 1
ATOM 2726 N N . ASN A 1 332 ? -2.235 0.741 -21.905 1.00 88.06 332 ASN A N 1
ATOM 2727 C CA . ASN A 1 332 ? -2.808 1.878 -22.631 1.00 88.06 332 ASN A CA 1
ATOM 2728 C C . ASN A 1 332 ? -4.317 2.101 -22.431 1.00 88.06 332 ASN A C 1
ATOM 2730 O O . ASN A 1 332 ? -4.735 3.195 -22.060 1.00 88.06 332 ASN A O 1
ATOM 2734 N N . GLN A 1 333 ? -5.142 1.075 -22.638 1.00 80.88 333 GLN A N 1
ATOM 2735 C CA . GLN A 1 333 ? -6.596 1.211 -22.485 1.00 80.88 333 GLN A CA 1
ATOM 2736 C C . GLN A 1 333 ? -7.014 1.260 -21.007 1.00 80.88 333 GLN A C 1
ATOM 2738 O O . GLN A 1 333 ? -7.838 2.078 -20.599 1.00 80.88 333 GLN A O 1
ATOM 2743 N N . LYS A 1 334 ? -6.402 0.407 -20.181 1.00 89.94 334 LYS A N 1
ATOM 2744 C CA . LYS A 1 334 ? -6.785 0.195 -18.781 1.00 89.94 334 LYS A CA 1
ATOM 2745 C C . LYS A 1 334 ? -6.377 1.362 -17.874 1.00 89.94 334 LYS A C 1
ATOM 2747 O O . LYS A 1 334 ? -7.099 1.673 -16.932 1.00 89.94 334 LYS A O 1
ATOM 2752 N N . ILE A 1 335 ? -5.259 2.032 -18.158 1.00 90.62 335 ILE A N 1
ATOM 2753 C CA . ILE A 1 335 ? -4.767 3.150 -17.341 1.00 90.62 335 ILE A CA 1
ATOM 2754 C C . ILE A 1 335 ? -5.600 4.415 -17.550 1.00 90.62 335 ILE A C 1
ATOM 2756 O O . ILE A 1 335 ? -5.887 5.121 -16.588 1.00 90.62 335 ILE A O 1
ATOM 2760 N N . LEU A 1 336 ? -6.051 4.674 -18.782 1.00 89.38 336 LEU A N 1
ATOM 2761 C CA . LEU A 1 336 ? -6.933 5.804 -19.076 1.00 89.38 336 LEU A CA 1
ATOM 2762 C C . LEU A 1 336 ? -8.292 5.613 -18.399 1.00 89.38 336 LEU A C 1
ATOM 2764 O O . LEU A 1 336 ? -8.751 6.520 -17.710 1.00 89.38 336 LEU A O 1
ATOM 2768 N N . PHE A 1 337 ? -8.857 4.405 -18.493 1.00 90.50 337 PHE A N 1
ATOM 2769 C CA . PHE A 1 337 ? -10.070 4.050 -17.759 1.00 90.50 337 PHE A CA 1
ATOM 2770 C C . PHE A 1 337 ? -9.888 4.195 -16.239 1.00 90.50 337 PHE A C 1
ATOM 2772 O O . PHE A 1 337 ? -10.765 4.731 -15.570 1.00 90.50 337 PHE A O 1
ATOM 2779 N N . LEU A 1 338 ? -8.746 3.771 -15.682 1.00 90.50 338 LEU A N 1
ATOM 2780 C CA . LEU A 1 338 ? -8.448 3.930 -14.253 1.00 90.50 338 LEU A CA 1
ATOM 2781 C C . LEU A 1 338 ? -8.418 5.409 -13.830 1.00 90.50 338 LEU A C 1
ATOM 2783 O O . LEU A 1 338 ? -8.950 5.746 -12.773 1.00 90.50 338 LEU A O 1
ATOM 2787 N N . LEU A 1 339 ? -7.836 6.293 -14.648 1.00 89.25 339 LEU A N 1
ATOM 2788 C CA . LEU A 1 339 ? -7.839 7.739 -14.400 1.00 89.25 339 LEU A CA 1
ATOM 2789 C C . LEU A 1 339 ? -9.245 8.346 -14.495 1.00 89.25 339 LEU A C 1
ATOM 2791 O O . LEU A 1 339 ? -9.594 9.187 -13.674 1.00 89.25 339 LEU A O 1
ATOM 2795 N N . ASP A 1 340 ? -10.052 7.937 -15.477 1.00 89.19 340 ASP A N 1
ATOM 2796 C CA . ASP A 1 340 ? -11.446 8.386 -15.606 1.00 89.19 340 ASP A CA 1
ATOM 2797 C C . ASP A 1 340 ? -12.296 7.929 -14.412 1.00 89.19 340 ASP A C 1
ATOM 2799 O O . ASP A 1 340 ? -13.018 8.725 -13.814 1.00 89.19 340 ASP A O 1
ATOM 2803 N N . ALA A 1 341 ? -12.157 6.666 -14.005 1.00 86.94 341 ALA A N 1
ATOM 2804 C CA . ALA A 1 341 ? -12.912 6.084 -12.899 1.00 86.94 341 ALA A CA 1
ATOM 2805 C C . ALA A 1 341 ? -12.543 6.674 -11.524 1.00 86.94 341 ALA A C 1
ATOM 2807 O O . ALA A 1 341 ? -13.333 6.572 -10.590 1.00 86.94 341 ALA A O 1
ATOM 2808 N N . THR A 1 342 ? -11.365 7.293 -11.394 1.00 88.06 342 THR A N 1
ATOM 2809 C CA . THR A 1 342 ? -10.857 7.904 -10.148 1.00 88.06 342 THR A CA 1
ATOM 2810 C C . THR A 1 342 ? -10.754 9.435 -10.233 1.00 88.06 342 THR A C 1
ATOM 2812 O O . THR A 1 342 ? -10.037 10.073 -9.454 1.00 88.06 342 THR A O 1
ATOM 2815 N N . ALA A 1 343 ? -11.460 10.052 -11.188 1.00 82.44 343 ALA A N 1
ATOM 2816 C CA . ALA A 1 343 ? -11.421 11.497 -11.420 1.00 82.44 343 ALA A CA 1
ATOM 2817 C C . ALA A 1 343 ? -12.087 12.300 -10.285 1.00 82.44 343 ALA A C 1
ATOM 2819 O O . ALA A 1 343 ? -11.637 13.396 -9.958 1.00 82.44 343 ALA A O 1
ATOM 2820 N N . ASN A 1 344 ? -13.127 11.744 -9.655 1.00 76.19 344 ASN A N 1
ATOM 2821 C CA . ASN A 1 344 ? -13.875 12.408 -8.579 1.00 76.19 344 ASN A CA 1
ATOM 2822 C C . ASN A 1 344 ? -13.144 12.368 -7.227 1.00 76.19 344 ASN A C 1
ATOM 2824 O O . ASN A 1 344 ? -13.289 13.285 -6.424 1.00 76.19 344 ASN A O 1
ATOM 2828 N N . ASP A 1 345 ? -12.304 11.357 -6.999 1.00 70.50 345 ASP A N 1
ATOM 2829 C CA . ASP A 1 345 ? -11.523 11.183 -5.765 1.00 70.50 345 ASP A CA 1
ATOM 2830 C C . ASP A 1 345 ? -10.193 11.954 -5.798 1.00 70.50 345 ASP A C 1
ATOM 2832 O O . ASP A 1 345 ? -9.241 11.633 -5.079 1.00 70.50 345 ASP A O 1
ATOM 2836 N N . ASN A 1 346 ? -10.089 12.956 -6.677 1.00 61.28 346 ASN A N 1
ATOM 2837 C CA . ASN A 1 346 ? -8.837 13.632 -6.973 1.00 61.28 346 ASN A CA 1
ATOM 2838 C C . ASN A 1 346 ? -8.420 14.583 -5.841 1.00 61.28 346 ASN A C 1
ATOM 2840 O O . ASN A 1 346 ? -8.686 15.782 -5.847 1.00 61.28 346 ASN A O 1
ATOM 2844 N N . VAL A 1 347 ? -7.711 14.031 -4.858 1.00 58.69 347 VAL A N 1
ATOM 2845 C CA . VAL A 1 347 ? -7.047 14.793 -3.786 1.00 58.69 347 VAL A CA 1
ATOM 2846 C C . VAL A 1 347 ? -5.782 15.497 -4.306 1.00 58.69 347 VAL A C 1
ATOM 2848 O O . VAL A 1 347 ? -5.244 16.402 -3.667 1.00 58.69 347 VAL A O 1
ATOM 2851 N N . CYS A 1 348 ? -5.282 15.108 -5.482 1.00 52.50 348 CYS A N 1
ATOM 2852 C CA . CYS A 1 348 ? -3.974 15.512 -5.975 1.00 52.50 348 CYS A CA 1
ATOM 2853 C C . CYS A 1 348 ? -4.067 16.746 -6.889 1.00 52.50 348 CYS A C 1
ATOM 2855 O O . CYS A 1 348 ? -4.124 16.636 -8.108 1.00 52.50 348 CYS A O 1
ATOM 2857 N N . LYS A 1 349 ? -4.011 17.950 -6.301 1.00 57.66 349 LYS A N 1
ATOM 2858 C CA . LYS A 1 349 ? -3.940 19.232 -7.043 1.00 57.66 349 LYS A CA 1
ATOM 2859 C C . LYS A 1 349 ? -2.666 19.407 -7.884 1.00 57.66 349 LYS A C 1
ATOM 2861 O O . LYS A 1 349 ? -2.545 20.392 -8.602 1.00 57.66 349 LYS A O 1
ATOM 2866 N N . THR A 1 350 ? -1.688 18.512 -7.749 1.00 58.94 350 THR A N 1
ATOM 2867 C CA . THR A 1 350 ? -0.362 18.665 -8.361 1.00 58.94 350 THR A CA 1
ATOM 2868 C C . THR A 1 350 ? -0.332 18.298 -9.839 1.00 58.94 350 THR A C 1
ATOM 2870 O O . THR A 1 350 ? 0.597 18.707 -10.526 1.00 58.94 350 THR A O 1
ATOM 2873 N N . PHE A 1 351 ? -1.315 17.543 -10.340 1.00 62.75 351 PHE A N 1
ATOM 2874 C CA . PHE A 1 351 ? -1.338 17.112 -11.734 1.00 62.75 351 PHE A CA 1
ATOM 2875 C C . PHE A 1 351 ? -2.736 17.258 -12.324 1.00 62.75 351 PHE A C 1
ATOM 2877 O O . PHE A 1 351 ? -3.703 16.698 -11.809 1.00 62.75 351 PHE A O 1
ATOM 2884 N N . SER A 1 352 ? -2.838 17.996 -13.427 1.00 80.88 352 SER A N 1
ATOM 2885 C CA . SER A 1 352 ? -4.063 18.041 -14.218 1.00 80.88 352 SER A CA 1
ATOM 2886 C C . SER A 1 352 ? -4.249 16.699 -14.929 1.00 80.88 352 SER A C 1
ATOM 2888 O O . SER A 1 352 ? -3.406 16.286 -15.728 1.00 80.88 352 SER A O 1
ATOM 2890 N N . ASP A 1 353 ? -5.365 16.012 -14.671 1.00 83.00 353 ASP A N 1
ATOM 2891 C CA . ASP A 1 353 ? -5.678 14.728 -15.318 1.00 83.00 353 ASP A CA 1
ATOM 2892 C C . ASP A 1 353 ? -5.728 14.858 -16.848 1.00 83.00 353 ASP A C 1
ATOM 2894 O O . ASP A 1 353 ? -5.383 13.918 -17.565 1.00 83.00 353 ASP A O 1
ATOM 2898 N N . ALA A 1 354 ? -6.112 16.030 -17.363 1.00 84.69 354 ALA A N 1
ATOM 2899 C CA . ALA A 1 354 ? -6.101 16.316 -18.793 1.00 84.69 354 ALA A CA 1
ATOM 2900 C C . ALA A 1 354 ? -4.671 16.340 -19.358 1.00 84.69 354 ALA A C 1
ATOM 2902 O O . ALA A 1 354 ? -4.414 15.751 -20.410 1.00 84.69 354 ALA A O 1
ATOM 2903 N N . GLU A 1 355 ? -3.729 16.953 -18.638 1.00 87.88 355 GLU A N 1
ATOM 2904 C CA . GLU A 1 355 ? -2.316 16.991 -19.024 1.00 87.88 355 GLU A CA 1
ATOM 2905 C C . GLU A 1 355 ? -1.675 15.605 -18.952 1.00 87.88 355 GLU A C 1
ATOM 2907 O O . GLU A 1 355 ? -0.965 15.214 -19.878 1.00 87.88 355 GLU A O 1
ATOM 2912 N N . LEU A 1 356 ? -1.953 14.833 -17.895 1.00 88.06 356 LEU A N 1
ATOM 2913 C CA . LEU A 1 356 ? -1.446 13.464 -17.763 1.00 88.06 356 LEU A CA 1
ATOM 2914 C C . LEU A 1 356 ? -1.952 12.566 -18.892 1.00 88.06 356 LEU A C 1
ATOM 2916 O O . LEU A 1 356 ? -1.165 11.841 -19.499 1.00 88.06 356 LEU A O 1
ATOM 2920 N N . LYS A 1 357 ? -3.244 12.652 -19.233 1.00 89.88 357 LYS A N 1
ATOM 2921 C CA . LYS A 1 357 ? -3.820 11.907 -20.362 1.00 89.88 357 LYS A CA 1
ATOM 2922 C C . LYS A 1 357 ? -3.213 12.339 -21.693 1.00 89.88 357 LYS A C 1
ATOM 2924 O O . LYS A 1 357 ? -2.952 11.483 -22.535 1.00 89.88 357 LYS A O 1
ATOM 2929 N N . ALA A 1 358 ? -2.973 13.634 -21.897 1.00 90.44 358 ALA A N 1
ATOM 2930 C CA . ALA A 1 358 ? -2.330 14.139 -23.108 1.00 90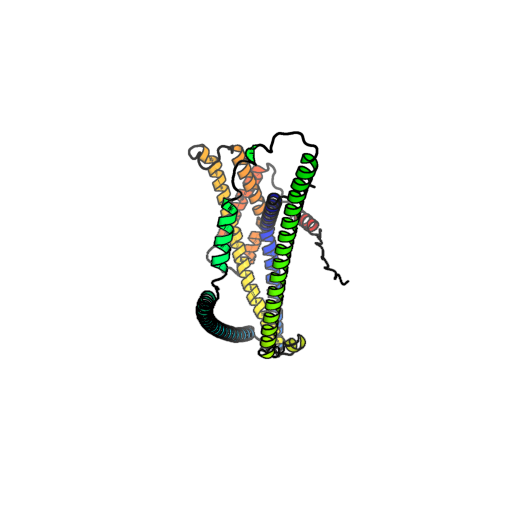.44 358 ALA A CA 1
ATOM 2931 C C . ALA A 1 358 ? -0.880 13.641 -23.233 1.00 90.44 358 ALA A C 1
ATOM 2933 O O . ALA A 1 358 ? -0.511 13.100 -24.276 1.00 90.44 358 ALA A O 1
ATOM 2934 N N . LYS A 1 359 ? -0.086 13.741 -22.156 1.00 90.50 359 LYS A N 1
ATOM 2935 C CA . LYS A 1 359 ? 1.290 13.221 -22.099 1.00 90.50 359 LYS A CA 1
ATOM 2936 C C . LYS A 1 359 ? 1.330 11.716 -22.343 1.00 90.50 359 LYS A C 1
ATOM 2938 O O . LYS A 1 359 ? 2.104 11.266 -23.181 1.00 90.50 359 LYS A O 1
ATOM 2943 N N . TRP A 1 360 ? 0.454 10.954 -21.688 1.00 93.00 360 TRP A N 1
ATOM 2944 C CA . TRP A 1 360 ? 0.345 9.509 -21.886 1.00 93.00 360 TRP A CA 1
ATOM 2945 C C . TRP A 1 360 ? 0.000 9.153 -23.335 1.00 93.00 360 TRP A C 1
ATOM 2947 O O . TRP A 1 360 ? 0.666 8.316 -23.934 1.00 93.00 360 TRP A O 1
ATOM 2957 N N . ARG A 1 361 ? -1.008 9.803 -23.933 1.00 91.69 361 ARG A N 1
ATOM 2958 C CA . ARG A 1 361 ? -1.397 9.549 -25.331 1.00 91.69 361 ARG A CA 1
ATOM 2959 C C . ARG A 1 361 ? -0.267 9.869 -26.304 1.00 91.69 361 ARG A C 1
ATOM 2961 O O . ARG A 1 361 ? -0.017 9.065 -27.194 1.00 91.69 361 ARG A O 1
ATOM 2968 N N . SER A 1 362 ? 0.418 10.996 -26.114 1.00 90.81 362 SER A N 1
ATOM 2969 C CA . SER A 1 362 ? 1.582 11.378 -26.922 1.00 90.81 362 SER A CA 1
ATOM 2970 C C . SER A 1 362 ? 2.706 10.342 -26.804 1.00 90.81 362 SER A C 1
ATOM 2972 O O . SER A 1 362 ? 3.204 9.844 -27.813 1.00 90.81 362 SER A O 1
ATOM 2974 N N . MET A 1 363 ? 3.029 9.935 -25.572 1.00 91.88 363 MET A N 1
ATOM 2975 C CA . MET A 1 363 ? 4.016 8.894 -25.290 1.00 91.88 363 MET A CA 1
ATOM 2976 C C . MET A 1 363 ? 3.646 7.575 -25.977 1.00 91.88 363 MET A C 1
ATOM 2978 O O . MET A 1 363 ? 4.464 7.008 -26.693 1.00 91.88 363 MET A O 1
ATOM 2982 N N . VAL A 1 364 ? 2.404 7.108 -25.822 1.00 88.75 364 VAL A N 1
ATOM 2983 C CA . VAL A 1 364 ? 1.957 5.851 -26.428 1.00 88.75 364 VAL A CA 1
ATOM 2984 C C . VAL A 1 364 ? 1.964 5.930 -27.953 1.00 88.75 364 VAL A C 1
ATOM 2986 O O . VAL A 1 364 ? 2.435 4.994 -28.590 1.00 88.75 364 VAL A O 1
ATOM 2989 N N . GLN A 1 365 ? 1.514 7.035 -28.552 1.00 87.19 365 GLN A N 1
ATOM 2990 C CA . GLN A 1 365 ? 1.574 7.228 -30.006 1.00 87.19 365 GLN A CA 1
ATOM 2991 C C . GLN A 1 365 ? 3.010 7.157 -30.531 1.00 87.19 365 GLN A C 1
ATOM 2993 O O . GLN A 1 365 ? 3.264 6.455 -31.509 1.00 87.19 365 GLN A O 1
ATOM 2998 N N . PHE A 1 366 ? 3.951 7.815 -29.853 1.00 84.56 366 PHE A N 1
ATOM 2999 C CA . PHE A 1 366 ? 5.370 7.734 -30.188 1.00 84.56 366 PHE A CA 1
ATOM 3000 C C . PHE A 1 366 ? 5.903 6.297 -30.069 1.00 84.56 366 PHE A C 1
ATOM 3002 O O . PHE A 1 366 ? 6.558 5.801 -30.984 1.00 84.56 366 PHE A O 1
ATOM 3009 N N . THR A 1 367 ? 5.568 5.590 -28.983 1.00 83.31 367 THR A N 1
ATOM 3010 C CA . THR A 1 367 ? 5.994 4.193 -28.782 1.00 83.31 367 THR A CA 1
ATOM 3011 C C . THR A 1 367 ? 5.388 3.248 -29.821 1.00 83.31 367 THR A C 1
ATOM 3013 O O . THR A 1 367 ? 6.060 2.326 -30.263 1.00 83.31 367 THR A O 1
ATOM 3016 N N . LEU A 1 368 ? 4.157 3.499 -30.283 1.00 81.00 368 LEU A N 1
ATOM 3017 C CA . LEU A 1 368 ? 3.496 2.724 -31.338 1.00 81.00 368 LEU A CA 1
ATOM 3018 C C . LEU A 1 368 ? 4.217 2.881 -32.678 1.00 81.00 368 LEU A C 1
ATOM 3020 O O . LEU A 1 368 ? 4.526 1.881 -33.321 1.00 81.00 368 LEU A O 1
ATOM 3024 N N . GLN A 1 369 ? 4.550 4.116 -33.058 1.00 80.25 369 GLN A N 1
ATOM 3025 C CA . GLN A 1 369 ? 5.307 4.404 -34.280 1.00 80.25 369 GLN A CA 1
ATOM 3026 C C . GLN A 1 369 ? 6.708 3.776 -34.240 1.00 80.25 369 GLN A C 1
ATOM 3028 O O . GLN A 1 369 ? 7.167 3.186 -35.219 1.00 80.25 369 GLN A O 1
ATOM 3033 N N . GLU A 1 370 ? 7.388 3.856 -33.094 1.00 73.75 370 GLU A N 1
ATOM 3034 C CA . GLU A 1 370 ? 8.688 3.211 -32.895 1.00 73.75 370 GLU A CA 1
ATOM 3035 C C . GLU A 1 370 ? 8.585 1.680 -32.911 1.00 73.75 370 GLU A C 1
ATOM 3037 O O . GLU A 1 370 ? 9.438 1.016 -33.504 1.00 73.75 370 GLU A O 1
ATOM 3042 N N . TRP A 1 371 ? 7.535 1.110 -32.321 1.00 73.19 371 TRP A N 1
ATOM 3043 C CA . TRP A 1 371 ? 7.275 -0.327 -32.337 1.00 73.19 371 TRP A CA 1
ATOM 3044 C C . TRP A 1 371 ? 7.018 -0.840 -33.755 1.00 73.19 371 TRP A C 1
ATOM 3046 O O . TRP A 1 371 ? 7.631 -1.821 -34.175 1.00 73.19 371 TRP A O 1
ATOM 3056 N N . GLU A 1 372 ? 6.184 -0.147 -34.531 1.00 76.31 372 GLU A N 1
ATOM 3057 C CA . GLU A 1 372 ? 5.924 -0.456 -35.942 1.00 76.31 372 GLU A CA 1
ATOM 3058 C C . GLU A 1 372 ? 7.209 -0.383 -36.782 1.00 76.31 372 GLU A C 1
ATOM 3060 O O . GLU A 1 372 ? 7.502 -1.295 -37.564 1.00 76.31 372 GLU A O 1
ATOM 3065 N N . ARG A 1 373 ? 8.046 0.639 -36.549 1.00 71.88 373 ARG A N 1
ATOM 3066 C CA . ARG A 1 373 ? 9.369 0.778 -37.183 1.00 71.88 373 ARG A CA 1
ATOM 3067 C C . ARG A 1 373 ? 10.317 -0.368 -36.812 1.00 71.88 373 ARG A C 1
ATOM 3069 O O . ARG A 1 373 ? 11.100 -0.814 -37.652 1.00 71.88 373 ARG A O 1
ATOM 3076 N N . MET A 1 374 ? 10.266 -0.844 -35.567 1.00 64.94 374 MET A N 1
ATOM 3077 C CA . MET A 1 374 ? 11.114 -1.930 -35.066 1.00 64.94 374 MET A CA 1
ATOM 3078 C C . MET A 1 374 ? 10.661 -3.322 -35.520 1.00 64.94 374 MET A C 1
ATOM 3080 O O . MET A 1 374 ? 11.515 -4.188 -35.711 1.00 64.94 374 MET A O 1
ATOM 3084 N N . VAL A 1 375 ? 9.355 -3.551 -35.683 1.00 61.97 375 VAL A N 1
ATOM 3085 C CA . VAL A 1 375 ? 8.786 -4.882 -35.957 1.00 61.97 375 VAL A CA 1
ATOM 3086 C C . VAL A 1 375 ? 8.547 -5.132 -37.456 1.00 61.97 375 VAL A C 1
ATOM 3088 O O . VAL A 1 375 ? 8.428 -6.288 -37.851 1.00 61.97 375 VAL A O 1
ATOM 3091 N N . ARG A 1 376 ? 8.566 -4.102 -38.323 1.00 55.16 376 ARG A N 1
ATOM 3092 C CA . ARG A 1 376 ? 8.343 -4.216 -39.791 1.00 55.16 376 ARG A CA 1
ATOM 3093 C C . ARG A 1 376 ? 7.047 -4.961 -40.181 1.00 55.16 376 ARG A C 1
ATOM 3095 O O . ARG A 1 376 ? 6.931 -5.446 -41.302 1.00 55.16 376 ARG A O 1
ATOM 3102 N N . ILE A 1 377 ? 6.076 -5.047 -39.272 1.00 48.34 377 ILE A N 1
ATOM 3103 C CA . ILE A 1 377 ? 4.755 -5.657 -39.465 1.00 48.34 377 ILE A CA 1
ATOM 3104 C C . ILE A 1 377 ? 3.731 -4.664 -38.903 1.00 48.34 377 ILE A C 1
ATOM 3106 O O . ILE A 1 377 ? 3.928 -4.145 -37.804 1.00 48.34 377 ILE A O 1
ATOM 3110 N N . GLN A 1 378 ? 2.660 -4.386 -39.655 1.00 39.78 378 GLN A N 1
ATOM 3111 C CA . GLN A 1 378 ? 1.524 -3.591 -39.173 1.00 39.78 378 GLN A CA 1
ATOM 3112 C C . GLN A 1 378 ? 0.885 -4.300 -37.972 1.00 39.78 378 GLN A C 1
ATOM 3114 O O . GLN A 1 378 ? 0.487 -5.461 -38.073 1.00 39.78 378 GLN A O 1
ATOM 3119 N N . ASN A 1 379 ? 0.798 -3.613 -36.833 1.00 41.53 379 ASN A N 1
ATOM 3120 C CA . ASN A 1 379 ? 0.193 -4.160 -35.622 1.00 41.53 379 ASN A CA 1
ATOM 3121 C C . ASN A 1 379 ? -1.317 -4.354 -35.845 1.00 41.53 379 ASN A C 1
ATOM 3123 O O . ASN A 1 379 ? -2.087 -3.397 -35.822 1.00 41.53 379 ASN A O 1
ATOM 3127 N N . ILE A 1 380 ? -1.751 -5.601 -36.027 1.00 45.44 380 ILE A N 1
ATOM 3128 C CA . ILE A 1 380 ? -3.151 -5.981 -35.829 1.00 45.44 380 ILE A CA 1
ATOM 3129 C C . ILE A 1 380 ? -3.331 -6.080 -34.314 1.00 45.44 380 ILE A C 1
ATOM 3131 O O . ILE A 1 380 ? -2.709 -6.924 -33.671 1.00 45.44 380 ILE A O 1
ATOM 3135 N N . LEU A 1 381 ? -4.128 -5.179 -33.735 1.00 42.44 381 LEU A N 1
ATOM 3136 C CA . LEU A 1 381 ? -4.554 -5.247 -32.336 1.00 42.44 381 LEU A CA 1
ATOM 3137 C C . LEU A 1 381 ? -5.244 -6.602 -32.105 1.00 42.44 381 LEU A C 1
ATOM 3139 O O . LEU A 1 381 ? -6.411 -6.770 -32.449 1.00 42.44 381 LEU A O 1
ATOM 3143 N N . ALA A 1 382 ? -4.511 -7.585 -31.579 1.00 37.12 382 ALA A N 1
ATOM 3144 C CA . ALA A 1 382 ? -5.080 -8.868 -31.193 1.00 37.12 382 ALA A CA 1
ATOM 3145 C C . ALA A 1 382 ? -6.052 -8.643 -30.024 1.00 37.12 382 ALA A C 1
ATOM 3147 O O . ALA A 1 382 ? -5.690 -8.025 -29.020 1.00 37.12 382 ALA A O 1
ATOM 3148 N N . GLY A 1 383 ? -7.290 -9.104 -30.209 1.00 36.09 383 GLY A N 1
ATOM 3149 C CA . GLY A 1 383 ? -8.398 -8.952 -29.273 1.00 36.09 383 GLY A CA 1
ATOM 3150 C C . GLY A 1 383 ? -8.117 -9.548 -27.893 1.00 36.09 383 GLY A C 1
ATOM 3151 O O . GLY A 1 383 ? -7.359 -10.502 -27.733 1.00 36.09 383 GLY A O 1
ATOM 3152 N N . GLU A 1 384 ? -8.762 -8.944 -26.903 1.00 46.47 384 GLU A N 1
ATOM 3153 C CA . GLU A 1 384 ? -8.509 -8.997 -25.460 1.00 46.47 384 GLU A CA 1
ATOM 3154 C C . GLU A 1 384 ? -8.637 -10.377 -24.768 1.00 46.47 384 GLU A C 1
ATOM 3156 O O . GLU A 1 384 ? -8.466 -10.445 -23.554 1.00 46.47 384 GLU A O 1
ATOM 3161 N N . GLU A 1 385 ? -8.880 -11.484 -25.478 1.00 45.31 385 GLU A N 1
ATOM 3162 C CA . GLU A 1 385 ? -9.278 -12.762 -24.852 1.00 45.31 385 GLU A CA 1
ATOM 3163 C C . GLU A 1 385 ? -8.207 -13.875 -24.865 1.00 45.31 385 GLU A C 1
ATOM 3165 O O . GLU A 1 385 ? -8.162 -14.682 -23.935 1.00 45.31 385 GLU A O 1
ATOM 3170 N N . GLU A 1 386 ? -7.277 -13.917 -25.830 1.00 38.94 386 GLU A N 1
ATOM 3171 C CA . GLU A 1 386 ? -6.306 -15.033 -25.922 1.00 38.94 386 GLU A CA 1
ATOM 3172 C C . GLU A 1 386 ? -5.117 -14.926 -24.945 1.00 38.94 386 GLU A C 1
ATOM 3174 O O . GLU A 1 386 ? -4.528 -15.939 -24.555 1.00 38.94 386 GLU A O 1
ATOM 3179 N N . LEU A 1 387 ? -4.752 -13.714 -24.509 1.00 45.03 387 LEU A N 1
ATOM 3180 C CA . LEU A 1 387 ? -3.612 -13.504 -23.602 1.00 45.03 387 LEU A CA 1
ATOM 3181 C C . LEU A 1 387 ? -3.969 -13.698 -22.120 1.00 45.03 387 LEU A C 1
ATOM 3183 O O . LEU A 1 387 ? -3.098 -14.090 -21.340 1.00 45.03 387 LEU A O 1
ATOM 3187 N N . ASP A 1 388 ? -5.227 -13.465 -21.733 1.00 45.78 388 ASP A N 1
ATOM 3188 C CA . ASP A 1 388 ? -5.688 -13.692 -20.359 1.00 45.78 388 ASP A CA 1
ATOM 3189 C C . ASP A 1 388 ? -6.004 -15.186 -20.112 1.00 45.78 388 ASP A C 1
ATOM 3191 O O . ASP A 1 388 ? -5.702 -15.688 -19.029 1.00 45.78 388 ASP A O 1
ATOM 3195 N N . GLN A 1 389 ? -6.465 -15.954 -21.114 1.00 41.38 389 GLN A N 1
ATOM 3196 C CA . GLN A 1 389 ? -6.696 -17.406 -20.968 1.00 41.38 389 GLN A CA 1
ATOM 3197 C C . GLN A 1 389 ? -5.401 -18.213 -20.745 1.00 41.38 389 GLN A C 1
ATOM 3199 O O . GLN A 1 389 ? -5.366 -19.090 -19.881 1.00 41.38 389 GLN A O 1
ATOM 3204 N N . ARG A 1 390 ? -4.299 -17.875 -21.433 1.00 40.34 390 ARG A N 1
ATOM 3205 C CA . ARG A 1 390 ? -2.985 -18.508 -21.180 1.00 40.34 390 ARG A CA 1
ATOM 3206 C C . ARG A 1 390 ? -2.394 -18.141 -19.818 1.00 40.34 390 ARG A C 1
ATOM 3208 O O . ARG A 1 390 ? -1.741 -18.969 -19.196 1.00 40.34 390 ARG A O 1
ATOM 3215 N N . ALA A 1 391 ? -2.641 -16.924 -19.330 1.00 45.41 391 ALA A N 1
ATOM 3216 C CA . ALA A 1 391 ? -2.140 -16.479 -18.030 1.00 45.41 391 ALA A CA 1
ATOM 3217 C C . ALA A 1 391 ? -2.929 -17.053 -16.838 1.00 45.41 391 ALA A C 1
ATOM 3219 O O . ALA A 1 391 ? -2.392 -17.084 -15.731 1.00 45.41 391 ALA A O 1
ATOM 3220 N N . HIS A 1 392 ? -4.180 -17.477 -17.053 1.00 43.94 392 HIS A N 1
ATOM 3221 C CA . HIS A 1 392 ? -4.986 -18.181 -16.056 1.00 43.94 392 HIS A CA 1
ATOM 3222 C C . HIS A 1 392 ? -4.671 -19.684 -15.996 1.00 43.94 392 HIS A C 1
ATOM 3224 O O . HIS A 1 392 ? -4.606 -20.223 -14.898 1.00 43.94 392 HIS A O 1
ATOM 3230 N N . GLN A 1 393 ? -4.372 -20.340 -17.125 1.00 38.31 393 GLN A N 1
ATOM 3231 C CA . GLN A 1 393 ? -3.989 -21.763 -17.133 1.00 38.31 393 GLN A CA 1
ATOM 3232 C C . GLN A 1 393 ? -2.640 -22.059 -16.452 1.00 38.31 393 GLN A C 1
ATOM 3234 O O . GLN A 1 393 ? -2.444 -23.164 -15.956 1.00 38.31 393 GLN A O 1
ATOM 3239 N N . GLU A 1 394 ? -1.717 -21.096 -16.383 1.00 41.34 394 GLU A N 1
ATOM 3240 C CA . GLU A 1 394 ? -0.435 -21.281 -15.679 1.00 41.34 394 GLU A CA 1
ATOM 3241 C C . GLU A 1 394 ? -0.531 -21.115 -14.146 1.00 41.34 394 GLU A C 1
ATOM 3243 O O . GLU A 1 394 ? 0.406 -21.493 -13.444 1.00 41.34 394 GLU A O 1
ATOM 3248 N N . ASP A 1 395 ? -1.633 -20.566 -13.611 1.00 45.72 395 ASP A N 1
ATOM 3249 C CA . ASP A 1 395 ? -1.814 -20.287 -12.168 1.00 45.72 395 ASP A CA 1
ATOM 3250 C C . ASP A 1 395 ? -2.631 -21.379 -11.431 1.00 45.72 395 ASP A C 1
ATOM 3252 O O . ASP A 1 395 ? -2.696 -21.343 -10.205 1.00 45.72 395 ASP A O 1
ATOM 3256 N N . ASP A 1 396 ? -3.182 -22.383 -12.133 1.00 36.19 396 ASP A N 1
ATOM 3257 C CA . ASP A 1 396 ? -3.798 -23.580 -11.513 1.00 36.19 396 ASP A CA 1
ATOM 3258 C C . ASP A 1 396 ? -2.758 -24.658 -11.138 1.00 36.19 396 ASP A C 1
ATOM 3260 O O . ASP A 1 396 ? -3.077 -25.677 -10.522 1.00 36.19 396 ASP A O 1
ATOM 3264 N N . GLY A 1 397 ? -1.479 -24.417 -11.453 1.00 35.66 397 GLY A N 1
ATOM 3265 C CA . GLY A 1 397 ? -0.339 -25.181 -10.952 1.00 35.66 397 GLY A CA 1
ATOM 3266 C C . GLY A 1 39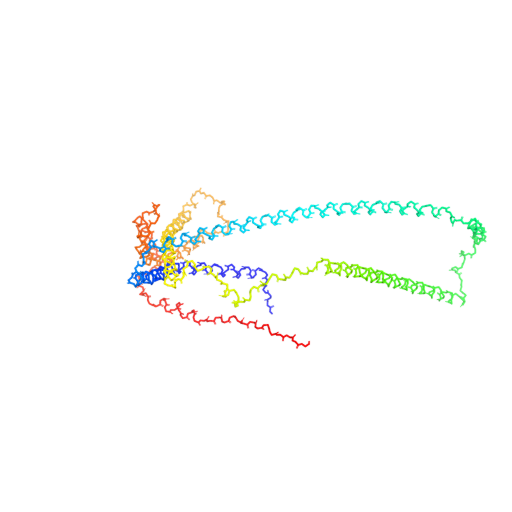7 ? -0.076 -24.875 -9.480 1.00 35.66 397 GLY A C 1
ATOM 3267 O O . GLY A 1 397 ? 0.913 -24.228 -9.135 1.00 35.66 397 GLY A O 1
ATOM 3268 N N . LYS A 1 398 ? -0.987 -25.330 -8.620 1.00 36.72 398 LYS A N 1
ATOM 3269 C CA . LYS A 1 398 ? -0.868 -25.357 -7.166 1.00 36.72 398 LYS A CA 1
ATOM 3270 C C . LYS A 1 398 ? 0.433 -26.081 -6.797 1.00 36.72 398 LYS A C 1
ATOM 3272 O O . LYS A 1 398 ? 0.514 -27.304 -6.830 1.00 36.72 398 LYS A O 1
ATOM 3277 N N . PHE A 1 399 ? 1.480 -25.318 -6.500 1.00 33.47 399 PHE A N 1
ATOM 3278 C CA . PHE A 1 399 ? 2.625 -25.826 -5.752 1.00 33.47 399 PHE A CA 1
ATOM 3279 C C . PHE A 1 399 ? 2.131 -25.945 -4.306 1.00 33.47 399 PHE A C 1
ATOM 3281 O O . PHE A 1 399 ? 2.180 -24.977 -3.547 1.00 33.47 399 PHE A O 1
ATOM 3288 N N . ASP A 1 400 ? 1.527 -27.092 -3.988 1.00 36.97 400 ASP A N 1
ATOM 3289 C CA . ASP A 1 400 ? 1.326 -27.528 -2.610 1.00 36.97 400 ASP A CA 1
ATOM 3290 C C . ASP A 1 400 ? 2.734 -27.655 -1.998 1.00 36.97 400 ASP A C 1
ATOM 3292 O O . ASP A 1 400 ? 3.481 -28.572 -2.328 1.00 36.97 400 ASP A O 1
ATOM 3296 N N . ASP A 1 401 ? 3.137 -26.662 -1.202 1.00 37.84 401 ASP A N 1
ATOM 3297 C CA . ASP A 1 401 ? 4.346 -26.721 -0.379 1.00 37.84 401 ASP A CA 1
ATOM 3298 C C . ASP A 1 401 ? 3.911 -27.233 0.995 1.00 37.84 401 ASP A C 1
ATOM 3300 O O . ASP A 1 401 ? 3.369 -26.496 1.822 1.00 37.84 401 ASP A O 1
ATOM 3304 N N . ASP A 1 402 ? 4.020 -28.552 1.109 1.00 37.72 402 ASP A N 1
ATOM 3305 C CA . ASP A 1 402 ? 4.154 -29.393 2.290 1.00 37.72 402 ASP A CA 1
ATOM 3306 C C . ASP A 1 402 ? 3.868 -28.746 3.653 1.00 37.72 402 ASP A C 1
ATOM 3308 O O . ASP A 1 402 ? 4.686 -28.068 4.283 1.00 37.72 402 ASP A O 1
ATOM 3312 N N . ASN A 1 403 ? 2.695 -29.125 4.155 1.00 33.41 403 ASN A N 1
ATOM 3313 C CA . ASN A 1 403 ? 2.423 -29.346 5.563 1.00 33.41 403 ASN A CA 1
ATOM 3314 C C . ASN A 1 403 ? 3.465 -30.342 6.115 1.00 33.41 403 ASN A C 1
ATOM 3316 O O . ASN A 1 403 ? 3.294 -31.554 6.013 1.00 33.41 403 ASN A O 1
ATOM 3320 N N . LEU A 1 404 ? 4.583 -29.843 6.647 1.00 36.91 404 LEU A N 1
ATOM 3321 C CA . LEU A 1 404 ? 5.480 -30.649 7.473 1.00 36.91 404 LEU A CA 1
ATOM 3322 C C . LEU A 1 404 ? 4.866 -30.760 8.867 1.00 36.91 404 LEU A C 1
ATOM 3324 O O . LEU A 1 404 ? 5.147 -29.956 9.758 1.00 36.91 404 LEU A O 1
ATOM 3328 N N . ASP A 1 405 ? 4.018 -31.774 9.013 1.00 33.50 405 ASP A N 1
ATOM 3329 C CA . ASP A 1 405 ? 3.612 -32.328 10.296 1.00 33.50 405 ASP A CA 1
ATOM 3330 C C . ASP A 1 405 ? 4.876 -32.736 11.070 1.00 33.50 405 ASP A C 1
ATOM 3332 O O . ASP A 1 405 ? 5.607 -33.659 10.700 1.00 33.50 405 ASP A O 1
ATOM 3336 N N . ILE A 1 406 ? 5.169 -32.005 12.146 1.00 36.12 406 ILE A N 1
ATOM 3337 C CA . ILE A 1 406 ? 6.110 -32.451 13.172 1.00 36.12 406 ILE A CA 1
ATOM 3338 C C . ILE A 1 406 ? 5.336 -33.461 14.016 1.00 36.12 406 ILE A C 1
ATOM 3340 O O . ILE A 1 406 ? 4.672 -33.095 14.983 1.00 36.12 406 ILE A O 1
ATOM 3344 N N . GLU A 1 407 ? 5.383 -34.726 13.603 1.00 35.31 407 GLU A N 1
ATOM 3345 C CA . GLU A 1 407 ? 4.931 -35.837 14.433 1.00 35.31 407 GLU A CA 1
ATOM 3346 C C . GLU A 1 407 ? 5.776 -35.928 15.710 1.00 35.31 407 GLU A C 1
ATOM 3348 O O . GLU A 1 407 ? 7.012 -35.879 15.703 1.00 35.31 407 GLU A O 1
ATOM 3353 N N . GLU A 1 408 ? 5.051 -36.070 16.815 1.00 37.22 408 GLU A N 1
ATOM 3354 C CA . GLU A 1 408 ? 5.523 -36.455 18.133 1.00 37.22 408 GLU A CA 1
ATOM 3355 C C . GLU A 1 408 ? 6.371 -37.732 18.063 1.00 37.22 408 GLU A C 1
ATOM 3357 O O . GLU A 1 408 ? 5.882 -38.805 17.717 1.00 37.22 408 GLU A O 1
ATOM 3362 N N . PHE A 1 409 ? 7.627 -37.658 18.505 1.00 35.19 409 PHE A N 1
ATOM 3363 C CA . PHE A 1 409 ? 8.336 -38.842 18.982 1.00 35.19 409 PHE A CA 1
ATOM 3364 C C . PHE A 1 409 ? 8.200 -38.923 20.503 1.00 35.19 409 PHE A C 1
ATOM 3366 O O . PHE A 1 409 ? 9.010 -38.375 21.249 1.00 35.19 409 PHE A O 1
ATOM 3373 N N . ASN A 1 410 ? 7.165 -39.637 20.946 1.00 34.09 410 ASN A N 1
ATOM 3374 C CA . ASN A 1 410 ? 7.142 -40.312 22.238 1.00 34.09 410 ASN A CA 1
ATOM 3375 C C . ASN A 1 410 ? 7.755 -41.709 22.060 1.00 34.09 410 ASN A C 1
ATOM 3377 O O . ASN A 1 410 ? 7.124 -42.575 21.461 1.00 34.09 410 ASN A O 1
ATOM 3381 N N . THR A 1 411 ? 8.960 -41.918 22.596 1.00 40.41 411 THR A N 1
ATOM 3382 C CA . THR A 1 411 ? 9.375 -43.145 23.313 1.00 40.41 411 THR A CA 1
ATOM 3383 C C . THR A 1 411 ? 10.611 -42.859 24.145 1.00 40.41 411 THR A C 1
ATOM 3385 O O . THR A 1 411 ? 11.574 -42.295 23.578 1.00 40.41 411 THR A O 1
#

Radius of gyration: 45.36 Å; chains: 1; bounding box: 123×79×104 Å

Sequence (411 aa):
MRYSTKQHRLTALDFRAKHKNERGRHKAVVNSLKHLRQTQKKMDDANKVLKDLNTTHGHTEMYFQQQWERKKAIQGQTISQTSKDYLEHVGDLVELEEKLVIAQDQLEDLHRRSRRQRRRHRRRNHRSRLPNTLVLLERAIEEVSDRLGDAQLIELTGTSDARAQPLIKIRVAKGNLLGAKASVIEHQRQASHARATAAQLRRKHATYWRLANDYNIEFQPDTPLDTPSLQEVEAMPLKPWAIDDATQEGIEAYITICRCQEELRRIAKEARQMVCWAVEYQDKINELRRDTINDLSSFATDVIPNWTSKDVMMSLTSTVARQADRIWLRWNQKILFLLDATANDNVCKTFSDAELKAKWRSMVQFTLQEWERMVRIQNILAGEEELDQRAHQEDDGKFDDDNLDIEEFNT

Foldseek 3Di:
DPDCDPVNVVVVVVVVVVVVVLVCLLCVLVVLVVVLVVLVVLLVVLVVLLVVLCVPPVDDLVNLVVLVVVVVVVVVVVVVVVVVVVVVVVVVVVVVVVVVVVVVVVVVVVVVVVVVVVVVVVVVVVVVDDDPVVVVVVVVVVVVVVVVDDDPVVPPPDDDDPCVVVVVVVVVVVVVVVVVVVVVVVVVVVVVVVVVVVVVVVVVVVVVVVVVVVCCVVDPPPPPPPPQDPVRVVVVPPPPSPPDPSSVSNSVSSVSNVVSLVVLLVSLVVLLVSLVVLLVVLVVLVVLVCCLVPVVVPDDPPPDPPPDDSVNSVVVSVVVLVSSLSSLVSCPPSSLVSNVSSVVSCPDPPDDSVVSNVSSVVSNVVSQVVVCVVPVDPDDPDDDPPVVVVVVVVVVPPPPDDPPPPDDDDD

Organism: Melampsora larici-populina (strain 98AG31 / pathotype 3-4-7) (NCBI:txid747676)

pLDDT: mean 72.48, std 17.04, range [33.41, 95.88]

Secondary structure (DSSP, 8-state):
-----HHHHHHHHHHHHHHHHHHHHHHHHHHHHHHHHHHHHHHHHHHHHHHHHHHHH---HHHHHHHHHHHHHHHHHHHHHHHHHHHHHHHHHHHHHHHHHHHHHHHHHHHHHHHHHHHHHHHHHHTT---THHHHHHHHHHHHHGGG-SSTTSSTTS---TTHHHHHHHHHHHHHHHHHHHHHHHHHHHHHHHHHHHHHHHHHHHHHHHHHHHHHHH-----------HHHHHHS----SSSSHHHHHHHHHHHHHHHHHHHHHHHHHHHHHHHHHHHHHHHHHHHHHHHHHHGGGT--TTTS-TT--HHHHHHHHHHHHHHHHHHHHHHHHHHHHHHHHTSTT---TTS-HHHHHHHHHHHHHHHHHHHHHHH-S------TTHHHHHHHHTS----------------